Protein AF-W3RFZ8-F1 (afdb_monomer_lite)

Sequence (440 aa):
MLLGIASTFAHALELPQLTGRVVDEAGIISPEAKTKLESKLAAHEDLTSNQLVVATVRSLQGTSIEDYANQLFRAWKLGQAKTNNGVLLLVAPNERKVRIEVGYGLEGTLTDALSKVIITAAIAPKFKAGDFAGGIEAGTDAVIGTLAGDTEWQERAKVREESDAGSYQDMIVPLIVIAFILVFFMMSARRAAQQGGTRTYHRTRNGRWIIVPGPTWGGGGGGWSGGGSGDWGGGAMSLITDDERRQIAEAIRAAEATTSGEIVCVVMRAASDYRSVPLLWAALLALAWPWPLIAWTSLSAHTIHVTQLVVFALLAIVLSFSAWRFRLVPRPVKRRRARQAAREQFFAQGLRRTKERSGVLIFVAEAEHYAEILVDDGIAAKVDNDAWREALACLADGLREGRPAAGMTGAIALCAPLLANHFPRSATDTNELPDKVVVI

Radius of gyration: 30.54 Å; chains: 1; bounding box: 91×61×83 Å

Structure (mmCIF, N/CA/C/O backbone):
data_AF-W3RFZ8-F1
#
_entry.id   AF-W3RFZ8-F1
#
loop_
_atom_site.group_PDB
_atom_site.id
_atom_site.type_symbol
_atom_site.label_atom_id
_atom_site.label_alt_id
_atom_site.label_comp_id
_atom_site.label_asym_id
_atom_site.label_entity_id
_atom_site.label_seq_id
_atom_site.pdbx_PDB_ins_code
_atom_site.Cartn_x
_atom_site.Cartn_y
_atom_site.Cartn_z
_atom_site.occupancy
_atom_site.B_iso_or_equiv
_atom_site.auth_seq_id
_atom_site.auth_comp_id
_atom_site.auth_asym_id
_atom_site.auth_atom_id
_atom_site.pdbx_PDB_model_num
ATOM 1 N N . MET A 1 1 ? -39.590 13.614 -30.420 1.00 39.47 1 MET A N 1
ATOM 2 C CA . MET A 1 1 ? -38.477 13.893 -29.492 1.00 39.47 1 MET A CA 1
ATOM 3 C C . MET A 1 1 ? -38.869 13.301 -28.141 1.00 39.47 1 MET A C 1
ATOM 5 O O . MET A 1 1 ? -39.612 13.930 -27.407 1.00 39.47 1 MET A O 1
ATOM 9 N N . LEU A 1 2 ? -38.513 12.039 -27.886 1.00 39.34 2 LEU A N 1
ATOM 10 C CA . LEU A 1 2 ? -38.811 11.329 -26.634 1.00 39.34 2 LEU A CA 1
ATOM 11 C C . LEU A 1 2 ? -37.466 11.010 -25.979 1.00 39.34 2 LEU A C 1
ATOM 13 O O . LEU A 1 2 ? -36.742 10.130 -26.440 1.00 39.34 2 LEU A O 1
ATOM 17 N N . LEU A 1 3 ? -37.102 11.809 -24.976 1.00 47.34 3 LEU A N 1
ATOM 18 C CA . LEU A 1 3 ? -35.915 11.611 -24.149 1.00 47.34 3 LEU A CA 1
ATOM 19 C C . LEU A 1 3 ? -36.207 10.448 -23.188 1.00 47.34 3 LEU A C 1
ATOM 21 O O . LEU A 1 3 ? -37.012 10.589 -22.270 1.00 47.34 3 LEU A O 1
ATOM 25 N N . GLY A 1 4 ? -35.588 9.292 -23.423 1.00 45.59 4 GLY A N 1
ATOM 26 C CA . GLY A 1 4 ? -35.603 8.176 -22.482 1.00 45.59 4 GLY A CA 1
ATOM 27 C C . GLY A 1 4 ? -34.647 8.461 -21.328 1.00 45.59 4 GLY A C 1
ATOM 28 O O . GLY A 1 4 ? -33.435 8.514 -21.527 1.00 45.59 4 GLY A O 1
ATOM 29 N N . ILE A 1 5 ? -35.193 8.658 -20.131 1.00 55.03 5 ILE A N 1
ATOM 30 C CA . ILE A 1 5 ? -34.428 8.739 -18.887 1.00 55.03 5 ILE A CA 1
ATOM 31 C C . ILE A 1 5 ? -33.994 7.312 -18.544 1.00 55.03 5 ILE A C 1
ATOM 33 O O . ILE A 1 5 ? -34.816 6.482 -18.161 1.00 55.03 5 ILE A O 1
ATOM 37 N N . ALA A 1 6 ? -32.710 7.006 -18.716 1.00 47.88 6 ALA A N 1
ATOM 38 C CA . ALA A 1 6 ? -32.133 5.772 -18.204 1.00 47.88 6 ALA A CA 1
ATOM 39 C C . ALA A 1 6 ? -31.945 5.921 -16.689 1.00 47.88 6 ALA A C 1
ATOM 41 O O . ALA A 1 6 ? -30.986 6.536 -16.227 1.00 47.88 6 ALA A O 1
ATOM 42 N N . SER A 1 7 ? -32.880 5.380 -15.910 1.00 45.97 7 SER A N 1
ATOM 43 C CA . SER A 1 7 ? -32.680 5.163 -14.479 1.00 45.97 7 SER A CA 1
ATOM 44 C C . SER A 1 7 ? -31.607 4.092 -14.293 1.00 45.97 7 SER A C 1
ATOM 46 O O . SER A 1 7 ? -31.855 2.903 -14.481 1.00 45.97 7 SER A O 1
ATOM 48 N N . THR A 1 8 ? -30.396 4.503 -13.929 1.00 44.09 8 THR A N 1
ATOM 49 C CA . THR A 1 8 ? -29.402 3.601 -13.346 1.00 44.09 8 THR A CA 1
ATOM 50 C C . THR A 1 8 ? -29.918 3.140 -11.987 1.00 44.09 8 THR A C 1
ATOM 52 O O . THR A 1 8 ? -29.855 3.885 -11.010 1.00 44.09 8 THR A O 1
ATOM 55 N N . PHE A 1 9 ? -30.455 1.922 -11.919 1.00 43.94 9 PHE A N 1
ATOM 56 C CA . PHE A 1 9 ? -30.663 1.242 -10.646 1.00 43.94 9 PHE A CA 1
ATOM 57 C C . PHE A 1 9 ? -29.285 0.967 -10.038 1.00 43.94 9 PHE A C 1
ATOM 59 O O . PHE A 1 9 ? -28.512 0.176 -10.576 1.00 43.94 9 PHE A O 1
ATOM 66 N N . ALA A 1 10 ? -28.961 1.640 -8.935 1.00 43.97 10 ALA A N 1
ATOM 67 C CA . ALA A 1 10 ? -27.860 1.220 -8.082 1.00 43.97 10 ALA A CA 1
ATOM 68 C C . ALA A 1 10 ? -28.247 -0.139 -7.483 1.00 43.97 10 ALA A C 1
ATOM 70 O O . ALA A 1 10 ? -29.172 -0.223 -6.676 1.00 43.97 10 ALA A O 1
ATOM 71 N N . HIS A 1 11 ? -27.604 -1.214 -7.936 1.00 53.91 11 HIS A N 1
ATOM 72 C CA . HIS A 1 11 ? -27.780 -2.528 -7.330 1.00 53.91 11 HIS A CA 1
ATOM 73 C C . HIS A 1 11 ? -27.078 -2.508 -5.969 1.00 53.91 11 HIS A C 1
ATOM 75 O O . HIS A 1 11 ? -25.867 -2.300 -5.900 1.00 53.91 11 HIS A O 1
ATOM 81 N N . ALA A 1 12 ? -27.850 -2.634 -4.889 1.00 67.12 12 ALA A N 1
ATOM 82 C CA . ALA A 1 12 ? -27.297 -2.783 -3.550 1.00 67.12 12 ALA A CA 1
ATOM 83 C C . ALA A 1 12 ? -26.624 -4.157 -3.445 1.00 67.12 12 ALA A C 1
ATOM 85 O O . ALA A 1 12 ? -27.171 -5.145 -3.927 1.00 67.12 12 ALA A O 1
ATOM 86 N N . LEU A 1 13 ? -25.440 -4.203 -2.835 1.00 76.88 13 LEU A N 1
ATOM 87 C CA . LEU A 1 13 ? -24.685 -5.438 -2.656 1.00 76.88 13 LEU A CA 1
ATOM 88 C C . LEU A 1 13 ? -25.468 -6.398 -1.744 1.00 76.88 13 LEU A C 1
ATOM 90 O O . LEU A 1 13 ? -25.767 -6.058 -0.598 1.00 76.88 13 LEU A O 1
ATOM 94 N N . GLU A 1 14 ? -25.800 -7.591 -2.236 1.00 85.38 14 GLU A N 1
ATOM 95 C CA . GLU A 1 14 ? -26.487 -8.611 -1.437 1.00 85.38 14 GLU A CA 1
ATOM 96 C C . GLU A 1 14 ? -25.472 -9.350 -0.562 1.00 85.38 14 GLU A C 1
ATOM 98 O O . GLU A 1 14 ? -24.726 -10.202 -1.040 1.00 85.38 14 GLU A O 1
ATOM 103 N N . LEU A 1 15 ? -25.409 -9.010 0.724 1.00 89.94 15 LEU A N 1
ATOM 104 C CA . LEU A 1 15 ? -24.485 -9.644 1.663 1.00 89.94 15 LEU A CA 1
ATOM 105 C C . LEU A 1 15 ? -25.155 -10.833 2.372 1.00 89.94 15 LEU A C 1
ATOM 107 O O . LEU A 1 15 ? -26.296 -10.702 2.830 1.00 89.94 15 LEU A O 1
ATOM 111 N N . PRO A 1 16 ? -24.465 -11.979 2.528 1.00 91.12 16 PRO A N 1
ATOM 112 C CA . PRO A 1 16 ? -25.000 -13.104 3.286 1.00 91.12 16 PRO A CA 1
ATOM 113 C C . PRO A 1 16 ? -25.211 -12.728 4.758 1.00 91.12 16 PRO A C 1
ATOM 115 O O . PRO A 1 16 ? -24.508 -11.882 5.311 1.00 91.12 16 PRO A O 1
ATOM 118 N N . GLN A 1 17 ? -26.171 -13.375 5.419 1.00 90.75 17 GLN A N 1
ATOM 119 C CA . GLN A 1 17 ? -26.389 -13.191 6.854 1.00 90.75 17 GLN A CA 1
ATOM 120 C C . GLN A 1 17 ? -25.387 -14.013 7.670 1.00 90.75 17 GLN A C 1
ATOM 122 O O . GLN A 1 17 ? -25.012 -15.122 7.285 1.00 90.75 17 GLN A O 1
ATOM 127 N N . LEU A 1 18 ? -24.984 -13.484 8.826 1.00 93.25 18 LEU A N 1
ATOM 128 C CA . LEU A 1 18 ? -24.131 -14.204 9.764 1.00 93.25 18 LEU A CA 1
ATOM 129 C C . LEU A 1 18 ? -24.950 -15.293 10.470 1.00 93.25 18 LEU A C 1
ATOM 131 O O . LEU A 1 18 ? -25.698 -15.011 11.402 1.00 93.25 18 LEU A O 1
ATOM 135 N N . THR A 1 19 ? -24.811 -16.541 10.026 1.00 89.88 19 THR A N 1
ATOM 136 C CA . THR A 1 19 ? -25.510 -17.695 10.625 1.00 89.88 19 THR A CA 1
ATOM 137 C C . THR A 1 19 ? -24.686 -18.424 11.688 1.00 89.88 19 THR A C 1
ATOM 139 O O . THR A 1 19 ? -25.206 -19.301 12.371 1.00 89.88 19 THR A O 1
ATOM 142 N N . GLY A 1 20 ? -23.396 -18.107 11.812 1.00 91.88 20 GLY A N 1
ATOM 143 C CA . GLY A 1 20 ? -22.470 -18.768 12.728 1.00 91.88 20 GLY A CA 1
ATOM 144 C C . GLY A 1 20 ? -21.015 -18.429 12.410 1.00 91.88 20 GLY A C 1
ATOM 145 O O . GLY A 1 20 ? -20.738 -17.526 11.624 1.00 91.88 20 GLY A O 1
ATOM 146 N N . ARG A 1 21 ? -20.080 -19.180 13.004 1.00 93.94 21 ARG A N 1
ATOM 147 C CA . ARG A 1 21 ? -18.629 -18.997 12.794 1.00 93.94 21 ARG A CA 1
ATOM 148 C C . ARG A 1 21 ? -18.165 -19.419 11.399 1.00 93.94 21 ARG A C 1
ATOM 150 O O . ARG A 1 21 ? -17.115 -18.973 10.944 1.00 93.94 21 ARG A O 1
ATOM 157 N N . VAL A 1 22 ? -18.950 -20.257 10.720 1.00 96.38 22 VAL A N 1
ATOM 158 C CA . VAL A 1 22 ? -18.727 -20.652 9.328 1.00 96.38 22 VAL A CA 1
ATOM 159 C C . VAL A 1 22 ? -19.993 -20.399 8.514 1.00 96.38 22 VAL A C 1
ATOM 161 O O . VAL A 1 22 ? -21.043 -21.000 8.757 1.00 96.38 22 VAL A O 1
ATOM 164 N N . VAL A 1 23 ? -19.881 -19.530 7.515 1.00 96.25 23 VAL A N 1
ATOM 165 C CA . VAL A 1 23 ? -20.936 -19.225 6.543 1.00 96.25 23 VAL A CA 1
ATOM 166 C C . VAL A 1 23 ? -20.485 -19.748 5.181 1.00 96.25 23 VAL A C 1
ATOM 168 O O . VAL A 1 23 ? -19.607 -19.164 4.556 1.00 96.25 23 VAL A O 1
ATOM 171 N N . ASP A 1 24 ? -21.053 -20.869 4.732 1.00 95.44 24 ASP A N 1
ATOM 172 C CA . ASP A 1 24 ? -20.719 -21.483 3.438 1.00 95.44 24 ASP A CA 1
ATOM 173 C C . ASP A 1 24 ? -21.838 -21.242 2.418 1.00 95.44 24 ASP A C 1
ATOM 175 O O . ASP A 1 24 ? -22.734 -22.068 2.251 1.00 95.44 24 ASP A O 1
ATOM 179 N N . GLU A 1 25 ? -21.824 -20.086 1.757 1.00 93.25 25 GLU A N 1
ATOM 180 C CA . GLU A 1 25 ? -22.800 -19.759 0.709 1.00 93.25 25 GLU A CA 1
ATOM 181 C C . GLU A 1 25 ? -22.426 -20.425 -0.629 1.00 93.25 25 GLU A C 1
ATOM 183 O O . GLU A 1 25 ? -23.296 -20.778 -1.437 1.00 93.25 25 GLU A O 1
ATOM 188 N N . ALA A 1 26 ? -21.123 -20.625 -0.860 1.00 91.50 26 ALA A N 1
ATOM 189 C CA . ALA A 1 26 ? -20.597 -21.232 -2.078 1.00 91.50 26 ALA A CA 1
ATOM 190 C C . ALA A 1 26 ? -20.763 -22.762 -2.124 1.00 91.50 26 ALA A C 1
ATOM 192 O O . ALA A 1 26 ? -20.668 -23.339 -3.206 1.00 91.50 26 ALA A O 1
ATOM 193 N N . GLY A 1 27 ? -21.030 -23.412 -0.986 1.00 92.44 27 GLY A N 1
ATOM 194 C CA . GLY A 1 27 ? -21.218 -24.863 -0.901 1.00 92.44 27 GLY A CA 1
ATOM 195 C C . GLY A 1 27 ? -19.928 -25.648 -1.143 1.00 92.44 27 GLY A C 1
ATOM 196 O O . GLY A 1 27 ? -19.966 -26.715 -1.754 1.00 92.44 27 GLY A O 1
ATOM 197 N N . ILE A 1 28 ? -18.783 -25.094 -0.733 1.00 90.75 28 ILE A N 1
ATOM 198 C CA . ILE A 1 28 ? -17.452 -25.681 -0.970 1.00 90.75 28 ILE A CA 1
ATOM 199 C C . ILE A 1 28 ? -16.874 -26.377 0.268 1.00 90.75 28 ILE A C 1
ATOM 201 O O . ILE A 1 28 ? -15.793 -26.963 0.189 1.00 90.75 28 ILE A O 1
ATOM 205 N N . ILE A 1 29 ? -17.565 -26.311 1.409 1.00 91.88 29 ILE A N 1
ATOM 206 C CA . ILE A 1 29 ? -17.144 -26.924 2.667 1.00 91.88 29 ILE A CA 1
ATOM 207 C C . ILE A 1 29 ? -18.050 -28.128 2.945 1.00 91.88 29 ILE A C 1
ATOM 209 O O . ILE A 1 29 ? -19.273 -28.008 2.998 1.00 91.88 29 ILE A O 1
ATOM 213 N N . SER A 1 30 ? -17.465 -29.314 3.142 1.00 92.00 30 SER A N 1
ATOM 214 C CA . SER A 1 30 ? -18.254 -30.489 3.527 1.00 92.00 30 SER A CA 1
ATOM 215 C C . SER A 1 30 ? -18.873 -30.299 4.923 1.00 92.00 30 SER A C 1
ATOM 217 O O . SER A 1 30 ? -18.283 -29.612 5.760 1.00 92.00 30 SER A O 1
ATOM 219 N N . PRO A 1 31 ? -20.023 -30.927 5.234 1.00 91.81 31 PRO A N 1
ATOM 220 C CA . PRO A 1 31 ? -20.642 -30.815 6.558 1.00 91.81 31 PRO A CA 1
ATOM 221 C C . PRO A 1 31 ? -19.692 -31.187 7.707 1.00 91.81 31 PRO A C 1
ATOM 223 O O . PRO A 1 31 ? -19.633 -30.493 8.716 1.00 91.81 31 PRO A O 1
ATOM 226 N N . GLU A 1 32 ? -18.884 -32.232 7.516 1.00 90.94 32 GLU A N 1
ATOM 227 C CA . GLU A 1 32 ? -17.873 -32.685 8.478 1.00 90.94 32 GLU A CA 1
ATOM 228 C C . GLU A 1 32 ? -16.780 -31.628 8.704 1.00 90.94 32 GLU A C 1
ATOM 230 O O . GLU A 1 32 ? -16.438 -31.309 9.846 1.00 90.94 32 GLU A O 1
ATOM 235 N N . ALA A 1 33 ? -16.256 -31.041 7.620 1.00 91.06 33 ALA A N 1
ATOM 236 C CA . ALA A 1 33 ? -15.256 -29.980 7.697 1.00 91.06 33 ALA A CA 1
ATOM 237 C C . ALA A 1 33 ? -15.834 -28.713 8.338 1.00 91.06 33 ALA A C 1
ATOM 239 O O . ALA A 1 33 ? -15.159 -28.072 9.142 1.00 91.06 33 ALA A O 1
ATOM 240 N N . LYS A 1 34 ? -17.097 -28.383 8.038 1.00 93.81 34 LYS A N 1
ATOM 241 C CA . LYS A 1 34 ? -17.807 -27.259 8.646 1.00 93.81 34 LYS A CA 1
ATOM 242 C C . LYS A 1 34 ? -17.905 -27.431 10.160 1.00 93.81 34 LYS A C 1
ATOM 244 O O . LYS A 1 34 ? -17.485 -26.533 10.880 1.00 93.81 34 LYS A O 1
ATOM 249 N N . THR A 1 35 ? -18.365 -28.584 10.649 1.00 93.62 35 THR A N 1
ATOM 250 C CA . THR A 1 35 ? -18.452 -28.851 12.095 1.00 93.62 35 THR A CA 1
ATOM 251 C C . THR A 1 35 ? -17.081 -28.780 12.768 1.00 93.62 35 THR A C 1
ATOM 253 O O . THR A 1 35 ? -16.942 -28.162 13.823 1.00 93.62 35 THR A O 1
ATOM 256 N N . LYS A 1 36 ? -16.043 -29.348 12.141 1.00 93.69 36 LYS A N 1
ATOM 257 C CA . LYS A 1 36 ? -14.667 -29.288 12.655 1.00 93.69 36 LYS A CA 1
ATOM 258 C C . LYS A 1 36 ? -14.153 -27.848 12.759 1.00 93.69 36 LYS A C 1
ATOM 260 O O . LYS A 1 36 ? -13.575 -27.478 13.781 1.00 93.69 36 LYS A O 1
ATOM 265 N N . LEU A 1 37 ? -14.371 -27.037 11.721 1.00 94.81 37 LEU A N 1
ATOM 266 C CA . LEU A 1 37 ? -14.012 -25.619 11.711 1.00 94.81 37 LEU A CA 1
ATOM 267 C C . LEU A 1 37 ? -14.792 -24.851 12.780 1.00 94.81 37 LEU A C 1
ATOM 269 O O . LEU A 1 37 ? -14.185 -24.127 13.558 1.00 94.81 37 LEU A O 1
ATOM 273 N N . GLU A 1 38 ? -16.105 -25.049 12.886 1.00 95.31 38 GLU A N 1
ATOM 274 C CA . GLU A 1 38 ? -16.936 -24.381 13.892 1.00 95.31 38 GLU A CA 1
ATOM 275 C C . GLU A 1 38 ? -16.485 -24.691 15.322 1.00 95.31 38 GLU A C 1
ATOM 277 O O . GLU A 1 38 ? -16.361 -23.766 16.124 1.00 95.31 38 GLU A O 1
ATOM 282 N N . SER A 1 39 ? -16.181 -25.956 15.640 1.00 94.50 39 SER A N 1
ATOM 283 C CA . SER A 1 39 ? -15.641 -26.334 16.954 1.00 94.50 39 SER A CA 1
ATOM 284 C C . SER A 1 39 ? -14.278 -25.695 17.226 1.00 94.50 39 SER A C 1
ATOM 286 O O . SER A 1 39 ? -14.031 -25.222 18.333 1.00 94.50 39 SER A O 1
ATOM 288 N N . LYS A 1 40 ? -13.397 -25.639 16.219 1.00 94.38 40 LYS A N 1
ATOM 289 C CA . LYS A 1 40 ? -12.067 -25.027 16.346 1.00 94.38 40 LYS A CA 1
ATOM 290 C C . LYS A 1 40 ? -12.158 -23.516 16.578 1.00 94.38 40 LYS A C 1
ATOM 292 O O . LYS A 1 40 ? -11.501 -22.987 17.470 1.00 94.38 40 LYS A O 1
ATOM 297 N N . LEU A 1 41 ? -12.997 -22.834 15.800 1.00 95.56 41 LEU A N 1
ATOM 298 C CA . LEU A 1 41 ? -13.235 -21.396 15.921 1.00 95.56 41 LEU A CA 1
ATOM 299 C C . LEU A 1 41 ? -13.888 -21.049 17.263 1.00 95.56 41 LEU A C 1
ATOM 301 O O . LEU A 1 41 ? -13.494 -20.069 17.886 1.00 95.56 41 LEU A O 1
ATOM 305 N N . ALA A 1 42 ? -14.830 -21.873 17.736 1.00 94.88 42 ALA A N 1
ATOM 306 C CA . ALA A 1 42 ? -15.435 -21.708 19.055 1.00 94.88 42 ALA A CA 1
ATOM 307 C C . ALA A 1 42 ? -14.395 -21.835 20.175 1.00 94.88 42 ALA A C 1
ATOM 309 O O . ALA A 1 42 ? -14.289 -20.940 21.003 1.00 94.88 42 ALA A O 1
ATOM 310 N N . ALA A 1 43 ? -13.560 -22.878 20.145 1.00 93.50 43 ALA A N 1
ATOM 311 C CA . ALA A 1 43 ? -12.505 -23.060 21.140 1.00 93.50 43 ALA A CA 1
ATOM 312 C C . ALA A 1 43 ? -11.495 -21.898 21.153 1.00 93.50 43 ALA A C 1
ATOM 314 O O . ALA A 1 43 ? -11.036 -21.487 22.217 1.00 93.50 43 ALA A O 1
ATOM 315 N N . HIS A 1 44 ? -11.149 -21.344 19.986 1.00 93.69 44 HIS A N 1
ATOM 316 C CA . HIS A 1 44 ? -10.265 -20.181 19.911 1.00 93.69 44 HIS A CA 1
ATOM 317 C C . HIS A 1 44 ? -10.902 -18.923 20.514 1.00 93.69 44 HIS A C 1
ATOM 319 O O . HIS A 1 44 ? -10.245 -18.205 21.273 1.00 93.69 44 HIS A O 1
ATOM 325 N N . GLU A 1 45 ? -12.173 -18.669 20.200 1.00 93.38 45 GLU A N 1
ATOM 326 C CA . GLU A 1 45 ? -12.922 -17.535 20.743 1.00 93.38 45 GLU A CA 1
ATOM 327 C C . GLU A 1 45 ? -13.090 -17.659 22.264 1.00 93.38 45 GLU A C 1
ATOM 329 O O . GLU A 1 45 ? -12.862 -16.683 22.974 1.00 93.38 45 GLU A O 1
ATOM 334 N N . ASP A 1 46 ? -13.364 -18.858 22.783 1.00 92.88 46 ASP A N 1
ATOM 335 C CA . ASP A 1 46 ? -13.483 -19.114 24.225 1.00 92.88 46 ASP A CA 1
ATOM 336 C C . ASP A 1 46 ? -12.158 -18.879 24.974 1.00 92.88 46 ASP A C 1
ATOM 338 O O . ASP A 1 46 ? -12.154 -18.379 26.099 1.00 92.88 46 ASP A O 1
ATOM 342 N N . LEU A 1 47 ? -11.021 -19.212 24.352 1.00 92.06 47 LEU A N 1
ATOM 343 C CA . LEU A 1 47 ? -9.693 -19.052 24.955 1.00 92.06 47 LEU A CA 1
ATOM 344 C C . LEU A 1 47 ? -9.164 -17.616 24.900 1.00 92.06 47 LEU A C 1
ATOM 346 O O . LEU A 1 47 ? -8.452 -17.189 25.807 1.00 92.06 47 LEU A O 1
ATOM 350 N N . THR A 1 48 ? -9.447 -16.889 23.819 1.00 90.88 48 THR A N 1
ATOM 351 C CA . THR A 1 48 ? -8.763 -15.619 23.510 1.00 90.88 48 THR A CA 1
ATOM 352 C C . THR A 1 48 ? -9.688 -14.417 23.434 1.00 90.88 48 THR A C 1
ATOM 354 O O . THR A 1 48 ? -9.203 -13.292 23.354 1.00 90.88 48 THR A O 1
ATOM 357 N N . SER A 1 49 ? -11.005 -14.629 23.438 1.00 91.75 49 SER A N 1
ATOM 358 C CA . SER A 1 49 ? -12.050 -13.658 23.087 1.00 91.75 49 SER A CA 1
ATOM 359 C C . SER A 1 49 ? -12.048 -13.168 21.631 1.00 91.75 49 SER A C 1
ATOM 361 O O . SER A 1 49 ? -12.920 -12.373 21.273 1.00 91.75 49 SER A O 1
ATOM 363 N N . ASN A 1 50 ? -11.101 -13.610 20.793 1.00 92.31 50 ASN A N 1
ATOM 364 C CA . ASN A 1 50 ? -10.989 -13.194 19.395 1.00 92.31 50 ASN A CA 1
ATOM 365 C C . ASN A 1 50 ? -12.048 -13.881 18.537 1.00 92.31 50 ASN A C 1
ATOM 367 O O . ASN A 1 50 ? -12.181 -15.105 18.553 1.00 92.31 50 ASN A O 1
ATOM 371 N N . GLN A 1 51 ? -12.765 -13.096 17.738 1.00 93.88 51 GLN A N 1
ATOM 372 C CA . GLN A 1 51 ? -13.842 -13.606 16.902 1.00 93.88 51 GLN A CA 1
ATOM 373 C C . GLN A 1 51 ? -13.346 -13.844 15.474 1.00 93.88 51 GLN A C 1
ATOM 375 O O . GLN A 1 51 ? -13.318 -12.925 14.659 1.00 93.88 51 GLN A O 1
ATOM 380 N N . LEU A 1 52 ? -12.980 -15.085 15.155 1.00 96.38 52 LEU A N 1
ATOM 381 C CA . LEU A 1 52 ? -12.606 -15.495 13.799 1.00 96.38 52 LEU A CA 1
ATOM 382 C C . LEU A 1 52 ? -13.796 -16.159 13.091 1.00 96.38 52 LEU A C 1
ATOM 384 O O . LEU A 1 52 ? -14.323 -17.167 13.560 1.00 96.38 52 LEU A O 1
ATOM 388 N N . VAL A 1 53 ? -14.191 -15.609 11.943 1.00 97.25 53 VAL A N 1
ATOM 389 C CA . VAL A 1 53 ? -15.280 -16.115 11.098 1.00 97.25 53 VAL A CA 1
ATOM 390 C C . VAL A 1 53 ? -14.750 -16.488 9.719 1.00 97.25 53 VAL A C 1
ATOM 392 O O . VAL A 1 53 ? -13.954 -15.765 9.120 1.00 97.25 53 VAL A O 1
ATOM 395 N N . VAL A 1 54 ? -15.218 -17.617 9.194 1.00 97.50 54 VAL A N 1
ATOM 396 C CA . VAL A 1 54 ? -14.930 -18.073 7.831 1.00 97.50 54 VAL A CA 1
ATOM 397 C C . VAL A 1 54 ? -16.178 -17.895 6.975 1.00 97.50 54 VAL A C 1
ATOM 399 O O . VAL A 1 54 ? -17.245 -18.399 7.321 1.00 97.50 54 VAL A O 1
ATOM 402 N N . ALA A 1 55 ? -16.040 -17.215 5.840 1.00 97.25 55 ALA A N 1
ATOM 403 C CA . ALA A 1 55 ? -17.114 -17.012 4.881 1.00 97.25 55 ALA A CA 1
ATOM 404 C C . ALA A 1 55 ? -16.700 -17.478 3.485 1.00 97.25 55 ALA A C 1
ATOM 406 O O . ALA A 1 55 ? -15.623 -17.133 2.995 1.00 97.25 55 ALA A O 1
ATOM 407 N N . THR A 1 56 ? -17.576 -18.212 2.811 1.00 96.06 56 THR A N 1
ATOM 408 C CA . THR A 1 56 ? -17.469 -18.486 1.377 1.00 96.06 56 THR A CA 1
ATOM 409 C C . THR A 1 56 ? -18.654 -17.828 0.681 1.00 96.06 56 THR A C 1
ATOM 411 O O . THR A 1 56 ? -19.775 -17.889 1.186 1.00 96.06 56 THR A O 1
ATOM 414 N N . VAL A 1 57 ? -18.408 -17.177 -0.455 1.00 95.44 57 VAL A N 1
ATOM 415 C CA . VAL A 1 57 ? -19.444 -16.465 -1.220 1.00 95.44 57 VAL A CA 1
ATOM 416 C C . VAL A 1 57 ? -19.440 -16.893 -2.670 1.00 95.44 57 VAL A C 1
ATOM 418 O O . VAL A 1 57 ? -18.384 -17.177 -3.232 1.00 95.44 57 VAL A O 1
ATOM 421 N N . ARG A 1 58 ? -20.614 -16.949 -3.301 1.00 92.44 58 ARG A N 1
ATOM 422 C CA . ARG A 1 58 ? -20.710 -17.391 -4.703 1.00 92.44 58 ARG A CA 1
ATOM 423 C C . ARG A 1 58 ? -20.133 -16.370 -5.668 1.00 92.44 58 ARG A C 1
ATOM 425 O O . ARG A 1 58 ? -19.557 -16.755 -6.679 1.00 92.44 58 ARG A O 1
ATOM 432 N N . SER A 1 59 ? -20.312 -15.086 -5.394 1.00 91.56 59 SER A N 1
ATOM 433 C CA . SER A 1 59 ? -19.763 -14.025 -6.227 1.00 91.56 59 SER A CA 1
ATOM 434 C C . SER A 1 59 ? -19.529 -12.764 -5.418 1.00 91.56 59 SER A C 1
ATOM 436 O O . SER A 1 59 ? -20.250 -12.473 -4.468 1.00 91.56 59 SER A O 1
ATOM 438 N N . LEU A 1 60 ? -18.553 -11.983 -5.865 1.00 90.31 60 LEU A N 1
ATOM 439 C CA . LEU A 1 60 ? -18.303 -10.631 -5.379 1.00 90.31 60 LEU A CA 1
ATOM 440 C C . LEU A 1 60 ? -19.214 -9.587 -6.049 1.00 90.31 60 LEU A C 1
ATOM 442 O O . LEU A 1 60 ? -19.025 -8.399 -5.833 1.00 90.31 60 LEU A O 1
ATOM 446 N N . GLN A 1 61 ? -20.166 -9.991 -6.903 1.00 89.38 61 GLN A N 1
ATOM 447 C CA . GLN A 1 61 ? -21.155 -9.097 -7.539 1.00 89.38 61 GLN A CA 1
ATOM 448 C C . GLN A 1 61 ? -20.522 -7.911 -8.298 1.00 89.38 61 GLN A C 1
ATOM 450 O O . GLN A 1 61 ? -21.082 -6.821 -8.386 1.00 89.38 61 GLN A O 1
ATOM 455 N N . GLY A 1 62 ? -19.328 -8.120 -8.861 1.00 83.25 62 GLY A N 1
ATOM 456 C CA . GLY A 1 62 ? -18.591 -7.099 -9.609 1.00 83.25 62 GLY A CA 1
ATOM 457 C C . GLY A 1 62 ? -17.776 -6.120 -8.755 1.00 83.25 62 GLY A C 1
ATOM 458 O O . GLY A 1 62 ? -17.126 -5.244 -9.327 1.00 83.25 62 GLY A O 1
ATOM 459 N N . THR A 1 63 ? -17.745 -6.266 -7.425 1.00 84.19 63 THR A N 1
ATOM 460 C CA . THR A 1 63 ? -16.875 -5.464 -6.551 1.00 84.19 63 THR A CA 1
ATOM 461 C C . THR A 1 63 ? -15.490 -6.092 -6.378 1.00 84.19 63 THR A C 1
ATOM 463 O O . THR A 1 63 ? -15.232 -7.248 -6.734 1.00 84.19 63 THR A O 1
ATOM 466 N N . SER A 1 64 ? -14.555 -5.314 -5.828 1.00 88.44 64 SER A N 1
ATOM 467 C CA . SER A 1 64 ? -13.268 -5.848 -5.381 1.00 88.44 64 SER A CA 1
ATOM 468 C C . SER A 1 64 ? -13.469 -6.780 -4.171 1.00 88.44 64 SER A C 1
ATOM 470 O O . SER A 1 64 ? -14.495 -6.700 -3.489 1.00 88.44 64 SER A O 1
ATOM 472 N N . ILE A 1 65 ? -12.523 -7.697 -3.913 1.00 90.25 65 ILE A N 1
ATOM 473 C CA . ILE A 1 65 ? -12.644 -8.586 -2.740 1.00 90.25 65 ILE A CA 1
ATOM 474 C C . ILE A 1 65 ? -12.394 -7.799 -1.454 1.00 90.25 65 ILE A C 1
ATOM 476 O O . ILE A 1 65 ? -12.952 -8.122 -0.415 1.00 90.25 65 ILE A O 1
ATOM 480 N N . GLU A 1 66 ? -11.585 -6.751 -1.547 1.00 87.25 66 GLU A N 1
ATOM 481 C CA . GLU A 1 66 ? -11.254 -5.817 -0.486 1.00 87.25 66 GLU A CA 1
ATOM 482 C C . GLU A 1 66 ? -12.503 -5.047 -0.039 1.00 87.25 66 GLU A C 1
ATOM 484 O O . GLU A 1 66 ? -12.868 -5.100 1.134 1.00 87.25 66 GLU A O 1
ATOM 489 N N . ASP A 1 67 ? -13.217 -4.420 -0.981 1.00 83.88 67 ASP A N 1
ATOM 490 C CA . ASP A 1 67 ? -14.443 -3.671 -0.680 1.00 83.88 67 ASP A CA 1
ATOM 491 C C . ASP A 1 67 ? -15.557 -4.600 -0.185 1.00 83.88 67 ASP A C 1
ATOM 493 O O . ASP A 1 67 ? -16.280 -4.252 0.749 1.00 83.88 67 ASP A O 1
ATOM 497 N N . TYR A 1 68 ? -15.687 -5.793 -0.781 1.00 91.50 68 TYR A N 1
ATOM 498 C CA . TYR A 1 68 ? -16.677 -6.787 -0.363 1.00 91.50 68 TYR A CA 1
ATOM 499 C C . TYR A 1 68 ? -16.394 -7.293 1.054 1.00 91.50 68 TYR A C 1
ATOM 501 O O . TYR A 1 68 ? -17.292 -7.320 1.892 1.00 91.50 68 TYR A O 1
ATOM 509 N N . ALA A 1 69 ? -15.145 -7.678 1.341 1.00 92.38 69 ALA A N 1
ATOM 510 C CA . ALA A 1 69 ? -14.742 -8.159 2.657 1.00 92.38 69 ALA A CA 1
ATOM 511 C C . ALA A 1 69 ? -14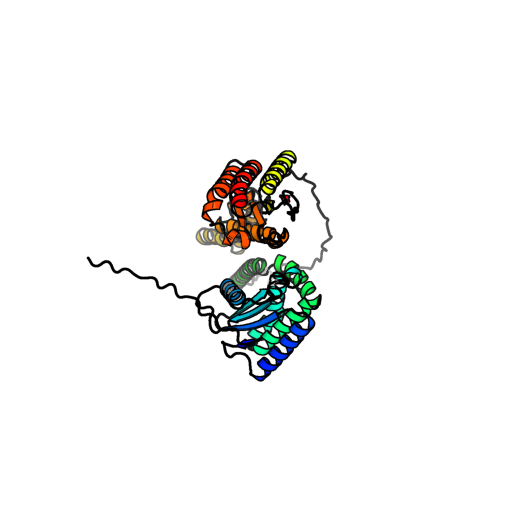.950 -7.084 3.724 1.00 92.38 69 ALA A C 1
ATOM 513 O O . ALA A 1 69 ? -15.490 -7.392 4.781 1.00 92.38 69 ALA A O 1
ATOM 514 N N . ASN A 1 70 ? -14.599 -5.827 3.436 1.00 91.00 70 ASN A N 1
ATOM 515 C CA . ASN A 1 70 ? -14.794 -4.726 4.373 1.00 91.00 70 ASN A CA 1
ATOM 516 C C . ASN A 1 70 ? -16.283 -4.456 4.648 1.00 91.00 70 ASN A C 1
ATOM 518 O O . ASN A 1 70 ? -16.687 -4.327 5.806 1.00 91.00 70 ASN A O 1
ATOM 522 N N . GLN A 1 71 ? -17.118 -4.422 3.603 1.00 90.56 71 GLN A N 1
ATOM 523 C CA . GLN A 1 71 ? -18.567 -4.256 3.751 1.00 90.56 71 GLN A CA 1
ATOM 524 C C . GLN A 1 71 ? -19.190 -5.411 4.537 1.00 90.56 71 GLN A C 1
ATOM 526 O O . GLN A 1 71 ? -19.978 -5.164 5.449 1.00 90.56 71 GLN A O 1
ATOM 531 N N . LEU A 1 72 ? -18.795 -6.654 4.246 1.00 93.88 72 LEU A N 1
ATOM 532 C CA . LEU A 1 72 ? -19.263 -7.837 4.966 1.00 93.88 72 LEU A CA 1
ATOM 533 C C . LEU A 1 72 ? -18.834 -7.811 6.438 1.00 93.88 72 LEU A C 1
ATOM 535 O O . LEU A 1 72 ? -19.660 -8.011 7.326 1.00 93.88 72 LEU A O 1
ATOM 539 N N . PHE A 1 73 ? -17.567 -7.493 6.704 1.00 93.88 73 PHE A N 1
ATOM 540 C CA . PHE A 1 73 ? -17.013 -7.370 8.051 1.00 93.88 73 PHE A CA 1
ATOM 541 C C . PHE A 1 73 ? -17.780 -6.332 8.883 1.00 93.88 73 PHE A C 1
ATOM 543 O O . PHE A 1 73 ? -18.151 -6.597 10.029 1.00 93.88 73 PHE A O 1
ATOM 550 N N . ARG A 1 74 ? -18.075 -5.163 8.295 1.00 90.94 74 ARG A N 1
ATOM 551 C CA . ARG A 1 74 ? -18.857 -4.095 8.939 1.00 90.94 74 ARG A CA 1
ATOM 552 C C . ARG A 1 74 ? -20.324 -4.473 9.124 1.00 90.94 74 ARG A C 1
ATOM 554 O O . ARG A 1 74 ? -20.877 -4.204 10.188 1.00 90.94 74 ARG A O 1
ATOM 561 N N . ALA A 1 75 ? -20.945 -5.096 8.123 1.00 92.44 75 ALA A N 1
ATOM 562 C CA . ALA A 1 75 ? -22.335 -5.543 8.190 1.00 92.44 75 ALA A CA 1
ATOM 563 C C . ALA A 1 75 ? -22.539 -6.565 9.316 1.00 92.44 75 ALA A C 1
ATOM 565 O O . ALA A 1 75 ? -23.516 -6.486 10.060 1.00 92.44 75 ALA A O 1
ATOM 566 N N . TRP A 1 76 ? -21.586 -7.483 9.481 1.00 94.88 76 TRP A N 1
ATOM 567 C CA . TRP A 1 76 ? -21.595 -8.492 10.539 1.00 94.88 76 TRP A CA 1
ATOM 568 C C . TRP A 1 76 ? -21.088 -7.986 11.887 1.00 94.88 76 TRP A C 1
ATOM 570 O O . TRP A 1 76 ? -21.270 -8.678 12.885 1.00 94.88 76 TRP A O 1
ATOM 580 N N . LYS A 1 77 ? -20.498 -6.784 11.931 1.00 92.69 77 LYS A N 1
ATOM 581 C CA . LYS A 1 77 ? -19.918 -6.178 13.138 1.00 92.69 77 LYS A CA 1
ATOM 582 C C . LYS A 1 77 ? -18.980 -7.152 13.857 1.00 92.69 77 LYS A C 1
ATOM 584 O O . LYS A 1 77 ? -19.121 -7.378 15.055 1.00 92.69 77 LYS A O 1
ATOM 589 N N . LEU A 1 78 ? -18.062 -7.754 13.099 1.00 90.94 78 LEU A N 1
ATOM 590 C CA . LEU A 1 78 ? -17.156 -8.768 13.633 1.00 90.94 78 LEU A CA 1
ATOM 591 C C . LEU A 1 78 ? -16.179 -8.171 14.654 1.00 90.94 78 LEU A C 1
ATOM 593 O O . LEU A 1 78 ? -15.533 -7.152 14.405 1.00 90.94 78 LEU A O 1
ATOM 597 N N . GLY A 1 79 ? -16.033 -8.860 15.783 1.00 88.44 79 GLY A N 1
ATOM 598 C CA . GLY A 1 79 ? -15.243 -8.438 16.935 1.00 88.44 79 GLY A CA 1
ATOM 599 C C . GLY A 1 79 ? -16.073 -7.734 18.008 1.00 88.44 79 GLY A C 1
ATOM 600 O O . GLY A 1 79 ? -17.175 -7.239 17.776 1.00 88.44 79 GLY A O 1
ATOM 601 N N . GLN A 1 80 ? -15.537 -7.670 19.226 1.00 85.81 80 GLN A N 1
ATOM 602 C CA . GLN A 1 80 ? -16.223 -6.969 20.310 1.00 85.81 80 GLN A CA 1
ATOM 603 C C . GLN A 1 80 ? -16.072 -5.452 20.153 1.00 85.81 80 GLN A C 1
ATOM 605 O O . GLN A 1 80 ? -15.002 -4.958 19.802 1.00 85.81 80 GLN A O 1
ATOM 610 N N . ALA A 1 81 ? -17.114 -4.693 20.505 1.00 79.00 81 ALA A N 1
ATOM 611 C CA . ALA A 1 81 ? -17.158 -3.239 20.307 1.00 79.00 81 ALA A CA 1
ATOM 612 C C . ALA A 1 81 ? -15.973 -2.472 20.929 1.00 79.00 81 ALA A C 1
ATOM 614 O O . ALA A 1 81 ? -15.600 -1.412 20.434 1.00 79.00 81 ALA A O 1
ATOM 615 N N . LYS A 1 82 ? -15.386 -2.993 22.016 1.00 75.19 82 LYS A N 1
ATOM 616 C CA . LYS A 1 82 ? -14.253 -2.359 22.708 1.00 75.19 82 LYS A CA 1
ATOM 617 C C . LYS A 1 82 ? -12.895 -2.807 22.176 1.00 75.19 82 LYS A C 1
ATOM 619 O O . LYS A 1 82 ? -11.988 -1.990 22.078 1.00 75.19 82 LYS A O 1
ATOM 624 N N . THR A 1 83 ? -12.740 -4.092 21.870 1.00 76.00 83 THR A N 1
ATOM 625 C CA . THR A 1 83 ? -11.436 -4.678 21.533 1.00 76.00 83 THR A CA 1
ATOM 626 C C . THR A 1 83 ? -11.210 -4.787 20.032 1.00 76.00 83 THR A C 1
ATOM 628 O O . THR A 1 83 ? -10.068 -4.936 19.629 1.00 76.00 83 THR A O 1
ATOM 631 N N . ASN A 1 84 ? -12.249 -4.669 19.195 1.00 86.56 84 ASN A N 1
ATOM 632 C CA . ASN A 1 84 ? -12.166 -4.763 17.732 1.00 86.56 84 ASN A CA 1
ATOM 633 C C . ASN A 1 84 ? -11.379 -5.998 17.261 1.00 86.56 84 ASN A C 1
ATOM 635 O O . ASN A 1 84 ? -10.597 -5.928 16.316 1.00 86.56 84 ASN A O 1
ATOM 639 N N . ASN A 1 85 ? -11.564 -7.122 17.950 1.00 90.69 85 ASN A N 1
ATOM 640 C CA . ASN A 1 85 ? -10.781 -8.344 17.790 1.00 90.69 85 ASN A CA 1
ATOM 641 C C . ASN A 1 85 ? -11.441 -9.373 16.857 1.00 90.69 85 ASN A C 1
ATOM 643 O O . ASN A 1 85 ? -11.416 -10.578 17.113 1.00 90.69 85 ASN A O 1
ATOM 647 N N . GLY A 1 86 ? -12.076 -8.878 15.795 1.00 94.12 86 GLY A N 1
ATOM 648 C CA . GLY A 1 86 ? -12.692 -9.698 14.758 1.00 94.12 86 GLY A CA 1
ATOM 649 C C . GLY A 1 86 ? -11.702 -10.046 13.651 1.00 94.12 86 GLY A C 1
ATOM 650 O O . GLY A 1 86 ? -10.840 -9.239 13.320 1.00 94.12 86 GLY A O 1
ATOM 651 N N . VAL A 1 87 ? -11.839 -11.215 13.037 1.00 96.94 87 VAL A N 1
ATOM 652 C CA . VAL A 1 87 ? -11.120 -11.607 11.819 1.00 96.94 87 VAL A CA 1
ATOM 653 C C . VAL A 1 87 ? -12.095 -12.315 10.885 1.00 96.94 87 VAL A C 1
ATOM 655 O O . VAL A 1 87 ? -12.877 -13.159 11.316 1.00 96.94 87 VAL A O 1
ATOM 658 N N . LEU A 1 88 ? -12.043 -11.989 9.599 1.00 97.56 88 LEU A N 1
ATOM 659 C CA . LEU A 1 88 ? -12.834 -12.615 8.546 1.00 97.56 88 LEU A CA 1
ATOM 660 C C . LEU A 1 88 ? -11.908 -13.258 7.521 1.00 97.56 88 LEU A C 1
ATOM 662 O O . LEU A 1 88 ? -11.160 -12.561 6.842 1.00 97.56 88 LEU A O 1
ATOM 666 N N . LEU A 1 89 ? -12.014 -14.572 7.347 1.00 97.69 89 LEU A N 1
ATOM 667 C CA . LEU A 1 89 ? -11.447 -15.273 6.198 1.00 97.69 89 LEU A CA 1
ATOM 668 C C . LEU A 1 89 ? -12.532 -15.419 5.125 1.00 97.69 89 LEU A C 1
ATOM 670 O O . LEU A 1 89 ? -13.421 -16.257 5.254 1.00 97.69 89 LEU A O 1
ATOM 674 N N . LEU A 1 90 ? -12.454 -14.606 4.071 1.00 97.38 90 LEU A N 1
ATOM 675 C CA . LEU A 1 90 ? -13.391 -14.609 2.949 1.00 97.38 90 LEU A CA 1
ATOM 676 C C . LEU A 1 90 ? -12.814 -15.363 1.747 1.00 97.38 90 LEU A C 1
ATOM 678 O O . LEU A 1 90 ? -11.723 -15.041 1.272 1.00 97.38 90 LEU A O 1
ATOM 682 N N . VAL A 1 91 ? -13.584 -16.303 1.200 1.00 96.56 91 VAL A N 1
ATOM 683 C CA . VAL A 1 91 ? -13.242 -17.076 -0.001 1.00 96.56 91 VAL A CA 1
ATOM 684 C C . VAL A 1 91 ? -14.301 -16.880 -1.084 1.00 96.56 91 VAL A C 1
ATOM 686 O O . VAL A 1 91 ? -15.475 -17.179 -0.884 1.00 96.56 91 VAL A O 1
ATOM 689 N N . ALA A 1 92 ? -13.868 -16.432 -2.260 1.00 95.50 92 ALA A N 1
ATOM 690 C CA . ALA A 1 92 ? -14.693 -16.299 -3.456 1.00 95.50 92 ALA A CA 1
ATOM 691 C C . ALA A 1 92 ? -14.145 -17.246 -4.544 1.00 95.50 92 ALA A C 1
ATOM 693 O O . ALA A 1 92 ? -13.217 -16.876 -5.277 1.00 95.50 92 ALA A O 1
ATOM 694 N N . PRO A 1 93 ? -14.633 -18.502 -4.623 1.00 90.31 93 PRO A N 1
ATOM 695 C CA . PRO A 1 93 ? -14.066 -19.527 -5.497 1.00 90.31 93 PRO A CA 1
ATOM 696 C C . PRO A 1 93 ? -14.239 -19.210 -6.988 1.00 90.31 93 PRO A C 1
ATOM 698 O O . PRO A 1 93 ? -13.338 -19.513 -7.771 1.00 90.31 93 PRO A O 1
ATOM 701 N N . ASN A 1 94 ? -15.337 -18.555 -7.381 1.00 88.25 94 ASN A N 1
ATOM 702 C CA . ASN A 1 94 ? -15.600 -18.194 -8.778 1.00 88.25 94 ASN A CA 1
ATOM 703 C C . ASN A 1 94 ? -14.607 -17.143 -9.293 1.00 88.25 94 ASN A C 1
ATOM 705 O O . ASN A 1 94 ? -14.048 -17.285 -10.379 1.00 88.25 94 ASN A O 1
ATOM 709 N N . GLU A 1 95 ? -14.308 -16.133 -8.480 1.00 88.94 95 GLU A N 1
ATOM 710 C CA . GLU A 1 95 ? -13.291 -15.121 -8.758 1.00 88.94 95 GLU A CA 1
ATOM 711 C C . GLU A 1 95 ? -11.867 -15.609 -8.435 1.00 88.94 95 GLU A C 1
ATOM 713 O O . GLU A 1 95 ? -10.894 -14.930 -8.768 1.00 88.94 95 GLU A O 1
ATOM 718 N N . ARG A 1 96 ? -11.731 -16.790 -7.811 1.00 89.31 96 ARG A N 1
ATOM 719 C CA . ARG A 1 96 ? -10.474 -17.376 -7.307 1.00 89.31 96 ARG A CA 1
ATOM 720 C C . ARG A 1 96 ? -9.706 -16.424 -6.391 1.00 89.31 96 ARG A C 1
ATOM 722 O O . ARG A 1 96 ? -8.476 -16.350 -6.443 1.00 89.31 96 ARG A O 1
ATOM 729 N N . LYS A 1 97 ? -10.436 -15.686 -5.558 1.00 91.31 97 LYS A N 1
ATOM 730 C CA . LYS A 1 97 ? -9.871 -14.723 -4.614 1.00 91.31 97 LYS A CA 1
ATOM 731 C C . LYS A 1 97 ? -10.109 -15.180 -3.182 1.00 91.31 97 LYS A C 1
ATOM 733 O O . LYS A 1 97 ? -11.121 -15.796 -2.862 1.00 91.31 97 LYS A O 1
ATOM 738 N N . VAL A 1 98 ? -9.155 -14.851 -2.325 1.00 94.56 98 VAL A N 1
ATOM 739 C CA . VAL A 1 98 ? -9.242 -15.044 -0.880 1.00 94.56 98 VAL A CA 1
ATOM 740 C C . VAL A 1 98 ? -8.694 -13.802 -0.199 1.00 94.56 98 VAL A C 1
ATOM 742 O O . VAL A 1 98 ? -7.736 -13.196 -0.686 1.00 94.56 98 VAL A O 1
ATOM 745 N N . ARG A 1 99 ? -9.321 -13.414 0.904 1.00 93.12 99 ARG A N 1
ATOM 746 C CA . ARG A 1 99 ? -8.949 -12.244 1.690 1.00 93.12 99 ARG A CA 1
ATOM 747 C C . ARG A 1 99 ? -9.089 -12.577 3.168 1.00 93.12 99 ARG A C 1
ATOM 749 O O . ARG A 1 99 ? -10.031 -13.256 3.562 1.00 93.12 99 ARG A O 1
ATOM 756 N N . ILE A 1 100 ? -8.145 -12.090 3.961 1.00 95.88 100 ILE A N 1
ATOM 757 C CA . ILE A 1 100 ? -8.238 -12.067 5.417 1.00 95.88 100 ILE A CA 1
ATOM 758 C C . ILE A 1 100 ? -8.437 -10.601 5.786 1.00 95.88 100 ILE A C 1
ATOM 760 O O . ILE A 1 100 ? -7.551 -9.790 5.536 1.00 95.88 100 ILE A O 1
ATOM 764 N N . GLU A 1 101 ? -9.613 -10.261 6.296 1.00 93.56 101 GLU A N 1
ATOM 765 C CA . GLU A 1 101 ? -9.907 -8.933 6.829 1.00 93.56 101 GLU A CA 1
ATOM 766 C C . GLU A 1 101 ? -9.762 -8.987 8.349 1.00 93.56 101 GLU A C 1
ATOM 768 O O . GLU A 1 101 ? -10.313 -9.875 9.001 1.00 93.56 101 GLU A O 1
ATOM 773 N N . VAL A 1 102 ? -8.985 -8.067 8.908 1.00 92.38 102 VAL A N 1
ATOM 774 C CA . VAL A 1 102 ? -8.595 -8.081 10.319 1.00 92.38 102 VAL A CA 1
ATOM 775 C C . VAL A 1 102 ? -9.157 -6.837 10.985 1.00 92.38 102 VAL A C 1
ATOM 777 O O . VAL A 1 102 ? -9.067 -5.736 10.451 1.00 92.38 102 VAL A O 1
ATOM 780 N N . GLY A 1 103 ? -9.762 -7.020 12.151 1.00 84.19 103 GLY A N 1
ATOM 781 C CA . GLY A 1 103 ? -10.204 -5.937 13.005 1.00 84.19 103 GLY A CA 1
ATOM 782 C C . GLY A 1 103 ? -9.017 -5.261 13.677 1.00 84.19 103 GLY A C 1
ATOM 783 O O . GLY A 1 103 ? -8.027 -5.895 14.040 1.00 84.19 103 GLY A O 1
ATOM 784 N N . TYR A 1 104 ? -9.151 -3.958 13.888 1.00 79.50 104 TYR A N 1
ATOM 785 C CA . TYR A 1 104 ? -8.086 -3.085 14.371 1.00 79.50 104 TYR A CA 1
ATOM 786 C C . TYR A 1 104 ? -7.335 -3.602 15.621 1.00 79.50 104 TYR A C 1
ATOM 788 O O . TYR A 1 104 ? -6.119 -3.449 15.721 1.00 79.50 104 TYR A O 1
ATOM 796 N N . GLY A 1 105 ? -8.022 -4.272 16.555 1.00 80.88 105 GLY A N 1
ATOM 797 C CA . GLY A 1 105 ? -7.393 -4.802 17.773 1.00 80.88 105 GLY A CA 1
ATOM 798 C C . GLY A 1 105 ? -6.361 -5.905 17.539 1.00 80.88 105 GLY A C 1
ATOM 799 O O . GLY A 1 105 ? -5.560 -6.184 18.427 1.00 80.88 105 GLY A O 1
ATOM 800 N N . LEU A 1 106 ? -6.369 -6.522 16.355 1.00 86.25 106 LEU A N 1
ATOM 801 C CA . LEU A 1 106 ? -5.493 -7.632 15.987 1.00 86.25 106 LEU A CA 1
ATOM 802 C C . LEU A 1 106 ? -4.517 -7.274 14.860 1.00 86.25 106 LEU A C 1
ATOM 804 O O . LEU A 1 106 ? -3.663 -8.088 14.533 1.00 86.25 106 LEU A O 1
ATOM 808 N N . GLU A 1 107 ? -4.562 -6.061 14.299 1.00 79.50 107 GLU A N 1
ATOM 809 C CA . GLU A 1 107 ? -3.643 -5.644 13.222 1.00 79.50 107 GLU A CA 1
ATOM 810 C C . GLU A 1 107 ? -2.170 -5.623 13.664 1.00 79.50 107 GLU A C 1
ATOM 812 O O . GLU A 1 107 ? -1.269 -5.777 12.842 1.00 79.50 107 GLU A O 1
ATOM 817 N N . GLY A 1 108 ? -1.908 -5.443 14.964 1.00 78.75 108 GLY A N 1
ATOM 818 C CA . GLY A 1 108 ? -0.553 -5.486 15.519 1.00 78.75 108 GLY A CA 1
ATOM 819 C C . GLY A 1 108 ? 0.070 -6.886 15.529 1.00 78.75 108 GLY A C 1
ATOM 820 O O . GLY A 1 108 ? 1.291 -7.001 15.464 1.00 78.75 108 GLY A O 1
ATOM 821 N N . THR A 1 109 ? -0.748 -7.939 15.598 1.00 84.31 109 THR A N 1
ATOM 822 C CA . THR A 1 109 ? -0.300 -9.342 15.612 1.00 84.31 109 THR A CA 1
ATOM 823 C C . THR A 1 109 ? -0.482 -10.009 14.252 1.00 84.31 109 THR A C 1
ATOM 825 O O . THR A 1 109 ? 0.407 -10.726 13.797 1.00 84.31 109 THR A O 1
ATOM 828 N N . LEU A 1 110 ? -1.596 -9.731 13.574 1.00 88.88 110 LEU A N 1
ATOM 829 C CA . LEU A 1 110 ? -1.949 -10.228 12.250 1.00 88.88 110 LEU A CA 1
ATOM 830 C C . LEU A 1 110 ? -1.986 -9.064 11.247 1.00 88.88 110 LEU A C 1
ATOM 832 O O . LEU A 1 110 ? -3.036 -8.507 10.934 1.00 88.88 110 LEU A O 1
ATOM 836 N N . THR A 1 111 ? -0.810 -8.693 10.743 1.00 85.81 111 THR A N 1
ATOM 837 C CA . THR A 1 111 ? -0.646 -7.599 9.772 1.00 85.81 111 THR A CA 1
ATOM 838 C C . THR A 1 111 ? -1.142 -7.985 8.372 1.00 85.81 111 THR A C 1
ATOM 840 O O . THR A 1 111 ? -1.346 -9.164 8.062 1.00 85.81 111 THR A O 1
ATOM 843 N N . ASP A 1 112 ? -1.281 -7.004 7.473 1.00 81.88 112 ASP A N 1
ATOM 844 C CA . ASP A 1 112 ? -1.617 -7.270 6.064 1.00 81.88 112 ASP A CA 1
ATOM 845 C C . ASP A 1 112 ? -0.534 -8.109 5.358 1.00 81.88 112 ASP A C 1
ATOM 847 O O . ASP A 1 112 ? -0.842 -9.063 4.639 1.00 81.88 112 ASP A O 1
ATOM 851 N N . ALA A 1 113 ? 0.743 -7.830 5.642 1.00 78.81 113 ALA A N 1
ATOM 852 C CA . ALA A 1 113 ? 1.866 -8.611 5.129 1.00 78.81 113 ALA A CA 1
ATOM 853 C C . ALA A 1 113 ? 1.791 -10.079 5.583 1.00 78.81 113 ALA A C 1
ATOM 855 O O . ALA A 1 113 ? 1.915 -10.992 4.760 1.00 78.81 113 ALA A O 1
ATOM 856 N N . LEU A 1 114 ? 1.502 -10.319 6.868 1.00 85.75 114 LEU A N 1
ATOM 857 C CA . LEU A 1 114 ? 1.309 -11.669 7.405 1.00 85.75 114 LEU A CA 1
ATOM 858 C C . LEU A 1 114 ? 0.106 -12.362 6.774 1.00 85.75 114 LEU A C 1
ATOM 860 O O . LEU A 1 114 ? 0.214 -13.500 6.323 1.00 85.75 114 LEU A O 1
ATOM 864 N N . SER A 1 115 ? -1.013 -11.654 6.663 1.00 90.12 115 SER A N 1
ATOM 865 C CA . SER A 1 115 ? -2.228 -12.149 6.018 1.00 90.12 115 SER A CA 1
ATOM 866 C C . SER A 1 115 ? -1.958 -12.596 4.577 1.00 90.12 115 SER A C 1
ATOM 868 O O . SER A 1 115 ? -2.354 -13.689 4.167 1.00 90.12 115 SER A O 1
ATOM 870 N N . LYS A 1 116 ? -1.200 -11.804 3.810 1.00 86.94 116 LYS A N 1
ATOM 871 C CA . LYS A 1 116 ? -0.772 -12.146 2.445 1.00 86.94 116 LYS A CA 1
ATOM 872 C C . LYS A 1 116 ? 0.136 -13.380 2.413 1.00 86.94 116 LYS A C 1
ATOM 874 O O . LYS A 1 116 ? 0.028 -14.214 1.506 1.00 86.94 116 LYS A O 1
ATOM 879 N N . VAL A 1 117 ? 1.028 -13.527 3.387 1.00 87.88 117 VAL A N 1
ATOM 880 C CA . VAL A 1 117 ? 1.922 -14.689 3.496 1.00 87.88 117 VAL A CA 1
ATOM 881 C C . VAL A 1 117 ? 1.123 -15.951 3.804 1.00 87.88 117 VAL A C 1
ATOM 883 O O . VAL A 1 117 ? 1.267 -16.933 3.078 1.00 87.88 117 VAL A O 1
ATOM 886 N N . ILE A 1 118 ? 0.211 -15.904 4.776 1.00 91.94 118 ILE A N 1
ATOM 887 C CA . ILE A 1 118 ? -0.705 -17.006 5.104 1.00 91.94 118 ILE A CA 1
ATOM 888 C C . ILE A 1 118 ? -1.514 -17.412 3.867 1.00 91.94 118 ILE A C 1
ATOM 890 O O . ILE A 1 118 ? -1.535 -18.584 3.487 1.00 91.94 118 ILE A O 1
ATOM 894 N N . ILE A 1 119 ? -2.114 -16.443 3.171 1.00 90.75 119 ILE A N 1
ATOM 895 C CA . ILE A 1 119 ? -2.873 -16.698 1.943 1.00 90.75 119 ILE A CA 1
ATOM 896 C C . ILE A 1 119 ? -2.012 -17.405 0.894 1.00 90.75 119 ILE A C 1
ATOM 898 O O . ILE A 1 119 ? -2.434 -18.397 0.301 1.00 90.75 119 ILE A O 1
ATOM 902 N N . THR A 1 120 ? -0.805 -16.910 0.635 1.00 89.69 120 THR A N 1
ATOM 903 C CA . THR A 1 120 ? 0.010 -17.421 -0.474 1.00 89.69 120 THR A CA 1
ATOM 904 C C . THR A 1 120 ? 0.734 -18.727 -0.161 1.00 89.69 120 THR A C 1
ATOM 906 O O . THR A 1 120 ? 0.962 -19.503 -1.089 1.00 89.69 120 THR A O 1
ATOM 909 N N . ALA A 1 121 ? 1.086 -18.981 1.102 1.00 88.19 121 ALA A N 1
ATOM 910 C CA . ALA A 1 121 ? 1.851 -20.158 1.514 1.00 88.19 121 ALA A CA 1
ATOM 911 C C . ALA A 1 121 ? 0.988 -21.274 2.127 1.00 88.19 121 ALA A C 1
ATOM 913 O O . ALA A 1 121 ? 1.281 -22.440 1.880 1.00 88.19 121 ALA A O 1
ATOM 914 N N . ALA A 1 122 ? -0.081 -20.956 2.867 1.00 91.62 122 ALA A N 1
ATOM 915 C CA . ALA A 1 122 ? -0.959 -21.962 3.479 1.00 91.62 122 ALA A CA 1
ATOM 916 C C . ALA A 1 122 ? -2.164 -22.305 2.590 1.00 91.62 122 ALA A C 1
ATOM 918 O O . ALA A 1 122 ? -2.475 -23.477 2.371 1.00 91.62 122 ALA A O 1
ATOM 919 N N . ILE A 1 123 ? -2.841 -21.276 2.069 1.00 92.56 123 ILE A N 1
ATOM 920 C CA . ILE A 1 123 ? -4.158 -21.424 1.429 1.00 92.56 123 ILE A CA 1
ATOM 921 C C . ILE A 1 123 ? -4.018 -21.724 -0.069 1.00 92.56 123 ILE A C 1
ATOM 923 O O . ILE A 1 123 ? -4.510 -22.737 -0.573 1.00 92.56 123 ILE A O 1
ATOM 927 N N . ALA A 1 124 ? -3.326 -20.848 -0.801 1.00 91.50 124 ALA A N 1
ATOM 928 C CA . ALA A 1 124 ? -3.269 -20.879 -2.259 1.00 91.50 124 ALA A CA 1
ATOM 929 C C . ALA A 1 124 ? -2.740 -22.200 -2.858 1.00 91.50 124 ALA A C 1
ATOM 931 O O . ALA A 1 124 ? -3.284 -22.618 -3.884 1.00 91.50 124 ALA A O 1
ATOM 932 N N . PRO A 1 125 ? -1.728 -22.891 -2.286 1.00 91.50 125 PRO A N 1
ATOM 933 C CA . PRO A 1 125 ? -1.268 -24.172 -2.825 1.00 91.50 125 PRO A CA 1
ATOM 934 C C . PRO A 1 125 ? -2.352 -25.254 -2.791 1.00 91.50 125 PRO A C 1
ATOM 936 O O . PRO A 1 125 ? -2.505 -25.993 -3.762 1.00 91.50 125 PRO A O 1
ATOM 939 N N . LYS A 1 126 ? -3.153 -25.304 -1.721 1.00 92.12 126 LYS A N 1
ATOM 940 C CA . LYS A 1 126 ? -4.242 -26.278 -1.577 1.00 92.12 126 LYS A CA 1
ATOM 941 C C . LYS A 1 126 ? -5.414 -25.967 -2.502 1.00 92.12 126 LYS A C 1
ATOM 943 O O . LYS A 1 126 ? -5.899 -26.858 -3.192 1.00 92.12 126 LYS A O 1
ATOM 948 N N . PHE A 1 127 ? -5.774 -24.690 -2.645 1.00 91.88 127 PHE A N 1
ATOM 949 C CA . PHE A 1 127 ? -6.791 -24.267 -3.618 1.00 91.88 127 PHE A CA 1
ATOM 950 C C . PHE A 1 127 ? -6.389 -24.615 -5.055 1.00 91.88 127 PHE A C 1
ATOM 952 O O . PHE A 1 127 ? -7.222 -25.052 -5.845 1.00 91.88 127 PHE A O 1
ATOM 959 N N . LYS A 1 128 ? -5.100 -24.483 -5.399 1.00 88.00 128 LYS A N 1
ATOM 960 C CA . LYS A 1 128 ? -4.577 -24.916 -6.706 1.00 88.00 128 LYS A CA 1
ATOM 961 C C . LYS A 1 128 ? -4.689 -26.427 -6.919 1.00 88.00 128 LYS A C 1
ATOM 963 O O . LYS A 1 128 ? -4.864 -26.847 -8.058 1.00 88.00 128 LYS A O 1
ATOM 968 N N . ALA A 1 129 ? -4.601 -27.219 -5.853 1.00 89.38 129 ALA A N 1
ATOM 969 C CA . ALA A 1 129 ? -4.801 -28.666 -5.884 1.00 89.38 129 ALA A CA 1
ATOM 970 C C . ALA A 1 129 ? -6.289 -29.082 -5.866 1.00 89.38 129 ALA A C 1
ATOM 972 O O . ALA A 1 129 ? -6.582 -30.272 -5.916 1.00 89.38 129 ALA A O 1
ATOM 973 N N . GLY A 1 130 ? -7.223 -28.124 -5.800 1.00 87.88 130 GLY A N 1
ATOM 974 C CA . GLY A 1 130 ? -8.663 -28.380 -5.683 1.00 87.88 130 GLY A CA 1
ATOM 975 C C . GLY A 1 130 ? -9.138 -28.686 -4.257 1.00 87.88 130 GLY A C 1
ATOM 976 O O . GLY A 1 130 ? -10.329 -28.904 -4.051 1.00 87.88 130 GLY A O 1
ATOM 977 N N . ASP A 1 131 ? -8.240 -28.661 -3.270 1.00 91.31 131 ASP A N 1
ATOM 978 C CA . ASP A 1 131 ? -8.555 -28.878 -1.857 1.00 91.31 131 ASP A CA 1
ATOM 979 C C . ASP A 1 131 ? -8.938 -27.552 -1.178 1.00 91.31 131 ASP A C 1
ATOM 981 O O . ASP A 1 131 ? -8.124 -26.880 -0.532 1.00 91.31 131 ASP A O 1
ATOM 985 N N . PHE A 1 132 ? -10.193 -27.135 -1.365 1.00 90.62 132 PHE A N 1
ATOM 986 C CA . PHE A 1 132 ? -10.719 -25.911 -0.754 1.00 90.62 132 PHE A CA 1
ATOM 987 C C . PHE A 1 132 ? -10.901 -26.046 0.760 1.00 90.62 132 PHE A C 1
ATOM 989 O O . PHE A 1 132 ? -10.510 -25.146 1.502 1.00 90.62 132 PHE A O 1
ATOM 996 N N . ALA A 1 133 ? -11.433 -27.173 1.235 1.00 90.94 133 ALA A N 1
ATOM 997 C CA . ALA A 1 133 ? -11.646 -27.398 2.663 1.00 90.94 133 ALA A CA 1
ATOM 998 C C . ALA A 1 133 ? -10.317 -27.405 3.435 1.00 90.94 133 ALA A C 1
ATOM 1000 O O . ALA A 1 133 ? -10.179 -26.699 4.434 1.00 90.94 133 ALA A O 1
ATOM 1001 N N . GLY A 1 134 ? -9.304 -28.119 2.937 1.00 91.50 134 GLY A N 1
ATOM 1002 C CA . GLY A 1 134 ? -7.987 -28.145 3.560 1.00 91.50 134 GLY A CA 1
ATOM 1003 C C . GLY A 1 134 ? -7.234 -26.822 3.435 1.00 91.50 134 GLY A C 1
ATOM 1004 O O . GLY A 1 134 ? -6.427 -26.506 4.314 1.00 91.50 134 GLY A O 1
ATOM 1005 N N . GLY A 1 135 ? -7.474 -26.044 2.372 1.00 93.31 135 GLY A N 1
ATOM 1006 C CA . GLY A 1 135 ? -6.960 -24.678 2.217 1.00 93.31 135 GLY A CA 1
ATOM 1007 C C . GLY A 1 135 ? -7.525 -23.719 3.258 1.00 93.31 135 GLY A C 1
ATOM 1008 O O . GLY A 1 135 ? -6.765 -22.996 3.896 1.00 93.31 135 GLY A O 1
ATOM 1009 N N . ILE A 1 136 ? -8.840 -23.764 3.472 1.00 95.62 136 ILE A N 1
ATOM 1010 C CA . ILE A 1 136 ? -9.523 -22.986 4.509 1.00 95.62 136 ILE A CA 1
ATOM 1011 C C . ILE A 1 136 ? -9.018 -23.401 5.891 1.00 95.62 136 ILE A C 1
ATOM 1013 O O . ILE A 1 136 ? -8.620 -22.536 6.662 1.00 95.62 136 ILE A O 1
ATOM 1017 N N . GLU A 1 137 ? -8.942 -24.705 6.176 1.00 95.00 137 GLU A N 1
ATOM 1018 C CA . GLU A 1 137 ? -8.444 -25.203 7.462 1.00 95.00 137 GLU A CA 1
ATOM 1019 C C . GLU A 1 137 ? -7.001 -24.756 7.737 1.00 95.00 137 GLU A C 1
ATOM 1021 O O . GLU A 1 137 ? -6.722 -24.246 8.818 1.00 95.00 137 GLU A O 1
ATOM 1026 N N . ALA A 1 138 ? -6.102 -24.858 6.752 1.00 94.12 138 ALA A N 1
ATOM 1027 C CA . ALA A 1 138 ? -4.722 -24.394 6.906 1.00 94.12 138 ALA A CA 1
ATOM 1028 C C . ALA A 1 138 ? -4.628 -22.875 7.113 1.00 94.12 138 ALA A C 1
ATOM 1030 O O . ALA A 1 138 ? -3.796 -22.410 7.888 1.00 94.12 138 ALA A O 1
ATOM 1031 N N . GLY A 1 139 ? -5.477 -22.100 6.431 1.00 94.75 139 GLY A N 1
ATOM 1032 C CA . GLY A 1 139 ? -5.581 -20.658 6.638 1.00 94.75 139 GLY A CA 1
ATOM 1033 C C . GLY A 1 139 ? -6.051 -20.311 8.048 1.00 94.75 139 GLY A C 1
ATOM 1034 O O . GLY A 1 139 ? -5.436 -19.482 8.713 1.00 94.75 139 GLY A O 1
ATOM 1035 N N . THR A 1 140 ? -7.103 -20.979 8.521 1.00 96.00 140 THR A N 1
ATOM 1036 C CA . THR A 1 140 ? -7.622 -20.835 9.885 1.00 96.00 140 THR A CA 1
ATOM 1037 C C . THR A 1 140 ? -6.565 -21.195 10.929 1.00 96.00 140 THR A C 1
ATOM 1039 O O . THR A 1 140 ? -6.362 -20.423 11.861 1.00 96.00 140 THR A O 1
ATOM 1042 N N . ASP A 1 141 ? -5.846 -22.304 10.754 1.00 94.75 141 ASP A N 1
ATOM 1043 C CA . ASP A 1 141 ? -4.797 -22.741 11.685 1.00 94.75 141 ASP A CA 1
ATOM 1044 C C . ASP A 1 141 ? -3.632 -21.750 11.741 1.00 94.75 141 ASP A C 1
ATOM 1046 O O . ASP A 1 141 ? -3.158 -21.406 12.822 1.00 94.75 141 ASP A O 1
ATOM 1050 N N . ALA A 1 142 ? -3.212 -21.230 10.587 1.00 93.75 142 ALA A N 1
ATOM 1051 C CA . ALA A 1 142 ? -2.162 -20.223 10.506 1.00 93.75 142 ALA A CA 1
ATOM 1052 C C . ALA A 1 142 ? -2.561 -18.902 11.182 1.00 93.75 142 ALA A C 1
ATOM 1054 O O . ALA A 1 142 ? -1.753 -18.299 11.892 1.00 93.75 142 ALA A O 1
ATOM 1055 N N . VAL A 1 143 ? -3.810 -18.460 10.998 1.00 94.31 143 VAL A N 1
ATOM 1056 C CA . VAL A 1 143 ? -4.345 -17.274 11.680 1.00 94.31 143 VAL A CA 1
ATOM 1057 C C . VAL A 1 143 ? -4.380 -17.501 13.191 1.00 94.31 143 VAL A C 1
ATOM 1059 O O . VAL A 1 143 ? -3.853 -16.676 13.932 1.00 94.31 143 VAL A O 1
ATOM 1062 N N . ILE A 1 144 ? -4.929 -18.629 13.653 1.00 93.94 144 ILE A N 1
ATOM 1063 C CA . ILE A 1 144 ? -4.999 -18.965 15.083 1.00 93.94 144 ILE A CA 1
ATOM 1064 C C . ILE A 1 144 ? -3.598 -19.025 15.704 1.00 93.94 144 ILE A C 1
ATOM 1066 O O . ILE A 1 144 ? -3.386 -18.439 16.763 1.00 93.94 144 ILE A O 1
ATOM 1070 N N . GLY A 1 145 ? -2.639 -19.681 15.044 1.00 90.56 145 GLY A N 1
ATOM 1071 C CA . GLY A 1 145 ? -1.251 -19.759 15.509 1.00 90.56 145 GLY A CA 1
ATOM 1072 C C . GLY A 1 145 ? -0.602 -18.379 15.617 1.00 90.56 145 GLY A C 1
ATOM 1073 O O . GLY A 1 145 ? -0.029 -18.041 16.650 1.00 90.56 145 GLY A O 1
ATOM 1074 N N . THR A 1 146 ? -0.785 -17.535 14.599 1.00 89.69 146 THR A N 1
ATOM 1075 C CA . THR A 1 146 ? -0.267 -16.156 14.604 1.00 89.69 146 THR A CA 1
ATOM 1076 C C . THR A 1 146 ? -0.866 -15.336 15.752 1.00 89.69 146 THR A C 1
ATOM 1078 O O . THR A 1 146 ? -0.145 -14.631 16.454 1.00 89.69 146 THR A O 1
ATOM 1081 N N . LEU A 1 147 ? -2.176 -15.458 15.993 1.00 89.19 147 LEU A N 1
ATOM 1082 C CA . LEU A 1 147 ? -2.858 -14.783 17.103 1.00 89.19 147 LEU A CA 1
ATOM 1083 C C . LEU A 1 147 ? -2.446 -15.330 18.478 1.00 89.19 147 LEU A C 1
ATOM 1085 O O . LEU A 1 147 ? -2.491 -14.593 19.460 1.00 89.19 147 LEU A O 1
ATOM 1089 N N . ALA A 1 148 ? -2.022 -16.592 18.549 1.00 86.62 148 ALA A N 1
ATOM 1090 C CA . ALA A 1 148 ? -1.461 -17.210 19.748 1.00 86.62 148 ALA A CA 1
ATOM 1091 C C . ALA A 1 148 ? 0.019 -16.845 19.993 1.00 86.62 148 ALA A C 1
ATOM 1093 O O . ALA A 1 148 ? 0.573 -17.236 21.020 1.00 86.62 148 ALA A O 1
ATOM 1094 N N . GLY A 1 149 ? 0.651 -16.083 19.091 1.00 81.25 149 GLY A N 1
ATOM 1095 C CA . GLY A 1 149 ? 2.033 -15.615 19.226 1.00 81.25 149 GLY A CA 1
ATOM 1096 C C . GLY A 1 149 ? 3.088 -16.497 18.554 1.00 81.25 149 GLY A C 1
ATOM 1097 O O . GLY A 1 149 ? 4.271 -16.342 18.850 1.00 81.25 149 GLY A O 1
ATOM 1098 N N . ASP A 1 150 ? 2.693 -17.406 17.660 1.00 81.69 150 ASP A N 1
ATOM 1099 C CA . ASP A 1 150 ? 3.632 -18.204 16.869 1.00 81.69 150 ASP A CA 1
ATOM 1100 C C . ASP A 1 150 ? 4.430 -17.321 15.890 1.00 81.69 150 ASP A C 1
ATOM 1102 O O . ASP A 1 150 ? 3.868 -16.546 15.106 1.00 81.69 150 ASP A O 1
ATOM 1106 N N . THR A 1 151 ? 5.759 -17.440 15.927 1.00 79.94 151 THR A N 1
ATOM 1107 C CA . THR A 1 151 ? 6.676 -16.664 15.089 1.00 79.94 151 THR A CA 1
ATOM 1108 C C . THR A 1 151 ? 6.936 -17.301 13.726 1.00 79.94 151 THR A C 1
ATOM 1110 O O . THR A 1 151 ? 7.473 -16.615 12.857 1.00 79.94 151 THR A O 1
ATOM 1113 N N . GLU A 1 152 ? 6.520 -18.551 13.471 1.00 83.38 152 GLU A N 1
ATOM 1114 C CA . GLU A 1 152 ? 6.764 -19.254 12.196 1.00 83.38 152 GLU A CA 1
ATOM 1115 C C . GLU A 1 152 ? 6.276 -18.433 10.989 1.00 83.38 152 GLU A C 1
ATOM 1117 O O . GLU A 1 152 ? 6.983 -18.248 9.991 1.00 83.38 152 GLU A O 1
ATOM 1122 N N . TRP A 1 153 ? 5.063 -17.885 11.086 1.00 81.56 153 TRP A N 1
ATOM 1123 C CA . TRP A 1 153 ? 4.468 -17.066 10.028 1.00 81.56 153 TRP A CA 1
ATOM 1124 C C . TRP A 1 153 ? 5.120 -15.688 9.913 1.00 81.56 153 TRP A C 1
ATOM 1126 O O . TRP A 1 153 ? 5.233 -15.157 8.806 1.00 81.56 153 TRP A O 1
ATOM 1136 N N . GLN A 1 154 ? 5.614 -15.144 11.027 1.00 76.25 154 GLN A N 1
ATOM 1137 C CA . GLN A 1 154 ? 6.350 -13.880 11.063 1.00 76.25 154 GLN A CA 1
ATOM 1138 C C . GLN A 1 154 ? 7.716 -13.993 10.386 1.00 76.25 154 GLN A C 1
ATOM 1140 O O . GLN A 1 154 ? 8.088 -13.133 9.589 1.00 76.25 154 GLN A O 1
ATOM 1145 N N . GLU A 1 155 ? 8.447 -15.073 10.647 1.00 77.62 155 GLU A N 1
ATOM 1146 C CA . GLU A 1 155 ? 9.729 -15.354 10.003 1.00 77.62 155 GLU A CA 1
ATOM 1147 C C . GLU A 1 155 ? 9.556 -15.599 8.502 1.00 77.62 155 GLU A C 1
ATOM 1149 O O . GLU A 1 155 ? 10.275 -15.013 7.690 1.00 77.62 155 GLU A O 1
ATOM 1154 N N . ARG A 1 156 ? 8.535 -16.373 8.107 1.00 75.81 156 ARG A N 1
ATOM 1155 C CA . ARG A 1 156 ? 8.186 -16.559 6.690 1.00 75.81 156 ARG A CA 1
ATOM 1156 C C . ARG A 1 156 ? 7.824 -15.250 5.999 1.00 75.81 156 ARG A C 1
ATOM 1158 O O . ARG A 1 156 ? 8.168 -15.082 4.830 1.00 75.81 156 ARG A O 1
ATOM 1165 N N . ALA A 1 157 ? 7.146 -14.335 6.692 1.00 69.19 157 ALA A N 1
ATOM 1166 C CA . ALA A 1 157 ? 6.820 -13.026 6.144 1.00 69.19 157 ALA A CA 1
ATOM 1167 C C . ALA A 1 157 ? 8.067 -12.171 5.910 1.00 69.19 157 ALA A C 1
ATOM 1169 O O . ALA A 1 157 ? 8.214 -11.639 4.815 1.00 69.19 157 ALA A O 1
ATOM 1170 N N . LYS A 1 158 ? 8.999 -12.124 6.870 1.00 72.25 158 LYS A N 1
ATOM 1171 C CA . LYS A 1 158 ? 10.272 -11.394 6.729 1.00 72.25 158 LYS A CA 1
ATOM 1172 C C . LYS A 1 158 ? 11.108 -11.916 5.559 1.00 72.25 158 LYS A C 1
ATOM 1174 O O . LYS A 1 158 ? 11.514 -11.136 4.703 1.00 72.25 158 LYS A O 1
ATOM 1179 N N . VAL A 1 159 ? 11.281 -13.239 5.464 1.00 70.19 159 VAL A N 1
ATOM 1180 C CA . VAL A 1 159 ? 11.999 -13.873 4.341 1.00 70.19 159 VAL A CA 1
ATOM 1181 C C . VAL A 1 159 ? 11.313 -13.549 3.014 1.00 70.19 159 VAL A C 1
ATOM 1183 O O . VAL A 1 159 ? 11.977 -13.278 2.014 1.00 70.19 159 VAL A O 1
ATOM 1186 N N . ARG A 1 160 ? 9.975 -13.555 2.981 1.00 65.75 160 ARG A N 1
ATOM 1187 C CA . ARG A 1 160 ? 9.201 -13.238 1.778 1.00 65.75 160 ARG A CA 1
ATOM 1188 C C . ARG A 1 160 ? 9.291 -11.763 1.401 1.00 65.75 160 ARG A C 1
ATOM 1190 O O . ARG A 1 160 ? 9.366 -11.503 0.212 1.00 65.75 160 ARG A O 1
ATOM 1197 N N . GLU A 1 161 ? 9.298 -10.824 2.342 1.00 58.25 161 GLU A N 1
ATOM 1198 C CA . GLU A 1 161 ? 9.495 -9.396 2.056 1.00 58.25 161 GLU A CA 1
ATOM 1199 C C . GLU A 1 161 ? 10.899 -9.120 1.508 1.00 58.25 161 GLU A C 1
ATOM 1201 O O . GLU A 1 161 ? 11.020 -8.434 0.494 1.00 58.25 161 GLU A O 1
ATOM 1206 N N . GLU A 1 162 ? 11.942 -9.735 2.075 1.00 55.28 162 GLU A N 1
ATOM 1207 C CA . GLU A 1 162 ? 13.296 -9.704 1.496 1.00 55.28 162 GLU A CA 1
ATOM 1208 C C . GLU A 1 162 ? 13.338 -10.332 0.091 1.00 55.28 162 GLU A C 1
ATOM 1210 O O . GLU A 1 162 ? 14.047 -9.848 -0.791 1.00 55.28 162 GLU A O 1
ATOM 1215 N N . SER A 1 163 ? 12.540 -11.377 -0.150 1.00 51.16 163 SER A N 1
ATOM 1216 C CA . SER A 1 163 ? 12.434 -12.042 -1.458 1.00 51.16 163 SER A CA 1
ATOM 1217 C C . SER A 1 163 ? 11.620 -11.237 -2.484 1.00 51.16 163 SER A C 1
ATOM 1219 O O . SER A 1 163 ? 11.981 -11.185 -3.657 1.00 51.16 163 SER A O 1
ATOM 1221 N N . ASP A 1 164 ? 10.511 -10.617 -2.070 1.00 47.50 164 ASP A N 1
ATOM 1222 C CA . ASP A 1 164 ? 9.624 -9.791 -2.900 1.00 47.50 164 ASP A CA 1
ATOM 1223 C C . ASP A 1 164 ? 10.266 -8.418 -3.182 1.00 47.50 164 ASP A C 1
ATOM 1225 O O . ASP A 1 164 ? 9.991 -7.830 -4.229 1.00 47.50 164 ASP A O 1
ATOM 1229 N N . ALA A 1 165 ? 11.190 -7.940 -2.336 1.00 47.62 165 ALA A N 1
ATOM 1230 C CA . ALA A 1 165 ? 12.114 -6.852 -2.676 1.00 47.62 165 ALA A CA 1
ATOM 1231 C C . ALA A 1 165 ? 13.015 -7.204 -3.883 1.00 47.62 165 ALA A C 1
ATOM 1233 O O . ALA A 1 165 ? 13.531 -6.312 -4.555 1.00 47.62 165 ALA A O 1
ATOM 1234 N N . GLY A 1 166 ? 13.138 -8.497 -4.208 1.00 45.28 166 GLY A N 1
ATOM 1235 C CA . GLY A 1 166 ? 13.686 -9.037 -5.453 1.00 45.28 166 GLY A CA 1
ATOM 1236 C C . GLY A 1 166 ? 12.622 -9.643 -6.384 1.00 45.28 166 GLY A C 1
ATOM 1237 O O . GLY A 1 166 ? 12.887 -10.667 -7.012 1.00 45.28 166 GLY A O 1
ATOM 1238 N N . SER A 1 167 ? 11.410 -9.069 -6.444 1.00 47.44 167 SER A N 1
ATOM 1239 C CA . SER A 1 167 ? 10.235 -9.645 -7.121 1.00 47.44 167 SER A CA 1
ATOM 1240 C C . SER A 1 167 ? 10.537 -10.251 -8.498 1.00 47.44 167 SER A C 1
ATOM 1242 O O . SER A 1 167 ? 11.081 -9.599 -9.387 1.00 47.44 167 SER A O 1
ATOM 1244 N N . TYR A 1 168 ? 10.062 -11.478 -8.732 1.00 46.66 168 TYR A N 1
ATOM 1245 C CA . TYR A 1 168 ? 10.163 -12.192 -10.011 1.00 46.66 168 TYR A CA 1
ATOM 1246 C C . TYR A 1 168 ? 9.666 -11.388 -11.220 1.00 46.66 168 TYR A C 1
ATOM 1248 O O . TYR A 1 168 ? 10.109 -11.653 -12.330 1.00 46.66 168 TYR A O 1
ATOM 1256 N N . GLN A 1 169 ? 8.781 -10.399 -11.056 1.00 44.88 169 GLN A N 1
ATOM 1257 C CA . GLN A 1 169 ? 8.387 -9.517 -12.163 1.00 44.88 169 GLN A CA 1
ATOM 1258 C C . GLN A 1 169 ? 9.546 -8.654 -12.688 1.00 44.88 169 GLN A C 1
ATOM 1260 O O . GLN A 1 169 ? 9.594 -8.397 -13.892 1.00 44.88 169 GLN A O 1
ATOM 1265 N N . ASP A 1 170 ? 10.513 -8.300 -11.837 1.00 50.50 170 ASP A N 1
ATOM 1266 C CA . ASP A 1 170 ? 11.746 -7.614 -12.237 1.00 50.50 170 ASP A CA 1
ATOM 1267 C C . ASP A 1 170 ? 12.750 -8.569 -12.918 1.00 50.50 170 ASP A C 1
ATOM 1269 O O . ASP A 1 170 ? 13.629 -8.116 -13.650 1.00 50.50 170 ASP A O 1
ATOM 1273 N N . MET A 1 171 ? 12.585 -9.894 -12.763 1.00 50.53 171 MET A N 1
ATOM 1274 C CA . MET A 1 171 ? 13.454 -10.929 -13.350 1.00 50.53 171 MET A CA 1
ATOM 1275 C C . MET A 1 171 ? 12.844 -11.640 -14.576 1.00 50.53 171 MET A C 1
ATOM 1277 O O . MET A 1 171 ? 13.574 -12.079 -15.464 1.00 50.53 171 MET A O 1
ATOM 1281 N N . ILE A 1 172 ? 11.514 -11.718 -14.684 1.00 53.66 172 ILE A N 1
ATOM 1282 C CA . ILE A 1 172 ? 10.789 -12.360 -15.795 1.00 53.66 172 ILE A CA 1
ATOM 1283 C C . ILE A 1 172 ? 10.994 -11.586 -17.094 1.00 53.66 172 ILE A C 1
ATOM 1285 O O . ILE A 1 172 ? 11.201 -12.195 -18.136 1.00 53.66 172 ILE A O 1
ATOM 1289 N N . VAL A 1 173 ? 10.974 -10.254 -17.053 1.00 53.44 173 VAL A N 1
ATOM 1290 C CA . VAL A 1 173 ? 11.197 -9.430 -18.249 1.00 53.44 173 VAL A CA 1
ATOM 1291 C C . VAL A 1 173 ? 12.616 -9.622 -18.809 1.00 53.44 173 VAL A C 1
ATOM 1293 O O . VAL A 1 173 ? 12.723 -9.941 -19.994 1.00 53.44 173 VAL A O 1
ATOM 1296 N N . PRO A 1 174 ? 13.707 -9.533 -18.017 1.00 54.09 174 PRO A N 1
ATOM 1297 C CA . PRO A 1 174 ? 15.039 -9.846 -18.526 1.00 54.09 174 PRO A CA 1
ATOM 1298 C C . PRO A 1 174 ? 15.204 -11.325 -18.898 1.00 54.09 174 PRO A C 1
ATOM 1300 O O . PRO A 1 174 ? 15.875 -11.597 -19.885 1.00 54.09 174 PRO A O 1
ATOM 1303 N N . LEU A 1 175 ? 14.556 -12.281 -18.219 1.00 57.12 175 LEU A N 1
ATOM 1304 C CA . LEU A 1 175 ? 14.562 -13.694 -18.634 1.00 57.12 175 LEU A CA 1
ATOM 1305 C C . LEU A 1 175 ? 13.836 -13.934 -19.958 1.00 57.12 175 LEU A C 1
ATOM 1307 O O . LEU A 1 175 ? 14.319 -14.721 -20.762 1.00 57.12 175 LEU A O 1
ATOM 1311 N N . ILE A 1 176 ? 12.713 -13.258 -20.215 1.00 64.25 176 ILE A N 1
ATOM 1312 C CA . ILE A 1 176 ? 12.016 -13.311 -21.505 1.00 64.25 176 ILE A CA 1
ATOM 1313 C C . ILE A 1 176 ? 12.908 -12.704 -22.579 1.00 64.25 176 ILE A C 1
ATOM 1315 O O . ILE A 1 176 ? 13.030 -13.298 -23.639 1.00 64.25 176 ILE A O 1
ATOM 1319 N N . VAL A 1 177 ? 13.586 -11.588 -22.302 1.00 60.12 177 VAL A N 1
ATOM 1320 C CA . VAL A 1 177 ? 14.542 -10.968 -23.231 1.00 60.12 177 VAL A CA 1
ATOM 1321 C C . VAL A 1 177 ? 15.745 -11.885 -23.489 1.00 60.12 177 VAL A C 1
ATOM 1323 O O . VAL A 1 177 ? 16.103 -12.083 -24.645 1.00 60.12 177 VAL A O 1
ATOM 1326 N N . ILE A 1 178 ? 16.320 -12.519 -22.462 1.00 67.69 178 ILE A N 1
ATOM 1327 C CA . ILE A 1 178 ? 17.414 -13.498 -22.589 1.00 67.69 178 ILE A CA 1
ATOM 1328 C C . ILE A 1 178 ? 16.944 -14.743 -23.347 1.00 67.69 178 ILE A C 1
ATOM 1330 O O . ILE A 1 178 ? 17.628 -15.191 -24.260 1.00 67.69 178 ILE A O 1
ATOM 1334 N N . ALA A 1 179 ? 15.763 -15.281 -23.038 1.00 66.94 179 ALA A N 1
ATOM 1335 C CA . ALA A 1 179 ? 15.173 -16.410 -23.749 1.00 66.94 179 ALA A CA 1
ATOM 1336 C C . ALA A 1 179 ? 14.866 -16.053 -25.208 1.00 66.94 179 ALA A C 1
ATOM 1338 O O . ALA A 1 179 ? 15.093 -16.874 -26.090 1.00 66.94 179 ALA A O 1
ATOM 1339 N N . PHE A 1 180 ? 14.429 -14.824 -25.494 1.00 66.00 180 PHE A N 1
ATOM 1340 C CA . PHE A 1 180 ? 14.220 -14.344 -26.860 1.00 66.00 180 PHE A CA 1
ATOM 1341 C C . PHE A 1 180 ? 15.544 -14.174 -27.607 1.00 66.00 180 PHE A C 1
ATOM 1343 O O . PHE A 1 180 ? 15.630 -14.562 -28.769 1.00 66.00 180 PHE A O 1
ATOM 1350 N N . ILE A 1 181 ? 16.590 -13.672 -26.941 1.00 67.56 181 ILE A N 1
ATOM 1351 C CA . ILE A 1 181 ? 17.955 -13.603 -27.478 1.00 67.56 181 ILE A CA 1
ATOM 1352 C C . ILE A 1 181 ? 18.475 -15.016 -27.769 1.00 67.56 181 ILE A C 1
ATOM 1354 O O . ILE A 1 181 ? 19.015 -15.240 -28.847 1.00 67.56 181 ILE A O 1
ATOM 1358 N N . LEU A 1 182 ? 18.249 -15.988 -26.879 1.00 65.56 182 LEU A N 1
ATOM 1359 C CA . LEU A 1 182 ? 18.652 -17.388 -27.051 1.00 65.56 182 LEU A CA 1
ATOM 1360 C C . LEU A 1 182 ? 17.855 -18.108 -28.150 1.00 65.56 182 LEU A C 1
ATOM 1362 O O . LEU A 1 182 ? 18.440 -18.839 -28.945 1.00 65.56 182 LEU A O 1
ATOM 1366 N N . VAL A 1 183 ? 16.542 -17.886 -28.253 1.00 69.12 183 VAL A N 1
ATOM 1367 C CA . VAL A 1 183 ? 15.691 -18.434 -29.326 1.00 69.12 183 VAL A CA 1
ATOM 1368 C C . VAL A 1 183 ? 16.062 -17.813 -30.672 1.00 69.12 183 VAL A C 1
ATOM 1370 O O . VAL A 1 183 ? 16.153 -18.524 -31.673 1.00 69.12 183 VAL A O 1
ATOM 1373 N N . PHE A 1 184 ? 16.367 -16.515 -30.702 1.00 61.62 184 PHE A N 1
ATOM 1374 C CA . PHE A 1 184 ? 16.915 -15.835 -31.872 1.00 61.62 184 PHE A CA 1
ATOM 1375 C C . PHE A 1 184 ? 18.295 -16.397 -32.260 1.00 61.62 184 PHE A C 1
ATOM 1377 O O . PHE A 1 184 ? 18.522 -16.673 -33.438 1.00 61.62 184 PHE A O 1
ATOM 1384 N N . PHE A 1 185 ? 19.171 -16.670 -31.284 1.00 57.94 185 PHE A N 1
ATOM 1385 C CA . PHE A 1 185 ? 20.477 -17.320 -31.475 1.00 57.94 185 PHE A CA 1
ATOM 1386 C C . PHE A 1 185 ? 20.340 -18.759 -32.000 1.00 57.94 185 PHE A C 1
ATOM 1388 O O . PHE A 1 185 ? 21.092 -19.199 -32.865 1.00 57.94 185 PHE A O 1
ATOM 1395 N N . MET A 1 186 ? 19.338 -19.502 -31.526 1.00 62.44 186 MET A N 1
ATOM 1396 C CA . MET A 1 186 ? 19.060 -20.865 -31.975 1.00 62.44 186 MET A CA 1
ATOM 1397 C C . MET A 1 186 ? 18.460 -20.886 -33.391 1.00 62.44 186 MET A C 1
ATOM 1399 O O . MET A 1 186 ? 18.781 -21.772 -34.184 1.00 62.44 186 MET A O 1
ATOM 1403 N N . MET A 1 187 ? 17.627 -19.903 -33.749 1.00 61.09 187 MET A N 1
ATOM 1404 C CA . MET A 1 187 ? 17.093 -19.758 -35.108 1.00 61.09 187 MET A CA 1
ATOM 1405 C C . MET A 1 187 ? 18.146 -19.258 -36.108 1.00 61.09 187 MET A C 1
ATOM 1407 O O . MET A 1 187 ? 18.143 -19.705 -37.258 1.00 61.09 187 MET A O 1
ATOM 1411 N N . SER A 1 188 ? 19.079 -18.398 -35.687 1.00 55.62 188 SER A N 1
ATOM 1412 C CA . SER A 1 188 ? 20.207 -17.964 -36.520 1.00 55.62 188 SER A CA 1
ATOM 1413 C C . SER A 1 188 ? 21.246 -19.076 -36.703 1.00 55.62 18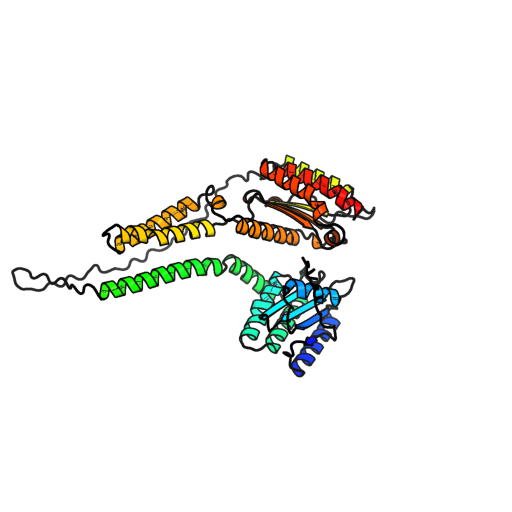8 SER A C 1
ATOM 1415 O O . SER A 1 188 ? 21.702 -19.286 -37.825 1.00 55.62 188 SER A O 1
ATOM 1417 N N . ALA A 1 189 ? 21.527 -19.879 -35.668 1.00 56.06 189 ALA A N 1
ATOM 1418 C CA . ALA A 1 189 ? 22.391 -21.058 -35.762 1.00 56.06 189 ALA A CA 1
ATOM 1419 C C . ALA A 1 189 ? 21.796 -22.162 -36.656 1.00 56.06 189 ALA A C 1
ATOM 1421 O O . ALA A 1 189 ? 22.518 -22.777 -37.436 1.00 56.06 189 ALA A O 1
ATOM 1422 N N . ARG A 1 190 ? 20.473 -22.388 -36.610 1.00 53.19 190 ARG A N 1
ATOM 1423 C CA . ARG A 1 190 ? 19.792 -23.357 -37.493 1.00 53.19 190 ARG A CA 1
ATOM 1424 C C . ARG A 1 190 ? 19.752 -22.906 -38.956 1.00 53.19 190 ARG A C 1
ATOM 1426 O O . ARG A 1 190 ? 19.904 -23.745 -39.840 1.00 53.19 190 ARG A O 1
ATOM 1433 N N . ARG A 1 191 ? 19.620 -21.600 -39.230 1.00 51.28 191 ARG A N 1
ATOM 1434 C CA . ARG A 1 191 ? 19.729 -21.055 -40.599 1.00 51.28 191 ARG A CA 1
ATOM 1435 C C . ARG A 1 191 ? 21.170 -21.022 -41.117 1.00 51.28 191 ARG A C 1
ATOM 1437 O O . ARG A 1 191 ? 21.376 -21.335 -42.283 1.00 51.28 191 ARG A O 1
ATOM 1444 N N . ALA A 1 192 ? 22.155 -20.742 -40.263 1.00 47.91 192 ALA A N 1
ATOM 1445 C CA . ALA A 1 192 ? 23.576 -20.840 -40.609 1.00 47.91 192 ALA A CA 1
ATOM 1446 C C . ALA A 1 192 ? 24.023 -22.297 -40.847 1.00 47.91 192 ALA A C 1
ATOM 1448 O O . ALA A 1 192 ? 24.824 -22.556 -41.736 1.00 47.91 192 ALA A O 1
ATOM 1449 N N . ALA A 1 193 ? 23.453 -23.269 -40.126 1.00 51.03 193 ALA A N 1
ATOM 1450 C CA . ALA A 1 193 ? 23.687 -24.692 -40.383 1.00 51.03 193 ALA A CA 1
ATOM 1451 C C . ALA A 1 193 ? 23.024 -25.191 -41.687 1.00 51.03 193 ALA A C 1
ATOM 1453 O O . ALA A 1 193 ? 23.524 -26.130 -42.302 1.00 51.03 193 ALA A O 1
ATOM 1454 N N . GLN A 1 194 ? 21.926 -24.563 -42.132 1.00 51.16 194 GLN A N 1
ATOM 1455 C CA . GLN A 1 194 ? 21.283 -24.849 -43.426 1.00 51.16 194 GLN A CA 1
ATOM 1456 C C . GLN A 1 194 ? 21.924 -24.112 -44.616 1.00 51.16 194 GLN A C 1
ATOM 1458 O O . GLN A 1 194 ? 21.765 -24.553 -45.752 1.00 51.16 194 GLN A O 1
ATOM 1463 N N . GLN A 1 195 ? 22.670 -23.029 -44.381 1.00 49.69 195 GLN A N 1
ATOM 1464 C CA . GLN A 1 195 ? 23.403 -22.276 -45.402 1.00 49.69 195 GLN A CA 1
ATOM 1465 C C . GLN A 1 195 ? 24.902 -22.252 -45.077 1.00 49.69 195 GLN A C 1
ATOM 1467 O O . GLN A 1 195 ? 25.411 -21.273 -44.543 1.00 49.69 195 GLN A O 1
ATOM 1472 N N . GLY A 1 196 ? 25.623 -23.320 -45.428 1.00 39.72 196 GLY A N 1
ATOM 1473 C CA . GLY A 1 196 ? 27.089 -23.266 -45.492 1.00 39.72 196 GLY A CA 1
ATOM 1474 C C . GLY A 1 196 ? 27.828 -24.376 -44.758 1.00 39.72 196 GLY A C 1
ATOM 1475 O O . GLY A 1 196 ? 28.680 -24.116 -43.915 1.00 39.72 196 GLY A O 1
ATOM 1476 N N . GLY A 1 197 ? 27.594 -25.626 -45.157 1.00 42.28 197 GLY A N 1
ATOM 1477 C CA . GLY A 1 197 ? 28.624 -26.654 -45.048 1.00 42.28 197 GLY A CA 1
ATOM 1478 C C . GLY A 1 197 ? 29.752 -26.381 -46.046 1.00 42.28 197 GLY A C 1
ATOM 1479 O O . GLY A 1 197 ? 29.854 -27.070 -47.053 1.00 42.28 197 GLY A O 1
ATOM 1480 N N . THR A 1 198 ? 30.611 -25.398 -45.786 1.00 41.22 198 THR A N 1
ATOM 1481 C CA . THR A 1 198 ? 31.901 -25.260 -46.476 1.00 41.22 198 THR A CA 1
ATOM 1482 C C . THR A 1 198 ? 33.008 -25.662 -45.515 1.00 41.22 198 THR A C 1
ATOM 1484 O O . THR A 1 198 ? 33.656 -24.846 -44.868 1.00 41.22 198 THR A O 1
ATOM 1487 N N . ARG A 1 199 ? 33.246 -26.978 -45.435 1.00 42.03 199 ARG A N 1
ATOM 1488 C CA . ARG A 1 199 ? 34.560 -27.496 -45.043 1.00 42.03 199 ARG A CA 1
ATOM 1489 C C . ARG A 1 199 ? 35.556 -26.982 -46.079 1.00 42.03 199 ARG A C 1
ATOM 1491 O O . ARG A 1 199 ? 35.606 -27.499 -47.193 1.00 42.03 199 ARG A O 1
ATOM 1498 N N . THR A 1 200 ? 36.304 -25.938 -45.745 1.00 39.69 200 THR A N 1
ATOM 1499 C CA . THR A 1 200 ? 37.339 -25.395 -46.625 1.00 39.69 200 THR A CA 1
ATOM 1500 C C . THR A 1 200 ? 38.501 -26.382 -46.681 1.00 39.69 200 THR A C 1
ATOM 1502 O O . THR A 1 200 ? 39.356 -26.440 -45.803 1.00 39.69 200 THR A O 1
ATOM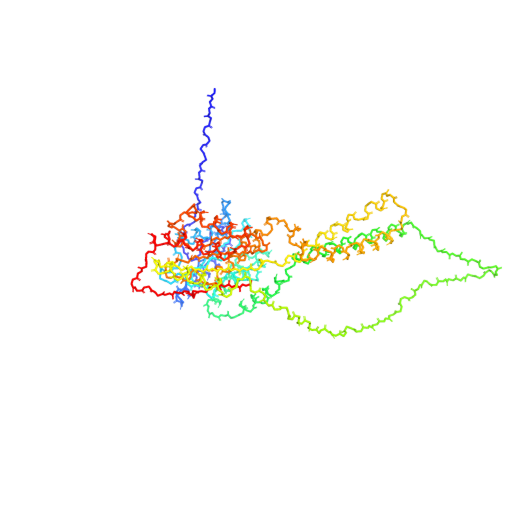 1505 N N . TYR A 1 201 ? 38.494 -27.218 -47.713 1.00 39.19 201 TYR A N 1
ATOM 1506 C CA . TYR A 1 201 ? 39.570 -28.136 -48.041 1.00 39.19 201 TYR A CA 1
ATOM 1507 C C . TYR A 1 201 ? 40.628 -27.385 -48.860 1.00 39.19 201 TYR A C 1
ATOM 1509 O O . TYR A 1 201 ? 40.450 -27.171 -50.058 1.00 39.19 201 TYR A O 1
ATOM 1517 N N . HIS A 1 202 ? 41.744 -26.990 -48.243 1.00 43.03 202 HIS A N 1
ATOM 1518 C CA . HIS A 1 202 ? 42.897 -26.480 -48.991 1.00 43.03 202 HIS A CA 1
ATOM 1519 C C . HIS A 1 202 ? 43.866 -27.620 -49.324 1.00 43.03 202 HIS A C 1
ATOM 1521 O O . HIS A 1 202 ? 44.408 -28.289 -48.443 1.00 43.03 202 HIS A O 1
ATOM 1527 N N . ARG A 1 203 ? 44.084 -27.836 -50.626 1.00 38.66 203 ARG A N 1
ATOM 1528 C CA . ARG A 1 203 ? 45.065 -28.778 -51.174 1.00 38.66 203 ARG A CA 1
ATOM 1529 C C . ARG A 1 203 ? 46.377 -28.026 -51.393 1.00 38.66 203 ARG A C 1
ATOM 1531 O O . ARG A 1 203 ? 46.422 -27.094 -52.191 1.00 38.66 203 ARG A O 1
ATOM 1538 N N . THR A 1 204 ? 47.446 -28.412 -50.702 1.00 54.44 204 THR A N 1
ATOM 1539 C CA . THR A 1 204 ? 48.788 -27.915 -51.039 1.00 54.44 204 THR A CA 1
ATOM 1540 C C . THR A 1 204 ? 49.308 -28.633 -52.288 1.00 54.44 204 THR A C 1
ATOM 1542 O O . THR A 1 204 ? 48.866 -29.739 -52.618 1.00 54.44 204 THR A O 1
ATOM 1545 N N . ARG A 1 205 ? 50.265 -28.012 -52.989 1.00 49.62 205 ARG A N 1
ATOM 1546 C CA . ARG A 1 205 ? 50.849 -28.466 -54.269 1.00 49.62 205 ARG A CA 1
ATOM 1547 C C . ARG A 1 205 ? 51.511 -29.860 -54.224 1.00 49.62 205 ARG A C 1
ATOM 1549 O O . ARG A 1 205 ? 51.886 -30.382 -55.266 1.00 49.62 205 ARG A O 1
ATOM 1556 N N . ASN A 1 206 ? 51.566 -30.499 -53.052 1.00 50.56 206 ASN A N 1
ATOM 1557 C CA . ASN A 1 206 ? 52.172 -31.815 -52.834 1.00 50.56 206 ASN A CA 1
ATOM 1558 C C . ASN A 1 206 ? 51.136 -32.879 -52.404 1.00 50.56 206 ASN A C 1
ATOM 1560 O O . ASN A 1 206 ? 51.500 -33.954 -51.943 1.00 50.56 206 ASN A O 1
ATOM 1564 N N . GLY A 1 207 ? 49.834 -32.596 -52.533 1.00 47.47 207 GLY A N 1
ATOM 1565 C CA . GLY A 1 207 ? 48.780 -33.613 -52.449 1.00 47.47 207 GLY A CA 1
ATOM 1566 C C . GLY A 1 207 ? 48.378 -34.092 -51.049 1.00 47.47 207 GLY A C 1
ATOM 1567 O O . GLY A 1 207 ? 47.601 -35.039 -50.964 1.00 47.47 207 GLY A O 1
ATOM 1568 N N . ARG A 1 208 ? 48.827 -33.452 -49.959 1.00 38.44 208 ARG A N 1
ATOM 1569 C CA . ARG A 1 208 ? 48.421 -33.824 -48.590 1.00 38.44 208 ARG A CA 1
ATOM 1570 C C . ARG A 1 208 ? 47.328 -32.901 -48.045 1.00 38.44 208 ARG A C 1
ATOM 1572 O O . ARG A 1 208 ? 47.460 -31.679 -48.107 1.00 38.44 208 ARG A O 1
ATOM 1579 N N . TRP A 1 209 ? 46.270 -33.496 -47.492 1.00 41.03 209 TRP A N 1
ATOM 1580 C CA . TRP A 1 209 ? 45.193 -32.784 -46.802 1.00 41.03 209 TRP A CA 1
ATOM 1581 C C . TRP A 1 209 ? 45.648 -32.356 -45.402 1.00 41.03 209 TRP A C 1
ATOM 1583 O O . TRP A 1 209 ? 46.176 -33.174 -44.650 1.00 41.03 209 TRP A O 1
ATOM 1593 N N . ILE A 1 210 ? 45.441 -31.086 -45.048 1.00 41.34 210 ILE A N 1
ATOM 1594 C CA . ILE A 1 210 ? 45.633 -30.578 -43.684 1.00 41.34 210 ILE A CA 1
ATOM 1595 C C . ILE A 1 210 ? 44.263 -30.140 -43.175 1.00 41.34 210 ILE A C 1
ATOM 1597 O O . ILE A 1 210 ? 43.645 -29.238 -43.736 1.00 41.34 210 ILE A O 1
ATOM 1601 N N . ILE A 1 211 ? 43.782 -30.804 -42.127 1.00 44.66 211 ILE A N 1
ATOM 1602 C CA . ILE A 1 211 ? 42.629 -30.350 -41.352 1.00 44.66 211 ILE A CA 1
ATOM 1603 C C . ILE A 1 211 ? 43.168 -29.284 -40.402 1.00 44.66 211 ILE A C 1
ATOM 1605 O O . ILE A 1 211 ? 44.037 -29.591 -39.591 1.00 44.66 211 ILE A O 1
ATOM 1609 N N . VAL A 1 212 ? 42.690 -28.046 -40.517 1.00 40.03 212 VAL A N 1
ATOM 1610 C CA . VAL A 1 212 ? 42.959 -26.988 -39.535 1.00 40.03 212 VAL A CA 1
ATOM 1611 C C . VAL A 1 212 ? 41.830 -27.042 -38.504 1.00 40.03 212 VAL A C 1
ATOM 1613 O O . VAL A 1 212 ? 40.697 -26.703 -38.853 1.00 40.03 212 VAL A O 1
ATOM 1616 N N . PRO A 1 213 ? 42.067 -27.497 -37.261 1.00 37.47 213 PRO A N 1
ATOM 1617 C CA . PRO A 1 213 ? 41.085 -27.339 -36.199 1.00 37.47 213 PRO A CA 1
ATOM 1618 C C . PRO A 1 213 ? 40.971 -25.844 -35.879 1.00 37.47 213 PRO A C 1
ATOM 1620 O O . PRO A 1 213 ? 41.984 -25.165 -35.714 1.00 37.47 213 PRO A O 1
ATOM 1623 N N . GLY A 1 214 ? 39.743 -25.326 -35.825 1.00 35.62 214 GLY A N 1
ATOM 1624 C CA . GLY A 1 214 ? 39.473 -23.968 -35.345 1.00 35.62 214 GLY A CA 1
ATOM 1625 C C . GLY A 1 214 ? 39.916 -23.773 -33.886 1.00 35.62 214 GLY A C 1
ATOM 1626 O O . GLY A 1 214 ? 40.249 -24.752 -33.214 1.00 35.62 214 GLY A O 1
ATOM 1627 N N . PRO A 1 215 ? 39.931 -22.525 -33.382 1.00 37.38 215 PRO A N 1
ATOM 1628 C CA . PRO A 1 215 ? 40.552 -22.197 -32.106 1.00 37.38 215 PRO A CA 1
ATOM 1629 C C . PRO A 1 215 ? 39.918 -22.991 -30.963 1.00 37.38 215 PRO A C 1
ATOM 1631 O O . PRO A 1 215 ? 38.736 -22.844 -30.654 1.00 37.38 215 PRO A O 1
ATOM 1634 N N . THR A 1 216 ? 40.729 -23.831 -30.329 1.00 32.06 216 THR A N 1
ATOM 1635 C CA . THR A 1 216 ? 40.428 -24.495 -29.066 1.00 32.06 216 THR A CA 1
ATOM 1636 C C . THR A 1 216 ? 40.225 -23.441 -27.983 1.00 32.06 216 THR A C 1
ATOM 1638 O O . THR A 1 216 ? 41.164 -22.727 -27.630 1.00 32.06 216 THR A O 1
ATOM 1641 N N . TRP A 1 217 ? 39.012 -23.345 -27.439 1.00 31.00 217 TRP A N 1
ATOM 1642 C CA . TRP A 1 217 ? 38.770 -22.648 -26.177 1.00 31.00 217 TRP A CA 1
ATOM 1643 C C . TRP A 1 217 ? 39.381 -23.481 -25.046 1.00 31.00 217 TRP A C 1
ATOM 1645 O O . TRP A 1 217 ? 38.792 -24.451 -24.574 1.00 31.00 217 TRP A O 1
ATOM 1655 N N . GLY A 1 218 ? 40.613 -23.132 -24.678 1.00 29.02 218 GLY A N 1
ATOM 1656 C CA . GLY A 1 218 ? 41.270 -23.581 -23.458 1.00 29.02 218 GLY A CA 1
ATOM 1657 C C . GLY A 1 218 ? 40.730 -22.803 -22.261 1.00 29.02 218 GLY A C 1
ATOM 1658 O O . GLY A 1 218 ? 40.548 -21.589 -22.331 1.00 29.02 218 GLY A O 1
ATOM 1659 N N . GLY A 1 219 ? 40.445 -23.531 -21.184 1.00 32.03 219 GLY A N 1
ATOM 1660 C CA . GLY A 1 219 ? 39.953 -22.984 -19.931 1.00 32.03 219 GLY A CA 1
ATOM 1661 C C . GLY A 1 219 ? 40.918 -21.997 -19.279 1.00 32.03 219 GLY A C 1
ATOM 1662 O O . GLY A 1 219 ? 42.137 -22.100 -19.393 1.00 32.03 219 GLY A O 1
ATOM 1663 N N . GLY A 1 220 ? 40.328 -21.065 -18.542 1.00 27.03 220 GLY A N 1
ATOM 1664 C CA . GLY A 1 220 ? 41.014 -20.152 -17.645 1.00 27.03 220 GLY A CA 1
ATOM 1665 C C . GLY A 1 220 ? 40.033 -19.716 -16.571 1.00 27.03 220 GLY A C 1
ATOM 1666 O O . GLY A 1 220 ? 39.284 -18.764 -16.762 1.00 27.03 220 GLY A O 1
ATOM 1667 N N . GLY A 1 221 ? 39.998 -20.463 -15.467 1.00 34.81 221 GLY A N 1
ATOM 1668 C CA . GLY A 1 221 ? 39.379 -20.000 -14.233 1.00 34.81 221 GLY A CA 1
ATOM 1669 C C . GLY A 1 221 ? 40.182 -18.825 -13.683 1.00 34.81 221 GLY A C 1
ATOM 1670 O O . GLY A 1 221 ? 41.400 -18.910 -13.548 1.00 34.81 221 GLY A O 1
ATOM 1671 N N . GLY A 1 222 ? 39.491 -17.731 -13.383 1.00 26.88 222 GLY A N 1
ATOM 1672 C CA . GLY A 1 222 ? 40.046 -16.554 -12.728 1.00 26.88 222 GLY A CA 1
ATOM 1673 C C . GLY A 1 222 ? 39.017 -16.040 -11.736 1.00 26.88 222 GLY A C 1
ATOM 1674 O O . GLY A 1 222 ? 37.904 -15.696 -12.122 1.00 26.88 222 GLY A O 1
ATOM 1675 N N . GLY A 1 223 ? 39.376 -16.101 -10.455 1.00 27.05 223 GLY A N 1
ATOM 1676 C CA . GLY A 1 223 ? 38.496 -15.847 -9.324 1.00 27.05 223 GLY A CA 1
ATOM 1677 C C . GLY A 1 223 ? 37.948 -14.426 -9.273 1.00 27.05 223 GLY A C 1
ATOM 1678 O O . GLY A 1 223 ? 38.619 -13.457 -9.625 1.00 27.05 223 GLY A O 1
ATOM 1679 N N . TRP A 1 224 ? 36.724 -14.313 -8.763 1.00 23.69 224 TRP A N 1
ATOM 1680 C CA . TRP A 1 224 ? 36.179 -13.039 -8.325 1.00 23.69 224 TRP A CA 1
ATOM 1681 C C . TRP A 1 224 ? 36.731 -12.732 -6.932 1.00 23.69 224 TRP A C 1
ATOM 1683 O O . TRP A 1 224 ? 36.276 -13.272 -5.925 1.00 23.69 224 TRP A O 1
ATOM 1693 N N . SER A 1 225 ? 37.761 -11.891 -6.885 1.00 26.16 225 SER A N 1
ATOM 1694 C CA . SER A 1 225 ? 38.199 -11.230 -5.661 1.00 26.16 225 SER A CA 1
ATOM 1695 C C . SER A 1 225 ? 37.210 -10.124 -5.310 1.00 26.16 225 SER A C 1
ATOM 1697 O O . SER A 1 225 ? 36.898 -9.274 -6.148 1.00 26.16 225 SER A O 1
ATOM 1699 N N . GLY A 1 226 ? 36.744 -10.137 -4.064 1.00 31.88 226 GLY A N 1
ATOM 1700 C CA . GLY A 1 226 ? 35.932 -9.077 -3.495 1.00 31.88 226 GLY A CA 1
ATOM 1701 C C . GLY A 1 226 ? 36.633 -7.717 -3.500 1.00 31.88 226 GLY A C 1
ATOM 1702 O O . GLY A 1 226 ? 37.828 -7.596 -3.251 1.00 31.88 226 GLY A O 1
ATOM 1703 N N . GLY A 1 227 ? 35.826 -6.697 -3.746 1.00 26.39 227 GLY A N 1
ATOM 1704 C CA . GLY A 1 227 ? 36.027 -5.307 -3.359 1.00 26.39 227 GLY A CA 1
ATOM 1705 C C . GLY A 1 227 ? 34.611 -4.763 -3.211 1.00 26.39 227 GLY A C 1
ATOM 1706 O O . GLY A 1 227 ? 33.831 -4.815 -4.153 1.00 26.39 227 GLY A O 1
ATOM 1707 N N . GLY A 1 228 ? 34.141 -4.451 -2.013 1.00 23.66 228 GLY A N 1
ATOM 1708 C CA . GLY A 1 228 ? 34.730 -3.428 -1.167 1.00 23.66 228 GLY A CA 1
ATOM 1709 C C . GLY A 1 228 ? 33.795 -2.233 -1.270 1.00 23.66 228 GLY A C 1
ATOM 1710 O O . GLY A 1 228 ? 33.815 -1.501 -2.254 1.00 23.66 228 GLY A O 1
ATOM 1711 N N . SER A 1 229 ? 32.920 -2.134 -0.275 1.00 30.27 229 SER A N 1
ATOM 1712 C CA . SER A 1 229 ? 32.008 -1.033 0.012 1.00 30.27 229 SER A CA 1
ATOM 1713 C C . SER A 1 229 ? 32.639 0.333 -0.266 1.00 30.27 229 SER A C 1
ATOM 1715 O O . SER A 1 229 ? 33.555 0.755 0.436 1.00 30.27 229 SER A O 1
ATOM 1717 N N . GLY A 1 230 ? 32.118 1.026 -1.276 1.00 23.48 230 GLY A N 1
ATOM 1718 C CA . GLY A 1 230 ? 32.324 2.454 -1.470 1.00 23.48 230 GLY A CA 1
ATOM 1719 C C . GLY A 1 230 ? 31.159 3.213 -0.857 1.00 23.48 230 GLY A C 1
ATOM 1720 O O . GLY A 1 230 ? 30.239 3.600 -1.573 1.00 23.48 230 GLY A O 1
ATOM 1721 N N . ASP A 1 231 ? 31.204 3.383 0.462 1.00 29.69 231 ASP A N 1
ATOM 1722 C CA . ASP A 1 231 ? 30.448 4.409 1.173 1.00 29.69 231 ASP A CA 1
ATOM 1723 C C . ASP A 1 231 ? 31.043 5.766 0.773 1.00 29.69 231 ASP A C 1
ATOM 1725 O O . ASP A 1 231 ? 32.099 6.180 1.252 1.00 29.69 231 ASP A O 1
ATOM 1729 N N . TRP A 1 232 ? 30.431 6.407 -0.222 1.00 24.30 232 TRP A N 1
ATOM 1730 C CA . TRP A 1 232 ? 30.749 7.782 -0.588 1.00 24.30 232 TRP A CA 1
ATOM 1731 C C . TRP A 1 232 ? 29.793 8.682 0.175 1.00 24.30 232 TRP A C 1
ATOM 1733 O O . TRP A 1 232 ? 28.684 8.968 -0.279 1.00 24.30 232 TRP A O 1
ATOM 1743 N N . GLY A 1 233 ? 30.264 9.122 1.342 1.00 29.19 233 GLY A N 1
ATOM 1744 C CA . GLY A 1 233 ? 29.702 10.229 2.096 1.00 29.19 233 GLY A CA 1
ATOM 1745 C C . GLY A 1 233 ? 29.594 11.476 1.219 1.00 29.19 233 GLY A C 1
ATOM 1746 O O . GLY A 1 233 ? 30.527 12.265 1.099 1.00 29.19 233 GLY A O 1
ATOM 1747 N N . GLY A 1 234 ? 28.430 11.644 0.600 1.00 25.00 234 GLY A N 1
ATOM 1748 C CA . GLY A 1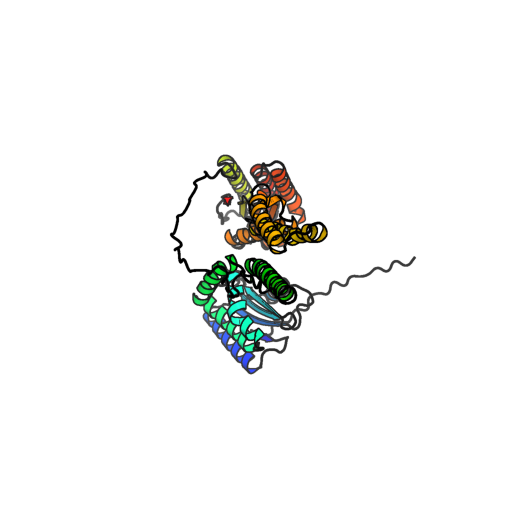 234 ? 27.925 12.915 0.113 1.00 25.00 234 GLY A CA 1
ATOM 1749 C C . GLY A 1 234 ? 26.952 13.428 1.159 1.00 25.00 234 GLY A C 1
ATOM 1750 O O . GLY A 1 234 ? 25.902 12.821 1.358 1.00 25.00 234 GLY A O 1
ATOM 1751 N N . GLY A 1 235 ? 27.331 14.500 1.857 1.00 26.09 235 GLY A N 1
ATOM 1752 C CA . GLY A 1 235 ? 26.537 15.109 2.919 1.00 26.09 235 GLY A CA 1
ATOM 1753 C C . GLY A 1 235 ? 25.064 15.220 2.534 1.00 26.09 235 GLY A C 1
ATOM 1754 O O . GLY A 1 235 ? 24.722 15.719 1.459 1.00 26.09 235 GLY A O 1
ATOM 1755 N N . ALA A 1 236 ? 24.201 14.714 3.412 1.00 29.92 236 ALA A N 1
ATOM 1756 C CA . ALA A 1 236 ? 22.765 14.864 3.307 1.00 29.92 236 ALA A CA 1
ATOM 1757 C C . ALA A 1 236 ? 22.420 16.361 3.305 1.00 29.92 236 ALA A C 1
ATOM 1759 O O . ALA A 1 236 ? 22.282 16.979 4.355 1.00 29.92 236 ALA A O 1
ATOM 1760 N N . MET A 1 237 ? 22.291 16.952 2.116 1.00 37.53 237 MET A N 1
ATOM 1761 C CA . MET A 1 237 ? 21.536 18.188 1.942 1.00 37.53 237 MET A CA 1
ATOM 1762 C C . MET A 1 237 ? 20.104 17.852 2.341 1.00 37.53 237 MET A C 1
ATOM 1764 O O . MET A 1 237 ? 19.401 17.136 1.623 1.00 37.53 237 MET A O 1
ATOM 1768 N N . SER A 1 238 ? 19.718 18.276 3.540 1.00 48.81 238 SER A N 1
ATOM 1769 C CA . SER A 1 238 ? 18.378 18.078 4.058 1.00 48.81 238 SER A CA 1
ATOM 1770 C C . SER A 1 238 ? 17.385 18.717 3.088 1.00 48.81 238 SER A C 1
ATOM 1772 O O . SER A 1 238 ? 17.450 19.918 2.848 1.00 48.81 238 SER A O 1
ATOM 1774 N N . LEU A 1 239 ? 16.463 17.908 2.559 1.00 61.34 239 LEU A N 1
ATOM 1775 C CA . LEU A 1 239 ? 15.285 18.312 1.768 1.00 61.34 239 LEU A CA 1
ATOM 1776 C C . LEU A 1 239 ? 14.574 19.569 2.273 1.00 61.34 239 LEU A C 1
ATOM 1778 O O . LEU A 1 239 ? 13.951 20.297 1.512 1.00 61.34 239 LEU A O 1
ATOM 1782 N N . ILE A 1 240 ? 14.620 19.738 3.587 1.00 68.50 240 ILE A N 1
ATOM 1783 C CA . ILE A 1 240 ? 14.022 20.810 4.350 1.00 68.50 240 ILE A CA 1
ATOM 1784 C C . ILE A 1 240 ? 15.092 21.221 5.347 1.00 68.50 240 ILE A C 1
ATOM 1786 O O . ILE A 1 240 ? 15.608 20.359 6.073 1.00 68.50 240 ILE A O 1
ATOM 1790 N N . THR A 1 241 ? 15.440 22.502 5.347 1.00 78.56 241 THR A N 1
ATOM 1791 C CA . THR A 1 241 ? 16.380 23.085 6.309 1.00 78.56 241 THR A CA 1
ATOM 1792 C C . THR A 1 241 ? 15.879 22.879 7.738 1.00 78.56 241 THR A C 1
ATOM 1794 O O . THR A 1 241 ? 14.682 22.713 7.978 1.00 78.56 241 THR A O 1
ATOM 1797 N N . ASP A 1 242 ? 16.780 22.897 8.718 1.00 75.44 242 ASP A N 1
ATOM 1798 C CA . ASP A 1 242 ? 16.376 22.754 10.122 1.00 75.44 242 ASP A CA 1
ATOM 1799 C C . ASP A 1 242 ? 15.382 23.845 10.555 1.00 75.44 242 ASP A C 1
ATOM 1801 O O . ASP A 1 242 ? 14.485 23.583 11.358 1.00 75.44 242 ASP A O 1
ATOM 1805 N N . ASP A 1 243 ? 15.480 25.041 9.971 1.00 78.12 243 ASP A N 1
ATOM 1806 C CA . ASP A 1 243 ? 14.545 26.138 10.222 1.00 78.12 243 ASP A CA 1
ATOM 1807 C C . ASP A 1 243 ? 13.163 25.876 9.615 1.00 78.12 243 ASP A C 1
ATOM 1809 O O . ASP A 1 243 ? 12.150 26.081 10.279 1.00 78.12 243 ASP A O 1
ATOM 1813 N N . GLU A 1 244 ? 13.086 25.343 8.397 1.00 83.00 244 GLU A N 1
ATOM 1814 C CA . GLU A 1 244 ? 11.808 24.947 7.799 1.00 83.00 244 GLU A CA 1
ATOM 1815 C C . GLU A 1 244 ? 11.166 23.762 8.546 1.00 83.00 244 GLU A C 1
ATOM 1817 O O . GLU A 1 244 ? 9.948 23.727 8.718 1.00 83.00 244 GLU A O 1
ATOM 1822 N N . ARG A 1 245 ? 11.960 22.815 9.070 1.00 81.81 245 ARG A N 1
ATOM 1823 C CA . ARG A 1 245 ? 11.442 21.737 9.936 1.00 81.81 245 ARG A CA 1
ATOM 1824 C C . ARG A 1 245 ? 10.815 22.295 11.207 1.00 81.81 245 ARG A C 1
ATOM 1826 O O . ARG A 1 245 ? 9.759 21.817 11.617 1.00 81.81 245 ARG A O 1
ATOM 1833 N N . ARG A 1 246 ? 11.451 23.300 11.822 1.00 80.81 246 ARG A N 1
ATOM 1834 C CA . ARG A 1 246 ? 10.900 24.002 12.991 1.00 80.81 246 ARG A CA 1
ATOM 1835 C C . ARG A 1 246 ? 9.602 24.717 12.644 1.00 80.81 246 ARG A C 1
ATOM 1837 O O . ARG A 1 246 ? 8.643 24.562 13.389 1.00 80.81 246 ARG A O 1
ATOM 1844 N N . GLN A 1 247 ? 9.543 25.415 11.509 1.00 85.81 247 GLN A N 1
ATOM 1845 C CA . GLN A 1 247 ? 8.326 26.101 11.059 1.00 85.81 247 GLN A CA 1
ATOM 1846 C C . GLN A 1 247 ? 7.154 25.135 10.871 1.00 85.81 247 GLN A C 1
ATOM 1848 O O . GLN A 1 247 ? 6.051 25.409 11.337 1.00 85.81 247 GLN A O 1
ATOM 1853 N N . ILE A 1 248 ? 7.386 23.984 10.235 1.00 86.62 248 ILE A N 1
ATOM 1854 C CA . ILE A 1 248 ? 6.334 22.979 10.053 1.00 86.62 248 ILE A CA 1
ATOM 1855 C C . ILE A 1 248 ? 5.923 22.386 11.411 1.00 86.62 248 ILE A C 1
ATOM 1857 O O . ILE A 1 248 ? 4.734 22.261 11.681 1.00 86.62 248 ILE A O 1
ATOM 1861 N N . ALA A 1 249 ? 6.874 22.076 12.298 1.00 83.38 249 ALA A N 1
ATOM 1862 C CA . ALA A 1 249 ? 6.563 21.567 13.638 1.00 83.38 249 ALA A CA 1
ATOM 1863 C C . ALA A 1 249 ? 5.810 22.591 14.513 1.00 83.38 249 ALA A C 1
ATOM 1865 O O . ALA A 1 249 ? 4.973 22.227 15.332 1.00 83.38 249 ALA A O 1
ATOM 1866 N N . GLU A 1 250 ? 6.089 23.886 14.365 1.00 85.81 250 GLU A N 1
ATOM 1867 C CA . GLU A 1 250 ? 5.316 24.961 14.996 1.00 85.81 250 GLU A CA 1
ATOM 1868 C C . GLU A 1 250 ? 3.900 25.053 14.430 1.00 85.81 250 GLU A C 1
ATOM 1870 O O . GLU A 1 250 ? 2.954 25.197 15.201 1.00 85.81 250 GLU A O 1
ATOM 1875 N N . ALA A 1 251 ? 3.740 24.908 13.114 1.00 87.50 251 ALA A N 1
ATOM 1876 C CA . ALA A 1 251 ? 2.431 24.894 12.472 1.00 87.50 251 ALA A CA 1
ATOM 1877 C C . ALA A 1 251 ? 1.581 23.691 12.906 1.00 87.50 251 ALA A C 1
ATOM 1879 O O . ALA A 1 251 ? 0.397 23.865 13.184 1.00 87.50 251 ALA A O 1
ATOM 1880 N N . ILE A 1 252 ? 2.185 22.501 13.020 1.00 87.69 252 ILE A N 1
ATOM 1881 C CA . ILE A 1 252 ? 1.528 21.293 13.550 1.00 87.69 252 ILE A CA 1
ATOM 1882 C C . ILE A 1 252 ? 1.057 21.551 14.985 1.00 87.69 252 ILE A C 1
ATOM 1884 O O . ILE A 1 252 ? -0.134 21.450 15.260 1.00 87.69 252 ILE A O 1
ATOM 1888 N N . ARG A 1 253 ? 1.952 22.023 15.864 1.00 86.12 253 ARG A N 1
ATOM 1889 C CA . ARG A 1 253 ? 1.604 22.344 17.260 1.00 86.12 253 ARG A CA 1
ATOM 1890 C C . ARG A 1 253 ? 0.492 23.381 17.380 1.00 86.12 253 ARG A C 1
ATOM 1892 O O . ARG A 1 253 ? -0.371 23.264 18.246 1.00 86.12 253 ARG A O 1
ATOM 1899 N N . ALA A 1 254 ? 0.511 24.409 16.534 1.00 86.56 254 ALA A N 1
ATOM 1900 C CA . ALA A 1 254 ? -0.532 25.429 16.510 1.00 86.56 254 ALA A CA 1
ATOM 1901 C C . ALA A 1 254 ? -1.883 24.859 16.046 1.00 86.56 254 ALA A C 1
ATOM 1903 O O . ALA A 1 254 ? -2.918 25.228 16.598 1.00 86.56 254 ALA A O 1
ATOM 1904 N N . ALA A 1 255 ? -1.875 23.951 15.066 1.00 85.88 255 ALA A N 1
ATOM 1905 C CA . ALA A 1 255 ? -3.073 23.266 14.598 1.00 85.88 255 ALA A CA 1
ATOM 1906 C C . ALA A 1 255 ? -3.647 22.352 15.687 1.00 85.88 255 ALA A C 1
ATOM 1908 O O . ALA A 1 255 ? -4.801 22.520 16.084 1.00 85.88 255 ALA A O 1
ATOM 1909 N N . GLU A 1 256 ? -2.828 21.460 16.238 1.00 85.12 256 GLU A N 1
ATOM 1910 C CA . GLU A 1 256 ? -3.221 20.504 17.277 1.00 85.12 256 GLU A CA 1
ATOM 1911 C C . GLU A 1 256 ? -3.667 21.202 18.561 1.00 85.12 256 GLU A C 1
ATOM 1913 O O . GLU A 1 256 ? -4.540 20.705 19.263 1.00 85.12 256 GLU A O 1
ATOM 1918 N N . ALA A 1 257 ? -3.190 22.412 18.866 1.00 86.25 257 ALA A N 1
ATOM 1919 C CA . ALA A 1 257 ? -3.721 23.199 19.984 1.00 86.25 257 ALA A CA 1
ATOM 1920 C C . ALA A 1 257 ? -5.237 23.482 19.876 1.00 86.25 257 ALA A C 1
ATOM 1922 O O . ALA A 1 257 ? -5.880 23.755 20.890 1.00 86.25 257 ALA A O 1
ATOM 1923 N N . THR A 1 258 ? -5.814 23.406 18.674 1.00 86.38 258 THR A N 1
ATOM 1924 C CA . THR A 1 258 ? -7.229 23.714 18.404 1.00 86.38 258 THR A CA 1
ATOM 1925 C C . THR A 1 258 ? -8.109 22.491 18.137 1.00 86.38 258 THR A C 1
ATOM 1927 O O . THR A 1 258 ? -9.334 22.597 18.226 1.00 86.38 258 THR A O 1
ATOM 1930 N N . THR A 1 259 ? -7.525 21.324 17.859 1.00 85.75 259 THR A N 1
ATOM 1931 C CA . THR A 1 259 ? -8.254 20.103 17.479 1.00 85.75 259 THR A CA 1
ATOM 1932 C C . THR A 1 259 ? -7.706 18.868 18.199 1.00 85.75 259 THR A C 1
ATOM 1934 O O . THR A 1 259 ? -6.535 18.842 18.544 1.00 85.75 259 THR A O 1
ATOM 1937 N N . SER A 1 260 ? -8.543 17.847 18.416 1.00 82.56 260 SER A N 1
ATOM 1938 C CA . SER A 1 260 ? -8.101 16.495 18.816 1.00 82.56 260 SER A CA 1
ATOM 1939 C C . SER A 1 260 ? -7.629 15.643 17.622 1.00 82.56 260 SER A C 1
ATOM 1941 O O . SER A 1 260 ? -7.395 14.439 17.742 1.00 82.56 260 SER A O 1
ATOM 1943 N N . GLY A 1 261 ? -7.564 16.235 16.424 1.00 82.50 261 GLY A N 1
ATOM 1944 C CA . GLY A 1 261 ? -6.980 15.615 15.242 1.00 82.50 261 GLY A CA 1
ATOM 1945 C C . GLY A 1 261 ? -5.460 15.693 15.259 1.00 82.50 261 GLY A C 1
ATOM 1946 O O . GLY A 1 261 ? -4.899 16.768 15.444 1.00 82.50 261 GLY A O 1
ATOM 1947 N N . GLU A 1 262 ? -4.813 14.562 15.005 1.00 84.00 262 GLU A N 1
ATOM 1948 C CA . GLU A 1 262 ? -3.355 14.434 14.978 1.00 84.00 262 GLU A CA 1
ATOM 1949 C C . GLU A 1 262 ? -2.853 14.616 13.541 1.00 84.00 262 GLU A C 1
ATOM 1951 O O . GLU A 1 262 ? -3.352 13.957 12.618 1.00 84.00 262 GLU A O 1
ATOM 1956 N N . ILE A 1 263 ? -1.873 15.500 13.329 1.00 88.12 263 ILE A N 1
ATOM 1957 C CA . ILE A 1 263 ? -1.388 15.845 11.988 1.00 88.12 263 ILE A CA 1
ATOM 1958 C C . ILE A 1 263 ? 0.074 15.439 11.841 1.00 88.12 263 ILE A C 1
ATOM 1960 O O . ILE A 1 263 ? 0.986 16.069 12.366 1.00 88.12 263 ILE A O 1
ATOM 1964 N N . VAL A 1 264 ? 0.327 14.446 10.992 1.00 88.25 264 VAL A N 1
ATOM 1965 C CA . VAL A 1 264 ? 1.688 14.023 10.654 1.00 88.25 264 VAL A CA 1
ATOM 1966 C C . VAL A 1 264 ? 2.054 14.488 9.252 1.00 88.25 264 VAL A C 1
ATOM 1968 O O . VAL A 1 264 ? 1.314 14.302 8.286 1.00 88.25 264 VAL A O 1
ATOM 1971 N N . CYS A 1 265 ? 3.242 15.073 9.129 1.00 88.75 265 CYS A N 1
ATOM 1972 C CA . CYS A 1 265 ? 3.801 15.511 7.856 1.00 88.75 265 CYS A CA 1
ATOM 1973 C C . CYS A 1 265 ? 4.976 14.621 7.456 1.00 88.75 265 CYS A C 1
ATOM 1975 O O . CYS A 1 265 ? 5.948 14.486 8.203 1.00 88.75 265 CYS A O 1
ATOM 1977 N N . VAL A 1 266 ? 4.906 14.051 6.252 1.00 87.44 266 VAL A N 1
ATOM 1978 C CA . VAL A 1 266 ? 5.979 13.234 5.676 1.00 87.44 266 VAL A CA 1
ATOM 1979 C C . VAL A 1 266 ? 6.462 13.865 4.380 1.00 87.44 266 VAL A C 1
ATOM 1981 O O . VAL A 1 266 ? 5.672 14.103 3.463 1.00 87.44 266 VAL A O 1
ATOM 1984 N N . VAL A 1 267 ? 7.772 14.090 4.294 1.00 85.12 267 VAL A N 1
ATOM 1985 C CA . VAL A 1 267 ? 8.430 14.576 3.078 1.00 85.12 267 VAL A CA 1
ATOM 1986 C C . VAL A 1 267 ? 9.509 13.605 2.657 1.00 85.12 267 VAL A C 1
ATOM 1988 O O . VAL A 1 267 ? 10.374 13.248 3.452 1.00 85.12 267 VAL A O 1
ATOM 1991 N N . MET A 1 268 ? 9.483 13.212 1.389 1.00 83.75 268 MET A N 1
ATOM 1992 C CA . MET A 1 268 ? 10.500 12.339 0.819 1.00 83.75 268 MET A CA 1
ATOM 1993 C C . MET A 1 268 ? 11.085 12.875 -0.479 1.00 83.75 268 MET A C 1
ATOM 1995 O O . MET A 1 268 ? 10.409 13.553 -1.260 1.00 83.75 268 MET A O 1
ATOM 1999 N N . ARG A 1 269 ? 12.353 12.520 -0.731 1.00 80.12 269 ARG A N 1
ATOM 2000 C CA . ARG A 1 269 ? 13.065 12.932 -1.956 1.00 80.12 269 ARG A CA 1
ATOM 2001 C C . ARG A 1 269 ? 12.423 12.316 -3.184 1.00 80.12 269 ARG A C 1
ATOM 2003 O O . ARG A 1 269 ? 12.222 12.991 -4.186 1.00 80.12 269 ARG A O 1
ATOM 2010 N N . ALA A 1 270 ? 12.148 11.022 -3.105 1.00 78.62 270 ALA A N 1
ATOM 2011 C CA . ALA A 1 270 ? 11.537 10.241 -4.162 1.00 78.62 270 ALA A CA 1
ATOM 2012 C C . ALA A 1 270 ? 10.814 9.041 -3.550 1.00 78.62 270 ALA A C 1
ATOM 2014 O O . ALA A 1 270 ? 11.338 8.407 -2.636 1.00 78.62 270 ALA A O 1
ATOM 2015 N N . ALA A 1 271 ? 9.656 8.687 -4.098 1.00 76.25 271 ALA A N 1
ATOM 2016 C CA . ALA A 1 271 ? 8.910 7.504 -3.669 1.00 76.25 271 ALA A CA 1
ATOM 2017 C C . ALA A 1 271 ? 9.513 6.192 -4.187 1.00 76.25 271 ALA A C 1
ATOM 2019 O O . ALA A 1 271 ? 9.240 5.118 -3.656 1.00 76.25 271 ALA A O 1
ATOM 2020 N N . SER A 1 272 ? 10.307 6.248 -5.256 1.00 77.31 272 SER A N 1
ATOM 2021 C CA . SER A 1 272 ? 11.034 5.091 -5.769 1.00 77.31 272 SER A CA 1
ATOM 2022 C C . SER A 1 272 ? 12.276 5.506 -6.547 1.00 77.31 272 SER A C 1
ATOM 2024 O O . SER A 1 272 ? 12.389 6.613 -7.070 1.00 77.31 272 SER A O 1
ATOM 2026 N N . ASP A 1 273 ? 13.197 4.560 -6.678 1.00 72.00 273 ASP A N 1
ATOM 2027 C CA . ASP A 1 273 ? 14.453 4.734 -7.389 1.00 72.00 273 ASP A CA 1
ATOM 2028 C C . ASP A 1 273 ? 14.338 4.444 -8.903 1.00 72.00 273 ASP A C 1
ATOM 2030 O O . ASP A 1 273 ? 15.264 4.718 -9.661 1.00 72.00 273 ASP A O 1
ATOM 2034 N N . TYR A 1 274 ? 13.221 3.883 -9.381 1.00 77.06 274 TYR A N 1
ATOM 2035 C CA . TYR A 1 274 ? 12.904 3.644 -10.806 1.00 77.06 274 TYR A CA 1
ATOM 2036 C C . TYR A 1 274 ? 14.032 3.059 -11.686 1.00 77.06 274 TYR A C 1
ATOM 2038 O O . TYR A 1 274 ? 14.004 3.232 -12.905 1.00 77.06 274 TYR A O 1
ATOM 2046 N N . ARG A 1 275 ? 15.023 2.357 -11.118 1.00 77.31 275 ARG A N 1
ATOM 2047 C CA . ARG A 1 275 ? 16.225 1.897 -11.849 1.00 77.31 275 ARG A CA 1
ATOM 2048 C C . ARG A 1 275 ? 15.896 0.919 -12.981 1.00 77.31 275 ARG A C 1
ATOM 2050 O O . ARG A 1 275 ? 16.618 0.861 -13.970 1.00 77.31 275 ARG A O 1
ATOM 2057 N N . SER A 1 276 ? 14.782 0.200 -12.872 1.00 76.31 276 SER A N 1
ATOM 2058 C CA . SER A 1 276 ? 14.315 -0.744 -13.891 1.00 76.31 276 SER A CA 1
ATOM 2059 C C . SER A 1 276 ? 13.771 -0.069 -15.158 1.00 76.31 276 SER A C 1
ATOM 2061 O O . SER A 1 276 ? 13.863 -0.640 -16.243 1.00 76.31 276 SER A O 1
ATOM 2063 N N . VAL A 1 277 ? 13.247 1.159 -15.071 1.00 80.56 277 VAL A N 1
ATOM 2064 C CA . VAL A 1 277 ? 12.587 1.824 -16.210 1.00 80.56 277 VAL A CA 1
ATOM 2065 C C . VAL A 1 277 ? 13.580 2.248 -17.307 1.00 80.56 277 VAL A C 1
ATOM 2067 O O . VAL A 1 277 ? 13.319 1.951 -18.474 1.00 80.56 277 VAL A O 1
ATOM 2070 N N . PRO A 1 278 ? 14.733 2.877 -16.996 1.00 80.44 278 PRO A N 1
ATOM 2071 C CA . PRO A 1 278 ? 15.779 3.134 -17.986 1.00 80.44 278 PRO A CA 1
ATOM 2072 C C . PRO A 1 278 ? 16.309 1.873 -18.667 1.00 80.44 278 PRO A C 1
ATOM 2074 O O . PRO A 1 278 ? 16.510 1.878 -19.879 1.00 80.44 278 PRO A O 1
ATOM 2077 N N . LEU A 1 279 ? 16.493 0.787 -17.909 1.00 82.31 279 LEU A N 1
ATOM 2078 C CA . LEU A 1 279 ? 16.961 -0.494 -18.444 1.00 82.31 279 LEU A CA 1
ATOM 2079 C C . LEU A 1 279 ? 15.955 -1.094 -19.428 1.00 82.31 279 LEU A C 1
ATOM 2081 O O . LEU A 1 279 ? 16.348 -1.618 -20.468 1.00 82.31 279 LEU A O 1
ATOM 2085 N N . LEU A 1 280 ? 14.659 -0.964 -19.139 1.00 83.25 280 LEU A N 1
ATOM 2086 C CA . LEU A 1 280 ? 13.596 -1.399 -20.038 1.00 83.25 280 LEU A CA 1
ATOM 2087 C C . LEU A 1 280 ? 13.595 -0.597 -21.347 1.00 83.25 280 LEU A C 1
ATOM 2089 O O . LEU A 1 280 ? 13.527 -1.184 -22.425 1.00 83.25 280 LEU A O 1
ATOM 2093 N N . TRP A 1 281 ? 13.736 0.729 -21.277 1.00 83.88 281 TRP A N 1
ATOM 2094 C CA . TRP A 1 281 ? 13.871 1.565 -22.475 1.00 83.88 281 TRP A CA 1
ATOM 2095 C C . TRP A 1 281 ? 15.136 1.240 -23.274 1.00 83.88 281 TRP A C 1
ATOM 2097 O O . TRP A 1 281 ? 15.062 1.104 -24.495 1.00 83.88 281 TRP A O 1
ATOM 2107 N N . ALA A 1 282 ? 16.277 1.058 -22.603 1.00 86.75 282 ALA A N 1
ATOM 2108 C CA . ALA A 1 282 ? 17.526 0.651 -23.242 1.00 86.75 282 ALA A CA 1
ATOM 2109 C C . ALA A 1 282 ? 17.376 -0.698 -23.957 1.00 86.75 282 ALA A C 1
ATOM 2111 O O . ALA A 1 282 ? 17.806 -0.836 -25.100 1.00 86.75 282 ALA A O 1
ATOM 2112 N N . ALA A 1 283 ? 16.712 -1.669 -23.322 1.00 84.56 283 ALA A N 1
ATOM 2113 C CA . ALA A 1 283 ? 16.434 -2.974 -23.911 1.00 84.56 283 ALA A CA 1
ATOM 2114 C C . ALA A 1 283 ? 15.535 -2.860 -25.148 1.00 84.56 283 ALA A C 1
ATOM 2116 O O . ALA A 1 283 ? 15.875 -3.418 -26.186 1.00 84.56 283 ALA A O 1
ATOM 2117 N N . LEU A 1 284 ? 14.429 -2.111 -25.072 1.00 87.56 284 LEU A N 1
ATOM 2118 C CA . LEU A 1 284 ? 13.501 -1.923 -26.195 1.00 87.56 284 LEU A CA 1
ATOM 2119 C C . LEU A 1 284 ? 14.175 -1.260 -27.401 1.00 87.56 284 LEU A C 1
ATOM 2121 O O . LEU A 1 284 ? 14.028 -1.727 -28.530 1.00 87.56 284 LEU A O 1
ATOM 2125 N N . LEU A 1 285 ? 14.943 -0.197 -27.163 1.00 88.12 285 LEU A N 1
ATOM 2126 C CA . LEU A 1 285 ? 15.668 0.516 -28.213 1.00 88.12 285 LEU A CA 1
ATOM 2127 C C . LEU A 1 285 ? 16.778 -0.346 -28.821 1.00 88.12 285 LEU A C 1
ATOM 2129 O O . LEU A 1 285 ? 16.921 -0.394 -30.042 1.00 88.12 285 LEU A O 1
ATOM 2133 N N . ALA A 1 286 ? 17.518 -1.087 -27.992 1.00 88.88 286 ALA A N 1
ATOM 2134 C CA . ALA A 1 286 ? 18.502 -2.045 -28.477 1.00 88.88 286 ALA A CA 1
ATOM 2135 C C . ALA A 1 286 ? 17.849 -3.176 -29.284 1.00 88.88 286 ALA A C 1
ATOM 2137 O O . ALA A 1 286 ? 18.430 -3.637 -30.257 1.00 88.88 286 ALA A O 1
ATOM 2138 N N . LEU A 1 287 ? 16.631 -3.602 -28.938 1.00 86.12 287 LEU A N 1
ATOM 2139 C CA . LEU A 1 287 ? 15.898 -4.625 -29.690 1.00 86.12 287 LEU A CA 1
ATOM 2140 C C . LEU A 1 287 ? 15.410 -4.115 -31.054 1.00 86.12 287 LEU A C 1
ATOM 2142 O O . LEU A 1 287 ? 15.311 -4.889 -32.004 1.00 86.12 287 LEU A O 1
ATOM 2146 N N . ALA A 1 288 ? 15.123 -2.817 -31.161 1.00 86.19 288 ALA A N 1
ATOM 2147 C CA . ALA A 1 288 ? 14.777 -2.170 -32.421 1.00 86.19 288 ALA A CA 1
ATOM 2148 C C . ALA A 1 288 ? 16.006 -1.930 -33.320 1.00 86.19 288 ALA A C 1
ATOM 2150 O O . ALA A 1 288 ? 15.870 -1.891 -34.542 1.00 86.19 288 ALA A O 1
ATOM 2151 N N . TRP A 1 289 ? 17.204 -1.815 -32.734 1.00 90.50 289 TRP A N 1
ATOM 2152 C CA . TRP A 1 289 ? 18.448 -1.453 -33.422 1.00 90.50 289 TRP A CA 1
ATOM 2153 C C . TRP A 1 289 ? 18.850 -2.345 -34.619 1.00 90.50 289 TRP A C 1
ATOM 2155 O O . TRP A 1 289 ? 19.305 -1.804 -35.627 1.00 90.50 289 TRP A O 1
ATOM 2165 N N . PRO A 1 290 ? 18.672 -3.683 -34.593 1.00 85.44 290 PRO A N 1
ATOM 2166 C CA . PRO A 1 290 ? 19.041 -4.545 -35.716 1.00 85.44 290 PRO A CA 1
ATOM 2167 C C . PRO A 1 290 ? 18.218 -4.318 -36.987 1.00 85.44 290 PRO A C 1
ATOM 2169 O O . PRO A 1 290 ? 18.736 -4.519 -38.082 1.00 85.44 290 PRO A O 1
ATOM 2172 N N . TRP A 1 291 ? 16.951 -3.907 -36.871 1.00 87.12 291 TRP A N 1
ATOM 2173 C CA . TRP A 1 291 ? 16.035 -3.772 -38.010 1.00 87.12 291 TRP A CA 1
ATOM 2174 C C . TRP A 1 291 ? 16.539 -2.841 -39.124 1.00 87.12 291 TRP A C 1
ATOM 2176 O O . TRP A 1 291 ? 16.602 -3.294 -40.269 1.00 87.12 291 TRP A O 1
ATOM 2186 N N . PRO A 1 292 ? 16.944 -1.586 -38.845 1.00 89.19 292 PRO A N 1
ATOM 2187 C CA . PRO A 1 292 ? 17.498 -0.709 -39.876 1.00 89.19 292 PRO A CA 1
ATOM 2188 C C . PRO A 1 292 ? 18.815 -1.242 -40.459 1.00 89.19 292 PRO A C 1
ATOM 2190 O O . PRO A 1 292 ? 19.055 -1.099 -41.656 1.00 89.19 292 PRO A O 1
ATOM 2193 N N . LEU A 1 293 ? 19.651 -1.904 -39.649 1.00 83.19 293 LEU A N 1
ATOM 2194 C CA . LEU A 1 293 ? 20.909 -2.486 -40.126 1.00 83.19 293 LEU A CA 1
ATOM 2195 C C . LEU A 1 293 ? 20.660 -3.641 -41.100 1.00 83.19 293 LEU A C 1
ATOM 2197 O O . LEU A 1 293 ? 21.315 -3.712 -42.134 1.00 83.19 293 LEU A O 1
ATOM 2201 N N . ILE A 1 294 ? 19.687 -4.507 -40.819 1.00 81.94 294 ILE A N 1
ATOM 2202 C CA . ILE A 1 294 ? 19.297 -5.601 -41.720 1.00 81.94 294 ILE A CA 1
ATOM 2203 C C . ILE A 1 294 ? 18.685 -5.050 -43.016 1.00 81.94 294 ILE A C 1
ATOM 2205 O O . ILE A 1 294 ? 18.937 -5.590 -44.089 1.00 81.94 294 ILE A O 1
ATOM 2209 N N . ALA A 1 295 ? 17.881 -3.988 -42.926 1.00 84.44 295 ALA A N 1
ATOM 2210 C CA . ALA A 1 295 ? 17.174 -3.429 -44.077 1.00 84.44 295 ALA A CA 1
ATOM 2211 C C . ALA A 1 295 ? 18.091 -2.676 -45.054 1.00 84.44 295 ALA A C 1
ATOM 2213 O O . ALA A 1 295 ? 17.833 -2.677 -46.257 1.00 84.44 295 ALA A O 1
ATOM 2214 N N . TRP A 1 296 ? 19.140 -2.021 -44.550 1.00 91.88 296 TRP A N 1
ATOM 2215 C CA . TRP A 1 296 ? 19.947 -1.087 -45.343 1.00 91.88 296 TRP A CA 1
ATOM 2216 C C . TRP A 1 296 ? 21.421 -1.454 -45.470 1.00 91.88 296 TRP A C 1
ATOM 2218 O O . TRP A 1 296 ? 22.145 -0.787 -46.206 1.00 91.88 296 TRP A O 1
ATOM 2228 N N . THR A 1 297 ? 21.892 -2.493 -44.779 1.00 88.94 297 THR A N 1
ATOM 2229 C CA . THR A 1 297 ? 23.309 -2.871 -44.808 1.00 88.94 297 THR A CA 1
ATOM 2230 C C . THR A 1 297 ? 23.500 -4.354 -45.094 1.00 88.94 297 THR A C 1
ATOM 2232 O O . THR A 1 297 ? 22.664 -5.189 -44.764 1.00 88.94 297 THR A O 1
ATOM 2235 N N . SER A 1 298 ? 24.650 -4.698 -45.670 1.00 90.50 298 SER A N 1
ATOM 2236 C CA . SER A 1 298 ? 25.092 -6.081 -45.875 1.00 90.50 298 SER A CA 1
ATOM 2237 C C . SER A 1 298 ? 25.978 -6.582 -44.726 1.00 90.50 298 SER A C 1
ATOM 2239 O O . SER A 1 298 ? 26.872 -7.403 -44.938 1.00 90.50 298 SER A O 1
ATOM 2241 N N . LEU A 1 299 ? 25.805 -6.031 -43.519 1.00 83.56 299 LEU A N 1
ATOM 2242 C CA . LEU A 1 299 ? 26.600 -6.412 -42.356 1.00 83.56 299 LEU A CA 1
ATOM 2243 C C . LEU A 1 299 ? 26.314 -7.860 -41.949 1.00 83.56 299 LEU A C 1
ATOM 2245 O O . LEU A 1 299 ? 25.192 -8.355 -42.049 1.00 83.56 299 LEU A O 1
ATOM 2249 N N . SER A 1 300 ? 27.344 -8.541 -41.442 1.00 86.56 300 SER A N 1
ATOM 2250 C CA . SER A 1 300 ? 27.173 -9.891 -40.908 1.00 86.56 300 SER A CA 1
ATOM 2251 C C . SER A 1 300 ? 26.257 -9.878 -39.679 1.00 86.56 300 SER A C 1
ATOM 2253 O O . SER A 1 300 ? 26.278 -8.933 -38.885 1.00 86.56 300 SER A O 1
ATOM 2255 N N . ALA A 1 301 ? 25.504 -10.963 -39.470 1.00 77.31 301 ALA A N 1
ATOM 2256 C CA . ALA A 1 301 ? 24.639 -11.113 -38.297 1.00 77.31 301 ALA A CA 1
ATOM 2257 C C . ALA A 1 301 ? 25.413 -10.953 -36.974 1.00 77.31 301 ALA A C 1
ATOM 2259 O O . ALA A 1 301 ? 24.902 -10.365 -36.023 1.00 77.31 301 ALA A O 1
ATOM 2260 N N . HIS A 1 302 ? 26.669 -11.413 -36.935 1.00 77.56 302 HIS A N 1
ATOM 2261 C CA . HIS A 1 302 ? 27.559 -11.227 -35.791 1.00 77.56 302 HIS A CA 1
ATOM 2262 C C . HIS A 1 302 ? 27.837 -9.741 -35.520 1.00 77.56 302 HIS A C 1
ATOM 2264 O O . HIS A 1 302 ? 27.688 -9.282 -34.390 1.00 77.56 302 HIS A O 1
ATOM 2270 N N . THR A 1 303 ? 28.198 -8.971 -36.552 1.00 79.62 303 THR A N 1
ATOM 2271 C CA . THR A 1 303 ? 28.471 -7.531 -36.418 1.00 79.62 303 THR A CA 1
ATOM 2272 C C . THR A 1 303 ? 27.240 -6.781 -35.918 1.00 79.62 303 THR A C 1
ATOM 2274 O O . THR A 1 303 ? 27.344 -6.005 -34.973 1.00 79.62 303 THR A O 1
ATOM 2277 N N . ILE A 1 304 ? 26.065 -7.062 -36.491 1.00 81.31 304 ILE A N 1
ATOM 2278 C CA . ILE A 1 304 ? 24.796 -6.454 -36.067 1.00 81.31 304 ILE A CA 1
ATOM 2279 C C . ILE A 1 304 ? 24.535 -6.748 -34.582 1.00 81.31 304 ILE A C 1
ATOM 2281 O O . ILE A 1 304 ? 24.212 -5.836 -33.821 1.00 81.31 304 ILE A O 1
ATOM 2285 N N . HIS A 1 305 ? 24.765 -7.984 -34.137 1.00 80.12 305 HIS A N 1
ATOM 2286 C CA . HIS A 1 305 ? 24.557 -8.367 -32.743 1.00 80.12 305 HIS A CA 1
ATOM 2287 C C . HIS A 1 305 ? 25.535 -7.691 -31.769 1.00 80.12 305 HIS A C 1
ATOM 2289 O O . HIS A 1 305 ? 25.121 -7.197 -30.722 1.00 80.12 305 HIS A O 1
ATOM 2295 N N . VAL A 1 306 ? 26.820 -7.591 -32.122 1.00 80.50 306 VAL A N 1
ATOM 2296 C CA . VAL A 1 306 ? 27.797 -6.850 -31.306 1.00 80.50 306 VAL A CA 1
ATOM 2297 C C . VAL A 1 306 ? 27.390 -5.380 -31.192 1.00 80.50 306 VAL A C 1
ATOM 2299 O O . VAL A 1 306 ? 27.397 -4.833 -30.090 1.00 80.50 306 VAL A O 1
ATOM 2302 N N . THR A 1 307 ? 26.955 -4.746 -32.289 1.00 85.12 307 THR A N 1
ATOM 2303 C CA . THR A 1 307 ? 26.470 -3.357 -32.221 1.00 85.12 307 THR A CA 1
ATOM 2304 C C . THR A 1 307 ? 25.217 -3.212 -31.358 1.00 85.12 307 THR A C 1
ATOM 2306 O O . THR A 1 307 ? 25.116 -2.245 -30.612 1.00 85.12 307 THR A O 1
ATOM 2309 N N . GLN A 1 308 ? 24.304 -4.188 -31.378 1.00 86.94 308 GLN A N 1
ATOM 2310 C CA . GLN A 1 308 ? 23.131 -4.218 -30.503 1.00 86.94 308 GLN A CA 1
ATOM 2311 C C . GLN A 1 308 ? 23.524 -4.254 -29.015 1.00 86.94 308 GLN A C 1
ATOM 2313 O O . GLN A 1 308 ? 22.953 -3.506 -28.222 1.00 86.94 308 GLN A O 1
ATOM 2318 N N . LEU A 1 309 ? 24.498 -5.087 -28.629 1.00 82.62 309 LEU A N 1
ATOM 2319 C CA . LEU A 1 309 ? 24.969 -5.171 -27.239 1.00 82.62 309 LEU A CA 1
ATOM 2320 C C . LEU A 1 309 ? 25.648 -3.874 -26.782 1.00 82.62 309 LEU A C 1
ATOM 2322 O O . LEU A 1 309 ? 25.406 -3.408 -25.669 1.00 82.62 309 LEU A O 1
ATOM 2326 N N . VAL A 1 310 ? 26.454 -3.263 -27.654 1.00 84.75 310 VAL A N 1
ATOM 2327 C CA . VAL A 1 310 ? 27.095 -1.969 -27.379 1.00 84.75 310 VAL A CA 1
ATOM 2328 C C . VAL A 1 310 ? 26.047 -0.866 -27.224 1.00 84.75 310 VAL A C 1
ATOM 2330 O O . VAL A 1 310 ? 26.106 -0.102 -26.264 1.00 84.75 310 VAL A O 1
ATOM 2333 N N . VAL A 1 311 ? 25.050 -0.809 -28.112 1.00 88.50 311 VAL A N 1
ATOM 2334 C CA . VAL A 1 311 ? 23.942 0.155 -28.020 1.00 88.50 311 VAL A CA 1
ATOM 2335 C C . VAL A 1 311 ? 23.148 -0.041 -26.733 1.00 88.50 311 VAL A C 1
ATOM 2337 O O . VAL A 1 311 ? 22.863 0.942 -26.055 1.00 88.50 311 VAL A O 1
ATOM 2340 N N . PHE A 1 312 ? 22.849 -1.283 -26.345 1.00 89.00 312 PHE A N 1
ATOM 2341 C CA . PHE A 1 312 ? 22.203 -1.565 -25.064 1.00 89.00 312 PHE A CA 1
ATOM 2342 C C . PHE A 1 312 ? 23.021 -1.034 -23.883 1.00 89.00 312 PHE A C 1
ATOM 2344 O O . PHE A 1 312 ? 22.475 -0.311 -23.055 1.00 89.00 312 PHE A O 1
ATOM 2351 N N . ALA A 1 313 ? 24.317 -1.351 -23.812 1.00 80.94 313 ALA A N 1
ATOM 2352 C CA . ALA A 1 313 ? 25.180 -0.920 -22.713 1.00 80.94 313 ALA A CA 1
ATOM 2353 C C . ALA A 1 313 ? 25.277 0.612 -22.626 1.00 80.94 313 ALA A C 1
ATOM 2355 O O . ALA A 1 313 ? 25.135 1.184 -21.546 1.00 80.94 313 ALA A O 1
ATOM 2356 N N . LEU A 1 314 ? 25.448 1.288 -23.766 1.00 84.50 314 LEU A N 1
ATOM 2357 C CA . LEU A 1 314 ? 25.503 2.748 -23.825 1.00 84.50 314 LEU A CA 1
ATOM 2358 C C . LEU A 1 314 ? 24.172 3.382 -23.411 1.00 84.50 314 LEU A C 1
ATOM 2360 O O . LEU A 1 314 ? 24.164 4.295 -22.589 1.00 84.50 314 LEU A O 1
ATOM 2364 N N . LEU A 1 315 ? 23.043 2.883 -23.921 1.00 86.25 315 LEU A N 1
ATOM 2365 C CA . LEU A 1 315 ? 21.719 3.375 -23.536 1.00 86.25 315 LEU A CA 1
ATOM 2366 C C . LEU A 1 315 ? 21.419 3.098 -22.062 1.00 86.25 315 LEU A C 1
ATOM 2368 O O . LEU A 1 315 ? 20.871 3.963 -21.388 1.00 86.25 315 LEU A O 1
ATOM 2372 N N . ALA A 1 316 ? 21.807 1.937 -21.535 1.00 81.19 316 ALA A N 1
ATOM 2373 C CA . ALA A 1 316 ? 21.641 1.615 -20.124 1.00 81.19 316 ALA A CA 1
ATOM 2374 C C . ALA A 1 316 ? 22.402 2.614 -19.242 1.00 81.19 316 ALA A C 1
ATOM 2376 O O . ALA A 1 316 ? 21.834 3.113 -18.276 1.00 81.19 316 ALA A O 1
ATOM 2377 N N . ILE A 1 317 ? 23.641 2.970 -19.595 1.00 81.12 317 ILE A N 1
ATOM 2378 C CA . ILE A 1 317 ? 24.439 3.964 -18.860 1.00 81.12 317 ILE A CA 1
ATOM 2379 C C . ILE A 1 317 ? 23.819 5.363 -18.978 1.00 81.12 317 ILE A C 1
ATOM 2381 O O . ILE A 1 317 ? 23.579 6.023 -17.967 1.00 81.12 317 ILE A O 1
ATOM 2385 N N . VAL A 1 318 ? 23.521 5.807 -20.203 1.00 84.44 318 VAL A N 1
ATOM 2386 C CA . VAL A 1 318 ? 23.019 7.164 -20.477 1.00 84.44 318 VAL A CA 1
ATOM 2387 C C . VAL A 1 318 ? 21.643 7.390 -19.850 1.00 84.44 318 VAL A C 1
ATOM 2389 O O . VAL A 1 318 ? 21.426 8.405 -19.188 1.00 84.44 318 VAL A O 1
ATOM 2392 N N . LEU A 1 319 ? 20.712 6.449 -20.018 1.00 81.19 319 LEU A N 1
ATOM 2393 C CA . LEU A 1 319 ? 19.347 6.593 -19.508 1.00 81.19 319 LEU A CA 1
ATOM 2394 C C . LEU A 1 319 ? 19.263 6.396 -17.988 1.00 81.19 319 LEU A C 1
ATOM 2396 O O . LEU A 1 319 ? 18.324 6.897 -17.366 1.00 81.19 319 LEU A O 1
ATOM 2400 N N . SER A 1 320 ? 20.230 5.699 -17.380 1.00 75.00 320 SER A N 1
ATOM 2401 C CA . SER A 1 320 ? 20.309 5.542 -15.919 1.00 75.00 320 SER A CA 1
ATOM 2402 C C . SER A 1 320 ? 20.831 6.790 -15.208 1.00 75.00 320 SER A C 1
ATOM 2404 O O . SER A 1 320 ? 20.705 6.890 -13.987 1.00 75.00 320 SER A O 1
ATOM 2406 N N . PHE A 1 321 ? 21.380 7.762 -15.943 1.00 79.69 321 PHE A N 1
ATOM 2407 C CA . PHE A 1 321 ? 21.813 9.025 -15.362 1.00 79.69 321 PHE A CA 1
ATOM 2408 C C . PHE A 1 321 ? 20.622 9.793 -14.762 1.00 79.69 321 PHE A C 1
ATOM 2410 O O . PHE A 1 321 ? 19.533 9.850 -15.344 1.00 79.69 321 PHE A O 1
ATOM 2417 N N . SER A 1 322 ? 20.823 10.391 -13.582 1.00 63.34 322 SER A N 1
ATOM 2418 C CA . SER A 1 322 ? 19.750 10.900 -12.708 1.00 63.34 322 SER A CA 1
ATOM 2419 C C . SER A 1 322 ? 18.807 11.903 -13.385 1.00 63.34 322 SER A C 1
ATOM 2421 O O . SER A 1 322 ? 17.607 11.886 -13.109 1.00 63.34 322 SER A O 1
ATOM 2423 N N . ALA A 1 323 ? 19.321 12.710 -14.317 1.00 70.62 323 ALA A N 1
ATOM 2424 C CA . ALA A 1 323 ? 18.544 13.692 -15.073 1.00 70.62 323 ALA A CA 1
ATOM 2425 C C . ALA A 1 323 ? 17.487 13.056 -16.001 1.00 70.62 323 ALA A C 1
ATOM 2427 O O . ALA A 1 323 ? 16.377 13.574 -16.133 1.00 70.62 323 ALA A O 1
ATOM 2428 N N . TRP A 1 324 ? 17.804 11.917 -16.627 1.00 71.69 324 TRP A N 1
ATOM 2429 C CA . TRP A 1 324 ? 16.909 11.233 -17.570 1.00 71.69 324 TRP A CA 1
ATOM 2430 C C . TRP A 1 324 ? 16.033 10.189 -16.891 1.00 71.69 324 TRP A C 1
ATOM 2432 O O . TRP A 1 324 ? 14.875 10.014 -17.284 1.00 71.69 324 TRP A O 1
ATOM 2442 N N . ARG A 1 325 ? 16.552 9.564 -15.827 1.00 75.75 325 ARG A N 1
ATOM 2443 C CA . ARG A 1 325 ? 15.883 8.504 -15.066 1.00 75.75 325 ARG A CA 1
ATOM 2444 C C . ARG A 1 325 ? 14.446 8.867 -14.712 1.00 75.75 325 ARG A C 1
ATOM 2446 O O . ARG A 1 325 ? 13.537 8.118 -15.043 1.00 75.75 325 ARG A O 1
ATOM 2453 N N . PHE A 1 326 ? 14.211 10.037 -14.115 1.00 75.94 326 PHE A N 1
ATOM 2454 C CA . PHE A 1 326 ? 12.855 10.450 -13.742 1.00 75.94 326 PHE A CA 1
ATOM 2455 C C . PHE A 1 326 ? 12.019 10.925 -14.933 1.00 75.94 326 PHE A C 1
ATOM 2457 O O . PHE A 1 326 ? 10.798 10.793 -14.903 1.00 75.94 326 PHE A O 1
ATOM 2464 N N . ARG A 1 327 ? 12.618 11.480 -15.989 1.00 81.56 327 ARG A N 1
ATOM 2465 C CA . ARG A 1 327 ? 11.862 12.032 -17.126 1.00 81.56 327 ARG A CA 1
ATOM 2466 C C . ARG A 1 327 ? 11.245 10.944 -18.010 1.00 81.56 327 ARG A C 1
ATOM 2468 O O . ARG A 1 327 ? 10.177 11.162 -18.573 1.00 81.56 327 ARG A O 1
ATOM 2475 N N . LEU A 1 328 ? 11.887 9.779 -18.085 1.00 77.75 328 LEU A N 1
ATOM 2476 C CA . LEU A 1 328 ? 11.434 8.626 -18.871 1.00 77.75 328 LEU A CA 1
ATOM 2477 C C . LEU A 1 328 ? 10.305 7.825 -18.213 1.00 77.75 328 LEU A C 1
ATOM 2479 O O . LEU A 1 328 ? 9.651 7.019 -18.878 1.00 77.75 328 LEU A O 1
ATOM 2483 N N . VAL A 1 329 ? 10.073 8.019 -16.912 1.00 79.94 329 VAL A N 1
ATOM 2484 C CA . VAL A 1 329 ? 9.039 7.282 -16.183 1.00 79.94 329 VAL A CA 1
ATOM 2485 C C . VAL A 1 329 ? 7.663 7.880 -16.491 1.00 79.94 329 VAL A C 1
ATOM 2487 O O . VAL A 1 329 ? 7.438 9.069 -16.229 1.00 79.94 329 VAL A O 1
ATOM 2490 N N . PRO A 1 330 ? 6.701 7.074 -16.977 1.00 80.06 330 PRO A N 1
ATOM 2491 C CA . PRO A 1 330 ? 5.345 7.542 -17.224 1.00 80.06 330 PRO A CA 1
ATOM 2492 C C . PRO A 1 330 ? 4.679 8.087 -15.955 1.00 80.06 330 PRO A C 1
ATOM 2494 O O . PRO A 1 330 ? 4.738 7.475 -14.886 1.00 80.06 330 PRO A O 1
ATOM 2497 N N . ARG A 1 331 ? 3.953 9.205 -16.083 1.00 81.44 331 ARG A N 1
ATOM 2498 C CA . ARG A 1 331 ? 3.201 9.831 -14.975 1.00 81.44 331 ARG A CA 1
ATOM 2499 C C . ARG A 1 331 ? 2.284 8.867 -14.198 1.00 81.44 331 ARG A C 1
ATOM 2501 O O . ARG A 1 331 ? 2.265 8.973 -12.973 1.00 81.44 331 ARG A O 1
ATOM 2508 N N . PRO A 1 332 ? 1.556 7.920 -14.830 1.00 75.62 332 PRO A N 1
ATOM 2509 C CA . PRO A 1 332 ? 0.708 6.979 -14.094 1.00 75.62 332 PRO A CA 1
ATOM 2510 C C . PRO A 1 332 ? 1.507 6.069 -13.158 1.00 75.62 332 PRO A C 1
ATOM 2512 O O . PRO A 1 332 ? 1.044 5.756 -12.065 1.00 75.62 332 PRO A O 1
ATOM 2515 N N . VAL A 1 333 ? 2.713 5.668 -13.572 1.00 78.00 333 VAL A N 1
ATOM 2516 C CA . VAL A 1 333 ? 3.596 4.805 -12.778 1.00 78.00 333 VAL A CA 1
ATOM 2517 C C . VAL A 1 333 ? 4.124 5.572 -11.572 1.00 78.00 333 VAL A C 1
ATOM 2519 O O . VAL A 1 333 ? 4.020 5.069 -10.457 1.00 78.00 333 VAL A O 1
ATOM 2522 N N . LYS A 1 334 ? 4.590 6.814 -11.776 1.00 81.06 334 LYS A N 1
ATOM 2523 C CA . LYS A 1 334 ? 5.018 7.694 -10.676 1.00 81.06 334 LYS A CA 1
ATOM 2524 C C . LYS A 1 334 ? 3.915 7.891 -9.640 1.00 81.06 334 LYS A C 1
ATOM 2526 O O . LYS A 1 334 ? 4.141 7.682 -8.458 1.00 81.06 334 LYS A O 1
ATOM 2531 N N . ARG A 1 335 ? 2.696 8.216 -10.092 1.00 83.56 335 ARG A N 1
ATOM 2532 C CA . ARG A 1 335 ? 1.539 8.413 -9.203 1.00 83.56 335 ARG A CA 1
ATOM 2533 C C . ARG A 1 335 ? 1.193 7.156 -8.411 1.00 83.56 335 ARG A C 1
ATOM 2535 O O . ARG A 1 335 ? 0.931 7.252 -7.223 1.00 83.56 335 ARG A O 1
ATOM 2542 N N . ARG A 1 336 ? 1.204 5.978 -9.045 1.00 79.44 336 ARG A N 1
ATOM 2543 C CA . ARG A 1 336 ? 0.932 4.707 -8.350 1.00 79.44 336 ARG A CA 1
ATOM 2544 C C . ARG A 1 336 ? 1.972 4.414 -7.270 1.00 79.44 336 ARG A C 1
ATOM 2546 O O . ARG A 1 336 ? 1.586 4.037 -6.171 1.00 79.44 336 ARG A O 1
ATOM 2553 N N . ARG A 1 337 ? 3.260 4.610 -7.575 1.00 81.62 337 ARG A N 1
ATOM 2554 C CA . ARG A 1 337 ? 4.359 4.389 -6.623 1.00 81.62 337 ARG A CA 1
ATOM 2555 C C . ARG A 1 337 ? 4.319 5.392 -5.468 1.00 81.62 337 ARG A C 1
ATOM 2557 O O . ARG A 1 337 ? 4.368 4.970 -4.322 1.00 81.62 337 ARG A O 1
ATOM 2564 N N . ALA A 1 338 ? 4.127 6.679 -5.758 1.00 82.62 338 ALA A N 1
ATOM 2565 C CA . ALA A 1 338 ? 3.996 7.715 -4.733 1.00 82.62 338 ALA A CA 1
ATOM 2566 C C . ALA A 1 338 ? 2.781 7.492 -3.822 1.00 82.62 338 ALA A C 1
ATOM 2568 O O . ALA A 1 338 ? 2.900 7.577 -2.606 1.00 82.62 338 ALA A O 1
ATOM 2569 N N . ARG A 1 339 ? 1.636 7.105 -4.393 1.00 84.19 339 ARG A N 1
ATOM 2570 C CA . ARG A 1 339 ? 0.434 6.759 -3.626 1.00 84.19 339 ARG A CA 1
ATOM 2571 C C . ARG A 1 339 ? 0.625 5.538 -2.730 1.00 84.19 339 ARG A C 1
ATOM 2573 O O . ARG A 1 339 ? 0.096 5.492 -1.624 1.00 84.19 339 ARG A O 1
ATOM 2580 N N . GLN A 1 340 ? 1.351 4.530 -3.210 1.00 83.31 340 GLN A N 1
ATOM 2581 C CA . GLN A 1 340 ? 1.685 3.357 -2.409 1.00 83.31 340 GLN A CA 1
ATOM 2582 C C . GLN A 1 340 ? 2.577 3.750 -1.222 1.00 83.31 340 GLN A C 1
ATOM 2584 O O . GLN A 1 340 ? 2.236 3.421 -0.091 1.00 83.31 340 GLN A O 1
ATOM 2589 N N . ALA A 1 341 ? 3.634 4.530 -1.469 1.00 79.75 341 ALA A N 1
ATOM 2590 C CA . ALA A 1 341 ? 4.521 5.029 -0.420 1.00 79.75 341 ALA A CA 1
ATOM 2591 C C . ALA A 1 341 ? 3.769 5.875 0.624 1.00 79.75 341 ALA A C 1
ATOM 2593 O O . ALA A 1 341 ? 3.972 5.700 1.822 1.00 79.75 341 ALA A O 1
ATOM 2594 N N . ALA A 1 342 ? 2.842 6.738 0.193 1.00 83.69 342 ALA A N 1
ATOM 2595 C CA . ALA A 1 342 ? 2.013 7.533 1.099 1.00 83.69 342 ALA A CA 1
ATOM 2596 C C . ALA A 1 342 ? 1.170 6.655 2.042 1.00 83.69 342 ALA A C 1
ATOM 2598 O O . ALA A 1 342 ? 1.082 6.926 3.237 1.00 83.69 342 ALA A O 1
ATOM 2599 N N . ARG A 1 343 ? 0.588 5.565 1.525 1.00 84.62 343 ARG A N 1
ATOM 2600 C CA . ARG A 1 343 ? -0.174 4.597 2.330 1.00 84.62 343 ARG A CA 1
ATOM 2601 C C . ARG A 1 343 ? 0.717 3.835 3.301 1.00 84.62 343 ARG A C 1
ATOM 2603 O O . ARG A 1 343 ? 0.357 3.703 4.462 1.00 84.62 343 ARG A O 1
ATOM 2610 N N . GLU A 1 344 ? 1.873 3.361 2.844 1.00 81.88 344 GLU A N 1
ATOM 2611 C CA . GLU A 1 344 ? 2.849 2.676 3.700 1.00 81.88 344 GLU A CA 1
ATOM 2612 C C . GLU A 1 344 ? 3.263 3.570 4.877 1.00 81.88 344 GLU A C 1
ATOM 2614 O O . GLU A 1 344 ? 3.262 3.118 6.019 1.00 81.88 344 GLU A O 1
ATOM 2619 N N . GLN A 1 345 ? 3.507 4.860 4.624 1.00 82.38 345 GLN A N 1
ATOM 2620 C CA . GLN A 1 345 ? 3.804 5.833 5.677 1.00 82.38 345 GLN A CA 1
ATOM 2621 C C . GLN A 1 345 ? 2.609 6.091 6.596 1.00 82.38 345 GLN A C 1
ATOM 2623 O O . GLN A 1 345 ? 2.782 6.144 7.809 1.00 82.38 345 GLN A O 1
ATOM 2628 N N . PHE A 1 346 ? 1.390 6.171 6.061 1.00 81.50 346 PHE A N 1
ATOM 2629 C CA . PHE A 1 346 ? 0.181 6.314 6.877 1.00 81.50 346 PHE A CA 1
ATOM 2630 C C . PHE A 1 346 ? 0.048 5.194 7.922 1.00 81.50 346 PHE A C 1
ATOM 2632 O O . PHE A 1 346 ? -0.255 5.457 9.087 1.00 81.50 346 PHE A O 1
ATOM 2639 N N . PHE A 1 347 ? 0.336 3.951 7.526 1.00 78.50 347 PHE A N 1
ATOM 2640 C CA . PHE A 1 347 ? 0.331 2.806 8.437 1.00 78.50 347 PHE A CA 1
ATOM 2641 C C . PHE A 1 347 ? 1.546 2.788 9.372 1.00 78.50 347 PHE A C 1
ATOM 2643 O O . PHE A 1 347 ? 1.386 2.535 10.565 1.00 78.50 347 PHE A O 1
ATOM 2650 N N . ALA A 1 348 ? 2.744 3.088 8.861 1.00 74.25 348 ALA A N 1
ATOM 2651 C CA . ALA A 1 348 ? 3.980 3.074 9.645 1.00 74.25 348 ALA A CA 1
ATOM 2652 C C . ALA A 1 348 ? 3.975 4.106 10.785 1.00 74.25 348 ALA A C 1
ATOM 2654 O O . ALA A 1 348 ? 4.492 3.821 11.862 1.00 74.25 348 ALA A O 1
ATOM 2655 N N . GLN A 1 349 ? 3.356 5.272 10.569 1.00 75.88 349 GLN A N 1
ATOM 2656 C CA . GLN A 1 349 ? 3.232 6.325 11.584 1.00 75.88 349 GLN A CA 1
ATOM 2657 C C . GLN A 1 349 ? 2.102 6.068 12.593 1.00 75.88 349 GLN A C 1
ATOM 2659 O O . GLN A 1 349 ? 1.932 6.835 13.533 1.00 75.88 349 GLN A O 1
ATOM 2664 N N . GLY A 1 350 ? 1.319 4.996 12.427 1.00 70.12 350 GLY A N 1
ATOM 2665 C CA . GLY A 1 350 ? 0.282 4.629 13.388 1.00 70.12 350 GLY A CA 1
ATOM 2666 C C . GLY A 1 350 ? -0.897 5.604 13.447 1.00 70.12 350 GLY A C 1
ATOM 2667 O O . GLY A 1 350 ? -1.596 5.633 14.452 1.00 70.12 350 GLY A O 1
ATOM 2668 N N . LEU A 1 351 ? -1.168 6.360 12.379 1.00 72.69 351 LEU A N 1
ATOM 2669 C CA . LEU A 1 351 ? -2.237 7.371 12.342 1.00 72.69 351 LEU A CA 1
ATOM 2670 C C . LEU A 1 351 ? -3.653 6.802 12.530 1.00 72.69 351 LEU A C 1
ATOM 2672 O O . LEU A 1 351 ? -4.553 7.528 12.944 1.00 72.69 351 LEU A O 1
ATOM 2676 N N . ARG A 1 352 ? -3.832 5.493 12.299 1.00 62.44 352 ARG A N 1
ATOM 2677 C CA . ARG A 1 352 ? -5.070 4.755 12.617 1.00 62.44 352 ARG A CA 1
ATOM 2678 C C . ARG A 1 352 ? -5.237 4.405 14.095 1.00 62.44 352 ARG A C 1
ATOM 2680 O O . ARG A 1 352 ? -6.275 3.878 14.488 1.00 62.44 352 ARG A O 1
ATOM 2687 N N . ARG A 1 353 ? -4.196 4.623 14.908 1.00 63.38 353 ARG A N 1
ATOM 2688 C CA . ARG A 1 353 ? -4.171 4.226 16.320 1.00 63.38 353 ARG A CA 1
ATOM 2689 C C . ARG A 1 353 ? -4.716 5.262 17.286 1.00 63.38 353 ARG A C 1
ATOM 2691 O O . ARG A 1 353 ? -4.757 4.988 18.485 1.00 63.38 353 ARG A O 1
ATOM 2698 N N . THR A 1 354 ? -5.150 6.402 16.765 1.00 67.50 354 THR A N 1
ATOM 2699 C CA . THR A 1 354 ? -5.692 7.488 17.573 1.00 67.50 354 THR A CA 1
ATOM 2700 C C . THR A 1 354 ? -7.028 7.087 18.195 1.00 67.50 354 THR A C 1
ATOM 2702 O O . THR A 1 354 ? -7.841 6.405 17.559 1.00 67.50 354 THR A O 1
ATOM 2705 N N . LYS A 1 355 ? -7.285 7.491 19.446 1.00 66.62 355 LYS A N 1
ATOM 2706 C CA . LYS A 1 355 ? -8.515 7.098 20.169 1.00 66.62 355 LYS A CA 1
ATOM 2707 C C . LYS A 1 355 ? -9.798 7.477 19.421 1.00 66.62 355 LYS A C 1
ATOM 2709 O O . LYS A 1 355 ? -10.781 6.738 19.485 1.00 66.62 355 LYS A O 1
ATOM 2714 N N . GLU A 1 356 ? -9.783 8.599 18.702 1.00 68.81 356 GLU A N 1
ATOM 2715 C CA . GLU A 1 356 ? -10.929 9.116 17.941 1.00 68.81 356 GLU A CA 1
ATOM 2716 C C . GLU A 1 356 ? -10.874 8.803 16.436 1.00 68.81 356 GLU A C 1
ATOM 2718 O O . GLU A 1 356 ? -11.758 9.242 15.696 1.00 68.81 356 GLU A O 1
ATOM 2723 N N . ARG A 1 357 ? -9.879 8.026 15.970 1.00 78.62 357 ARG A N 1
ATOM 2724 C CA . ARG A 1 357 ? -9.612 7.802 14.534 1.00 78.62 357 ARG A CA 1
ATOM 2725 C C . ARG A 1 357 ? -9.515 9.119 13.759 1.00 78.62 357 ARG A C 1
ATOM 2727 O O . ARG A 1 357 ? -10.146 9.310 12.715 1.00 78.62 357 ARG A O 1
ATOM 2734 N N . SER A 1 358 ? -8.760 10.052 14.330 1.00 82.44 358 SER A N 1
ATOM 2735 C CA . SER A 1 358 ? -8.631 11.450 13.922 1.00 82.44 358 SER A CA 1
ATOM 2736 C C . SER A 1 358 ? -7.257 11.767 13.310 1.00 82.44 358 SER A C 1
ATOM 2738 O O . SER A 1 358 ? -6.826 12.917 13.303 1.00 82.44 358 SER A O 1
ATOM 2740 N N . GLY A 1 359 ? -6.560 10.759 12.772 1.00 84.94 359 GLY A N 1
ATOM 2741 C CA . GLY A 1 359 ? -5.242 10.936 12.159 1.00 84.94 359 GLY A CA 1
ATOM 2742 C C . GLY A 1 359 ? -5.295 11.492 10.732 1.00 84.94 359 GLY A C 1
ATOM 2743 O O . GLY A 1 359 ? -6.036 10.989 9.880 1.00 84.94 359 GLY A O 1
ATOM 2744 N N . VAL A 1 360 ? -4.450 12.486 10.449 1.00 90.12 360 VAL A N 1
ATOM 2745 C CA . VAL A 1 360 ? -4.225 13.067 9.118 1.00 90.12 360 VAL A CA 1
ATOM 2746 C C . VAL A 1 360 ? -2.749 12.975 8.742 1.00 90.12 360 VAL A C 1
ATOM 2748 O O . VAL A 1 360 ? -1.878 13.452 9.462 1.00 90.12 360 VAL A O 1
ATOM 2751 N N . LEU A 1 361 ? -2.460 12.407 7.573 1.00 90.94 361 LEU A N 1
ATOM 2752 C CA . LEU A 1 361 ? -1.146 12.441 6.939 1.00 90.94 361 LEU A CA 1
ATOM 2753 C C . LEU A 1 361 ? -1.136 13.449 5.801 1.00 90.94 361 LEU A C 1
ATOM 2755 O O . LEU A 1 361 ? -1.864 13.295 4.820 1.00 90.94 361 LEU A O 1
ATOM 2759 N N . ILE A 1 362 ? -0.224 14.407 5.878 1.00 92.06 362 ILE A N 1
ATOM 2760 C CA . ILE A 1 362 ? 0.141 15.276 4.764 1.00 92.06 362 ILE A CA 1
ATOM 2761 C C . ILE A 1 362 ? 1.427 14.721 4.151 1.00 92.06 362 ILE A C 1
ATOM 2763 O O . ILE A 1 362 ? 2.503 14.802 4.746 1.00 92.06 362 ILE A O 1
ATOM 2767 N N . PHE A 1 363 ? 1.313 14.129 2.963 1.00 91.88 363 PHE A N 1
ATOM 2768 C CA . PHE A 1 363 ? 2.418 13.461 2.285 1.00 91.88 363 PHE A CA 1
ATOM 2769 C C . PHE A 1 363 ? 2.891 14.244 1.062 1.00 91.88 363 PHE A C 1
ATOM 2771 O O . PHE A 1 363 ? 2.086 14.640 0.214 1.00 91.88 363 PHE A O 1
ATOM 2778 N N . VAL A 1 364 ? 4.211 14.402 0.936 1.00 90.06 364 VAL A N 1
ATOM 2779 C CA . VAL A 1 364 ? 4.869 15.072 -0.189 1.00 90.06 364 VAL A CA 1
ATOM 2780 C C . VAL A 1 364 ? 6.052 14.243 -0.700 1.00 90.06 364 VAL A C 1
ATOM 2782 O O . VAL A 1 364 ? 6.962 13.902 0.054 1.00 90.06 364 VAL A O 1
ATOM 2785 N N . ALA A 1 365 ? 6.066 13.975 -2.008 1.00 89.00 365 ALA A N 1
ATOM 2786 C CA . ALA A 1 365 ? 7.190 13.381 -2.727 1.00 89.00 365 ALA A CA 1
ATOM 2787 C C . ALA A 1 365 ? 7.716 14.357 -3.791 1.00 89.00 365 ALA A C 1
ATOM 2789 O O . ALA A 1 365 ? 7.028 14.667 -4.772 1.00 89.00 365 ALA A O 1
ATOM 2790 N N . GLU A 1 366 ? 8.939 14.851 -3.584 1.00 83.69 366 GLU A N 1
ATOM 2791 C CA . GLU A 1 366 ? 9.511 15.958 -4.356 1.00 83.69 366 GLU A CA 1
ATOM 2792 C C . GLU A 1 366 ? 9.816 15.562 -5.809 1.00 83.69 366 GLU A C 1
ATOM 2794 O O . GLU A 1 366 ? 9.320 16.195 -6.741 1.00 83.69 366 GLU A O 1
ATOM 2799 N N . ALA A 1 367 ? 10.570 14.479 -6.034 1.00 82.25 367 ALA A N 1
ATOM 2800 C CA . ALA A 1 367 ? 10.983 14.064 -7.379 1.00 82.25 367 ALA A CA 1
ATOM 2801 C C . ALA A 1 367 ? 9.804 13.660 -8.286 1.00 82.25 367 ALA A C 1
ATOM 2803 O O . ALA A 1 367 ? 9.880 13.744 -9.520 1.00 82.25 367 ALA A O 1
ATOM 2804 N N . GLU A 1 368 ? 8.699 13.203 -7.697 1.00 83.69 368 GLU A N 1
ATOM 2805 C CA . GLU A 1 368 ? 7.457 12.909 -8.403 1.00 83.69 368 GLU A CA 1
ATOM 2806 C C . GLU A 1 368 ? 6.554 14.136 -8.601 1.00 83.69 368 GLU A C 1
ATOM 2808 O O . GLU A 1 368 ? 5.597 14.028 -9.377 1.00 83.69 368 GLU A O 1
ATOM 2813 N N . HIS A 1 369 ? 6.852 15.274 -7.956 1.00 87.06 369 HIS A N 1
ATOM 2814 C CA . HIS A 1 369 ? 5.945 16.417 -7.783 1.00 87.06 369 HIS A CA 1
ATOM 2815 C C . HIS A 1 369 ? 4.540 15.945 -7.385 1.00 87.06 369 HIS A C 1
ATOM 2817 O O . HIS A 1 369 ? 3.542 16.239 -8.054 1.00 87.06 369 HIS A O 1
ATOM 2823 N N . TYR A 1 370 ? 4.484 15.125 -6.336 1.00 89.06 370 TYR A N 1
ATOM 2824 C CA . TYR A 1 370 ? 3.267 14.474 -5.872 1.00 89.06 370 TYR A CA 1
ATOM 2825 C C . TYR A 1 370 ? 2.965 14.868 -4.429 1.00 89.06 370 TYR A C 1
ATOM 2827 O O . TYR A 1 370 ? 3.844 14.804 -3.574 1.00 89.06 370 TYR A O 1
ATOM 2835 N N . ALA A 1 371 ? 1.712 15.228 -4.166 1.00 90.94 371 ALA A N 1
ATOM 2836 C CA . ALA A 1 371 ? 1.188 15.457 -2.829 1.00 90.94 371 ALA A CA 1
ATOM 2837 C C . ALA A 1 371 ? -0.151 14.733 -2.670 1.00 90.94 371 ALA A C 1
ATOM 2839 O O . ALA A 1 371 ? -0.951 14.690 -3.610 1.00 90.94 371 ALA A O 1
ATOM 2840 N N . GLU A 1 372 ? -0.390 14.170 -1.491 1.00 91.38 372 GLU A N 1
ATOM 2841 C CA . GLU A 1 372 ? -1.652 13.528 -1.120 1.00 91.38 372 GLU A CA 1
ATOM 2842 C C . GLU A 1 372 ? -1.901 13.766 0.371 1.00 91.38 372 GLU A C 1
ATOM 2844 O O . GLU A 1 372 ? -0.969 13.740 1.174 1.00 91.38 372 GLU A O 1
ATOM 2849 N N . ILE A 1 373 ? -3.160 14.008 0.732 1.00 91.81 373 ILE A N 1
ATOM 2850 C CA . ILE A 1 373 ? -3.606 14.058 2.124 1.00 91.81 373 ILE A CA 1
ATOM 2851 C C . ILE A 1 373 ? -4.378 12.767 2.369 1.00 91.81 373 ILE A C 1
ATOM 2853 O O . ILE A 1 373 ? -5.342 12.481 1.657 1.00 91.81 373 ILE A O 1
ATOM 2857 N N . LEU A 1 374 ? -3.925 11.963 3.327 1.00 88.56 374 LEU A N 1
ATOM 2858 C CA . LEU A 1 374 ? -4.593 10.732 3.732 1.00 88.56 374 LEU A CA 1
ATOM 2859 C C . LEU A 1 374 ? -5.192 10.951 5.113 1.00 88.56 374 LEU A C 1
ATOM 2861 O O . LEU A 1 374 ? -4.506 11.406 6.020 1.00 88.56 374 LEU A O 1
ATOM 2865 N N . VAL A 1 375 ? -6.464 10.615 5.270 1.00 89.12 375 VAL A N 1
ATOM 2866 C CA . VAL A 1 375 ? -7.188 10.764 6.532 1.00 89.12 375 VAL A CA 1
ATOM 2867 C C . VAL A 1 375 ? -7.685 9.405 6.997 1.00 89.12 375 VAL A C 1
ATOM 2869 O O . VAL A 1 375 ? -7.950 8.519 6.179 1.00 89.12 375 VAL A O 1
ATOM 2872 N N . ASP A 1 376 ? -7.790 9.235 8.309 1.00 86.75 376 ASP A N 1
ATOM 2873 C CA . ASP A 1 376 ? -8.373 8.035 8.897 1.00 86.75 376 ASP A CA 1
ATOM 2874 C C . ASP A 1 376 ? -9.903 7.992 8.714 1.00 86.75 376 ASP A C 1
ATOM 2876 O O . ASP A 1 376 ? -10.561 8.993 8.413 1.00 86.75 376 ASP A O 1
ATOM 2880 N N . ASP A 1 377 ? -10.478 6.808 8.909 1.00 80.31 377 ASP A N 1
ATOM 2881 C CA . ASP A 1 377 ? -11.891 6.492 8.736 1.00 80.31 377 ASP A CA 1
ATOM 2882 C C . ASP A 1 377 ? -12.806 7.408 9.573 1.00 80.31 377 ASP A C 1
ATOM 2884 O O . ASP A 1 377 ? -13.923 7.709 9.150 1.00 80.31 377 ASP A O 1
ATOM 2888 N N . GLY A 1 378 ? -12.357 7.852 10.756 1.00 81.19 378 GLY A N 1
ATOM 2889 C CA . GLY A 1 378 ? -13.136 8.735 11.629 1.00 81.19 378 GLY A CA 1
ATOM 2890 C C . GLY A 1 378 ? -13.342 10.122 11.022 1.00 81.19 378 GLY A C 1
ATOM 2891 O O . GLY A 1 378 ? -14.456 10.650 11.055 1.00 81.19 378 GLY A O 1
ATOM 2892 N N . ILE A 1 379 ? -12.299 10.685 10.408 1.00 82.56 379 ILE A N 1
ATOM 2893 C CA . ILE A 1 379 ? -12.371 11.961 9.685 1.00 82.56 379 ILE A CA 1
ATOM 2894 C C . ILE A 1 379 ? -13.096 11.787 8.354 1.00 82.56 379 ILE A C 1
ATOM 2896 O O . ILE A 1 379 ? -13.978 12.585 8.043 1.00 82.56 379 ILE A O 1
ATOM 2900 N N . ALA A 1 380 ? -12.787 10.728 7.601 1.00 83.56 380 ALA A N 1
ATOM 2901 C CA . ALA A 1 380 ? -13.419 10.451 6.310 1.00 83.56 380 ALA A CA 1
ATOM 2902 C C . ALA A 1 380 ? -14.948 10.301 6.412 1.00 83.56 380 ALA A C 1
ATOM 2904 O O . ALA A 1 380 ? -15.666 10.632 5.474 1.00 83.56 380 ALA A O 1
ATOM 2905 N N . ALA A 1 381 ? -15.458 9.821 7.551 1.00 82.94 381 ALA A N 1
ATOM 2906 C CA . ALA A 1 381 ? -16.894 9.705 7.794 1.00 82.94 381 ALA A CA 1
ATOM 2907 C C . ALA A 1 381 ? -17.596 11.050 8.062 1.00 82.94 381 ALA A C 1
ATOM 2909 O O . ALA A 1 381 ? -18.821 11.118 7.971 1.00 82.94 381 ALA A O 1
ATOM 2910 N N . LYS A 1 382 ? -16.852 12.100 8.434 1.00 83.44 382 LYS A N 1
ATOM 2911 C CA . LYS A 1 382 ? -17.403 13.408 8.830 1.00 83.44 382 LYS A CA 1
ATOM 2912 C C . LYS A 1 382 ? -17.069 14.542 7.862 1.00 83.44 382 LYS A C 1
ATOM 2914 O O . LYS A 1 382 ? -17.783 15.541 7.862 1.00 83.44 382 LYS A O 1
ATOM 2919 N N . VAL A 1 383 ? -15.989 14.414 7.093 1.00 85.12 383 VAL A N 1
ATOM 2920 C CA . VAL A 1 383 ? -15.459 15.466 6.220 1.00 85.12 383 VAL A CA 1
ATOM 2921 C C . VAL A 1 383 ? -15.354 14.948 4.791 1.00 85.12 383 VAL A C 1
ATOM 2923 O O . VAL A 1 383 ? -14.605 14.013 4.513 1.00 85.12 383 VAL A O 1
ATOM 2926 N N . ASP A 1 384 ? -16.073 15.598 3.877 1.00 82.69 384 ASP A N 1
ATOM 2927 C CA . ASP A 1 384 ? -16.046 15.261 2.456 1.00 82.69 384 ASP A CA 1
ATOM 2928 C C . ASP A 1 384 ? -14.710 15.611 1.789 1.00 82.69 384 ASP A C 1
ATOM 2930 O O . ASP A 1 384 ? -14.023 16.570 2.146 1.00 82.69 384 ASP A O 1
ATOM 2934 N N . ASN A 1 385 ? -14.380 14.870 0.728 1.00 79.19 385 ASN A N 1
ATOM 2935 C CA . ASN A 1 385 ? -13.132 15.045 -0.021 1.00 79.19 385 ASN A CA 1
ATOM 2936 C C . ASN A 1 385 ? -12.946 16.462 -0.599 1.00 79.19 385 ASN A C 1
ATOM 2938 O O . ASN A 1 385 ? -11.812 16.922 -0.735 1.00 79.19 385 ASN A O 1
ATOM 2942 N N . ASP A 1 386 ? -14.037 17.161 -0.928 1.00 82.75 386 ASP A N 1
ATOM 2943 C CA . ASP A 1 386 ? -13.987 18.525 -1.467 1.00 82.75 386 ASP A CA 1
ATOM 2944 C C . ASP A 1 386 ? -13.450 19.552 -0.459 1.00 82.75 386 ASP A C 1
ATOM 2946 O O . ASP A 1 386 ? -12.860 20.552 -0.876 1.00 82.75 386 ASP A O 1
ATOM 2950 N N . ALA A 1 387 ? -13.581 19.291 0.847 1.00 84.56 387 ALA A N 1
ATOM 2951 C CA . ALA A 1 387 ? -13.074 20.175 1.895 1.00 84.56 387 ALA A CA 1
ATOM 2952 C C . ALA A 1 387 ? -11.537 20.276 1.880 1.00 84.56 387 ALA A C 1
ATOM 2954 O O . ALA A 1 387 ? -10.975 21.321 2.192 1.00 84.56 387 ALA A O 1
ATOM 2955 N N . TRP A 1 388 ? -10.844 19.223 1.438 1.00 88.50 388 TRP A N 1
ATOM 2956 C CA . TRP A 1 388 ? -9.376 19.166 1.403 1.00 88.50 388 TRP A CA 1
ATOM 2957 C C . TRP A 1 388 ? -8.765 19.784 0.144 1.00 88.50 388 TRP A C 1
ATOM 2959 O O . TRP A 1 388 ? -7.541 19.877 0.024 1.00 88.50 388 TRP A O 1
ATOM 2969 N N . ARG A 1 389 ? -9.592 20.195 -0.824 1.00 88.75 389 ARG A N 1
ATOM 2970 C CA . ARG A 1 389 ? -9.130 20.642 -2.144 1.00 88.75 389 ARG A CA 1
ATOM 2971 C C . ARG A 1 389 ? -8.227 21.870 -2.064 1.00 88.75 389 ARG A C 1
ATOM 2973 O O . ARG A 1 389 ? -7.257 21.953 -2.812 1.00 88.75 389 ARG A O 1
ATOM 2980 N N . GLU A 1 390 ? -8.537 22.802 -1.170 1.00 88.81 390 GLU A N 1
ATOM 2981 C CA . GLU A 1 390 ? -7.755 24.027 -0.983 1.00 88.81 390 GLU A CA 1
ATOM 2982 C C . GLU A 1 390 ? -6.388 23.734 -0.348 1.00 88.81 390 GLU A C 1
ATOM 2984 O O . GLU A 1 390 ? -5.362 24.194 -0.847 1.00 88.81 390 GLU A O 1
ATOM 2989 N N . ALA A 1 391 ? -6.350 22.862 0.666 1.00 90.44 391 ALA A N 1
ATOM 2990 C CA . ALA A 1 391 ? -5.102 22.395 1.268 1.00 90.44 391 ALA A CA 1
ATOM 2991 C C . ALA A 1 391 ? -4.223 21.643 0.250 1.00 90.44 391 ALA A C 1
ATOM 2993 O O . ALA A 1 391 ? -3.023 21.899 0.144 1.00 90.44 391 ALA A O 1
ATOM 2994 N N . LEU A 1 392 ? -4.821 20.768 -0.569 1.00 90.75 392 LEU A N 1
ATOM 2995 C CA . LEU A 1 392 ? -4.122 20.073 -1.657 1.00 90.75 392 LEU A CA 1
ATOM 2996 C C . LEU A 1 392 ? -3.599 21.029 -2.737 1.00 90.75 392 LEU A C 1
ATOM 2998 O O . LEU A 1 392 ? -2.514 20.800 -3.274 1.00 90.75 392 LEU A O 1
ATOM 3002 N N . ALA A 1 393 ? -4.345 22.088 -3.066 1.00 89.38 393 ALA A N 1
ATOM 3003 C CA . ALA A 1 393 ? -3.893 23.110 -4.007 1.00 89.38 393 ALA A CA 1
ATOM 3004 C C . ALA A 1 393 ? -2.660 23.849 -3.467 1.00 89.38 393 ALA A C 1
ATOM 3006 O O . ALA A 1 393 ? -1.670 23.969 -4.185 1.00 89.38 393 ALA A O 1
ATOM 3007 N N . CYS A 1 394 ? -2.671 24.222 -2.184 1.00 91.00 394 CYS A N 1
ATOM 3008 C CA . CYS A 1 394 ? -1.534 24.857 -1.519 1.00 91.00 394 CYS A CA 1
ATOM 3009 C C . CYS A 1 394 ? -0.270 23.972 -1.539 1.00 91.00 394 CYS A C 1
ATOM 3011 O O . CYS A 1 394 ? 0.815 24.443 -1.889 1.00 91.00 394 CYS A O 1
ATOM 3013 N N . LEU A 1 395 ? -0.408 22.665 -1.268 1.00 90.25 395 LEU A N 1
ATOM 3014 C CA . LEU A 1 395 ? 0.702 21.705 -1.392 1.00 90.25 395 LEU A CA 1
ATOM 3015 C C . LEU A 1 395 ? 1.233 21.624 -2.825 1.00 90.25 395 LEU A C 1
ATOM 3017 O O . LEU A 1 395 ? 2.446 21.597 -3.048 1.00 90.25 395 LEU A O 1
ATOM 3021 N N . ALA A 1 396 ? 0.328 21.569 -3.804 1.00 87.69 396 ALA A N 1
ATOM 3022 C CA . ALA A 1 396 ? 0.696 21.477 -5.209 1.00 87.69 396 ALA A CA 1
ATOM 3023 C C . ALA A 1 396 ? 1.435 22.733 -5.693 1.00 87.69 396 ALA A C 1
ATOM 3025 O O . ALA A 1 396 ? 2.391 22.608 -6.459 1.00 87.69 396 ALA A O 1
ATOM 3026 N N . ASP A 1 397 ? 1.027 23.918 -5.244 1.00 88.31 397 ASP A N 1
ATOM 3027 C CA . ASP A 1 397 ? 1.679 25.183 -5.587 1.00 88.31 397 ASP A CA 1
ATOM 3028 C C . ASP A 1 397 ? 3.056 25.299 -4.925 1.00 88.31 397 ASP A C 1
ATOM 3030 O O . ASP A 1 397 ? 4.040 25.556 -5.621 1.00 88.31 397 ASP A O 1
ATOM 3034 N N . GLY A 1 398 ? 3.177 24.943 -3.640 1.00 86.69 398 GLY A N 1
ATOM 3035 C CA . GLY A 1 398 ? 4.476 24.870 -2.962 1.00 86.69 398 GLY A CA 1
ATOM 3036 C C . GLY A 1 398 ? 5.463 23.928 -3.665 1.00 86.69 398 GLY A C 1
ATOM 3037 O O . GLY A 1 398 ? 6.646 24.242 -3.796 1.00 86.69 398 GLY A O 1
ATOM 3038 N N . LEU A 1 399 ? 4.983 22.802 -4.205 1.00 86.62 399 LEU A N 1
ATOM 3039 C CA . LEU A 1 399 ? 5.804 21.883 -5.002 1.00 86.62 399 LEU A CA 1
ATOM 3040 C C . LEU A 1 399 ? 6.169 22.409 -6.393 1.00 86.62 399 LEU A C 1
ATOM 3042 O O . LEU A 1 399 ? 7.214 22.032 -6.927 1.00 86.62 399 LEU A O 1
ATOM 3046 N N . ARG A 1 400 ? 5.320 23.232 -7.015 1.00 86.00 400 ARG A N 1
ATOM 3047 C CA . ARG A 1 400 ? 5.620 23.868 -8.310 1.00 86.00 400 ARG A CA 1
ATOM 3048 C C . ARG A 1 400 ? 6.673 24.959 -8.167 1.00 86.00 400 ARG A C 1
ATOM 3050 O O . ARG A 1 400 ? 7.505 25.105 -9.056 1.00 86.00 400 ARG A O 1
ATOM 3057 N N . GLU A 1 401 ? 6.639 25.689 -7.059 1.00 86.31 401 GLU A N 1
ATOM 3058 C CA . GLU A 1 401 ? 7.560 26.789 -6.759 1.00 86.31 401 GLU A CA 1
ATOM 3059 C C . GLU A 1 401 ? 8.895 26.322 -6.158 1.00 86.31 401 GLU A C 1
ATOM 3061 O O . GLU A 1 401 ? 9.787 27.138 -5.933 1.00 86.31 401 GLU A O 1
ATOM 3066 N N . GLY A 1 402 ? 9.055 25.019 -5.895 1.00 84.00 402 GLY A N 1
ATOM 3067 C CA . GLY A 1 402 ? 10.255 24.472 -5.251 1.00 84.00 402 GLY A CA 1
ATOM 3068 C C . GLY A 1 402 ? 10.369 24.847 -3.770 1.00 84.00 402 GLY A C 1
ATOM 3069 O O . GLY A 1 402 ? 11.467 24.879 -3.224 1.00 84.00 402 GLY A O 1
ATOM 3070 N N . ARG A 1 403 ? 9.239 25.151 -3.119 1.00 86.50 403 ARG A N 1
ATOM 3071 C CA . ARG A 1 403 ? 9.132 25.526 -1.702 1.00 86.50 403 ARG A CA 1
ATOM 3072 C C . ARG A 1 403 ? 8.170 24.580 -0.965 1.00 86.50 403 ARG A C 1
ATOM 3074 O O . ARG A 1 403 ? 7.118 25.019 -0.489 1.00 86.50 403 ARG A O 1
ATOM 3081 N N . PRO A 1 404 ? 8.502 23.280 -0.854 1.00 84.75 404 PRO A N 1
ATOM 3082 C CA . PRO A 1 404 ? 7.604 22.281 -0.273 1.00 84.75 404 PRO A CA 1
ATOM 3083 C C . PRO A 1 404 ? 7.241 22.586 1.188 1.00 84.75 404 PRO A C 1
ATOM 3085 O O . PRO A 1 404 ? 6.097 22.374 1.583 1.00 84.75 404 PRO A O 1
ATOM 3088 N N . ALA A 1 405 ? 8.168 23.154 1.968 1.00 86.25 405 ALA A N 1
ATOM 3089 C CA . ALA A 1 405 ? 7.917 23.529 3.358 1.00 86.25 405 ALA A CA 1
ATOM 3090 C C . ALA A 1 405 ? 6.836 24.613 3.497 1.00 86.25 405 ALA A C 1
ATOM 3092 O O . ALA A 1 405 ? 5.943 24.492 4.330 1.00 86.25 405 ALA A O 1
ATOM 3093 N N . ALA A 1 406 ? 6.864 25.638 2.639 1.00 87.56 406 ALA A N 1
ATOM 3094 C CA . ALA A 1 406 ? 5.855 26.697 2.645 1.00 87.56 406 ALA A CA 1
ATOM 3095 C C . ALA A 1 406 ? 4.466 26.156 2.267 1.00 87.56 406 ALA A C 1
ATOM 3097 O O . ALA A 1 406 ? 3.479 26.493 2.919 1.00 87.56 406 ALA A O 1
ATOM 3098 N N . GLY A 1 407 ? 4.404 25.273 1.261 1.00 89.12 407 GLY A N 1
ATOM 3099 C CA . GLY A 1 407 ? 3.164 24.594 0.878 1.00 89.12 407 GLY A CA 1
ATOM 3100 C C . GLY A 1 407 ? 2.601 23.721 2.002 1.00 89.12 407 GLY A C 1
ATOM 3101 O O . GLY A 1 407 ? 1.396 23.732 2.239 1.00 89.12 407 GLY A O 1
ATOM 3102 N N . MET A 1 408 ? 3.459 23.007 2.738 1.00 89.31 408 MET A N 1
ATOM 3103 C CA . MET A 1 408 ? 3.036 22.210 3.896 1.00 89.31 408 MET A CA 1
ATOM 3104 C C . MET A 1 408 ? 2.485 23.071 5.026 1.00 89.31 408 MET A C 1
ATOM 3106 O O . MET A 1 408 ? 1.391 22.796 5.507 1.00 89.31 408 MET A O 1
ATOM 3110 N N . THR A 1 409 ? 3.191 24.131 5.417 1.00 91.25 409 THR A N 1
ATOM 3111 C CA . THR A 1 409 ? 2.727 25.052 6.463 1.00 91.25 409 THR A CA 1
ATOM 3112 C C . THR A 1 409 ? 1.374 25.674 6.107 1.00 91.25 409 THR A C 1
ATOM 3114 O O . THR A 1 409 ? 0.481 25.731 6.952 1.00 91.25 409 THR A O 1
ATOM 3117 N N . GLY A 1 410 ? 1.185 26.080 4.845 1.00 90.62 410 GLY A N 1
ATOM 3118 C CA . GLY A 1 410 ? -0.099 26.592 4.359 1.00 90.62 410 GLY A CA 1
ATOM 3119 C C . GLY A 1 410 ? -1.210 25.537 4.376 1.00 90.62 410 GLY A C 1
ATOM 3120 O O . GLY A 1 410 ? -2.323 25.820 4.813 1.00 90.62 410 GLY A O 1
ATOM 3121 N N . ALA A 1 411 ? -0.906 24.301 3.980 1.00 91.69 411 ALA A N 1
ATOM 3122 C CA . ALA A 1 411 ? -1.866 23.204 4.026 1.00 91.69 411 ALA A CA 1
ATOM 3123 C C . ALA A 1 411 ? -2.283 22.848 5.458 1.00 91.69 411 ALA A C 1
ATOM 3125 O O . ALA A 1 411 ? -3.470 22.669 5.709 1.00 91.69 411 ALA A O 1
ATOM 3126 N N . ILE A 1 412 ? -1.343 22.813 6.408 1.00 91.50 412 ILE A N 1
ATOM 3127 C CA . ILE A 1 412 ? -1.639 22.592 7.832 1.00 91.50 412 ILE A CA 1
ATOM 3128 C C . ILE A 1 412 ? -2.585 23.679 8.352 1.00 91.50 412 ILE A C 1
ATOM 3130 O O . ILE A 1 412 ? -3.5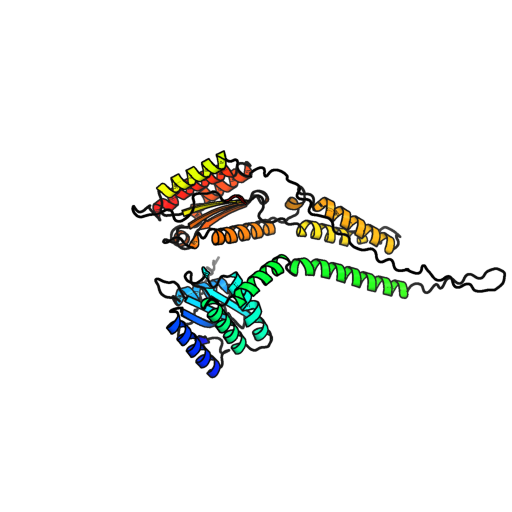89 23.364 8.989 1.00 91.50 412 ILE A O 1
ATOM 3134 N N . ALA A 1 413 ? -2.310 24.947 8.031 1.00 90.81 413 ALA A N 1
ATOM 3135 C CA . ALA A 1 413 ? -3.143 26.072 8.448 1.00 90.81 413 ALA A CA 1
ATOM 3136 C C . ALA A 1 413 ? -4.579 25.998 7.896 1.00 90.81 413 ALA A C 1
ATOM 3138 O O . ALA A 1 413 ? -5.508 26.452 8.560 1.00 90.81 413 ALA A O 1
ATOM 3139 N N . LEU A 1 414 ? -4.773 25.407 6.712 1.00 90.50 414 LEU A N 1
ATOM 3140 C CA . LEU A 1 414 ? -6.092 25.172 6.113 1.00 90.50 414 LEU A CA 1
ATOM 3141 C C . LEU A 1 414 ? -6.793 23.932 6.691 1.00 90.50 414 LEU A C 1
ATOM 3143 O O . LEU A 1 414 ? -8.011 23.934 6.861 1.00 90.50 414 LEU A O 1
ATOM 3147 N N . CYS A 1 415 ? -6.039 22.885 7.032 1.00 88.94 415 CYS A N 1
ATOM 3148 C CA . CYS A 1 415 ? -6.570 21.673 7.657 1.00 88.94 415 CYS A CA 1
ATOM 3149 C C . CYS A 1 415 ? -7.024 21.911 9.106 1.00 88.94 415 CYS A C 1
ATOM 3151 O O . CYS A 1 415 ? -8.035 21.352 9.526 1.00 88.94 415 CYS A O 1
ATOM 3153 N N . ALA A 1 416 ? -6.311 22.750 9.862 1.00 87.00 416 ALA A N 1
ATOM 3154 C CA . ALA A 1 416 ? -6.582 23.017 11.275 1.00 87.00 416 ALA A CA 1
ATOM 3155 C C . ALA A 1 416 ? -8.036 23.450 11.578 1.00 87.00 416 ALA A C 1
ATOM 3157 O O . ALA A 1 416 ? -8.688 22.781 12.382 1.00 87.00 416 ALA A O 1
ATOM 3158 N N . PRO A 1 417 ? -8.609 24.493 10.939 1.00 87.75 417 PRO A N 1
ATOM 3159 C CA . PRO A 1 417 ? -9.989 24.903 11.204 1.00 87.75 417 PRO A CA 1
ATOM 3160 C C . PRO A 1 417 ? -11.018 23.860 10.750 1.00 87.75 417 PRO A C 1
ATOM 3162 O O . PRO A 1 417 ? -12.062 23.716 11.386 1.00 87.75 417 PRO A O 1
ATOM 3165 N N . LEU A 1 418 ? -10.732 23.107 9.679 1.00 86.31 418 LEU A N 1
ATOM 3166 C CA . LEU A 1 418 ? -11.596 22.011 9.231 1.00 86.31 418 LEU A CA 1
ATOM 3167 C C . LEU A 1 418 ? -11.669 20.906 10.288 1.00 86.31 418 LEU A C 1
ATOM 3169 O O . LEU A 1 418 ? -12.757 20.438 10.618 1.00 86.31 418 LE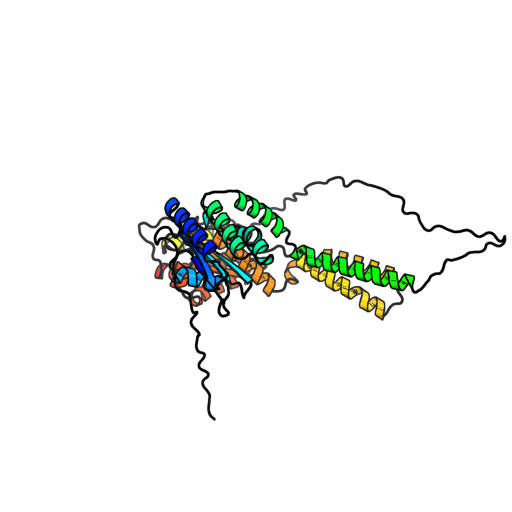U A O 1
ATOM 3173 N N . LEU A 1 419 ? -10.527 20.529 10.862 1.00 84.88 419 LEU A N 1
ATOM 3174 C CA . LEU A 1 419 ? -10.462 19.525 11.919 1.00 84.88 419 LEU A CA 1
ATOM 3175 C C . LEU A 1 419 ? -11.099 20.029 13.217 1.00 84.88 419 LEU A C 1
ATOM 3177 O O . LEU A 1 419 ? -11.929 19.326 13.786 1.00 84.88 419 LEU A O 1
ATOM 3181 N N . ALA A 1 420 ? -10.814 21.265 13.632 1.00 86.62 420 ALA A N 1
ATOM 3182 C CA . ALA A 1 420 ? -11.365 21.854 14.853 1.00 86.62 420 ALA A CA 1
ATOM 3183 C C . ALA A 1 420 ? -12.906 21.898 14.862 1.00 86.62 420 ALA A C 1
ATOM 3185 O O . ALA A 1 420 ? -13.522 21.685 15.906 1.00 86.62 420 ALA A O 1
ATOM 3186 N N . ASN A 1 421 ? -13.541 22.106 13.702 1.00 86.88 421 ASN A N 1
ATOM 3187 C CA . ASN A 1 421 ? -15.003 22.107 13.582 1.00 86.88 421 ASN A CA 1
ATOM 3188 C C . ASN A 1 421 ? -15.640 20.730 13.845 1.00 86.88 421 ASN A C 1
ATOM 3190 O O . ASN A 1 421 ? -16.753 20.658 14.365 1.00 86.88 421 ASN A O 1
ATOM 3194 N N . HIS A 1 422 ? -14.961 19.639 13.479 1.00 83.75 422 HIS A N 1
ATOM 3195 C CA . HIS A 1 422 ? -15.500 18.274 13.577 1.00 83.75 422 HIS A CA 1
ATOM 3196 C C . HIS A 1 422 ? -14.925 17.459 14.750 1.00 83.75 422 HIS A C 1
ATOM 3198 O O . HIS A 1 422 ? -15.533 16.459 15.156 1.00 83.75 422 HIS A O 1
ATOM 3204 N N . PHE A 1 423 ? -13.775 17.889 15.273 1.00 83.00 423 PHE A N 1
ATOM 3205 C CA . PHE A 1 423 ? -12.971 17.267 16.327 1.00 83.00 423 PHE A CA 1
ATOM 3206 C C . PHE A 1 423 ? -12.350 18.361 17.224 1.00 83.00 423 PHE A C 1
ATOM 3208 O O . PHE A 1 423 ? -11.149 18.640 17.135 1.00 83.00 423 PHE A O 1
ATOM 3215 N N . PRO A 1 424 ? -13.157 19.060 18.044 1.00 81.31 424 PRO A N 1
ATOM 3216 C CA . PRO A 1 424 ? -12.658 20.108 18.929 1.00 81.31 424 PRO A CA 1
ATOM 3217 C C . PRO A 1 424 ? -11.820 19.514 20.067 1.00 81.31 424 PRO A C 1
ATOM 3219 O O . PRO A 1 424 ? -12.167 18.476 20.630 1.00 81.31 424 PRO A O 1
ATOM 3222 N N . ARG A 1 425 ? -10.739 20.203 20.448 1.00 76.94 425 ARG A N 1
ATOM 3223 C CA . ARG A 1 425 ? -9.832 19.729 21.501 1.00 76.94 425 ARG A CA 1
ATOM 3224 C C . ARG A 1 425 ? -10.542 19.613 22.859 1.00 76.94 425 ARG A C 1
ATOM 3226 O O . ARG A 1 425 ? -11.160 20.566 23.335 1.00 76.94 425 ARG A O 1
ATOM 3233 N N . SER A 1 426 ? -10.410 18.457 23.510 1.00 68.75 426 SER A N 1
ATOM 3234 C CA . SER A 1 426 ? -10.903 18.219 24.875 1.00 68.75 426 SER A CA 1
ATOM 3235 C C . SER A 1 426 ? -9.855 18.614 25.924 1.00 68.75 426 SER A C 1
ATOM 3237 O O . SER A 1 426 ? -8.655 18.496 25.701 1.00 68.75 426 SER A O 1
ATOM 3239 N N . ALA A 1 427 ? -10.280 19.031 27.122 1.00 59.69 427 ALA A N 1
ATOM 3240 C CA . ALA A 1 427 ? -9.369 19.384 28.224 1.00 59.69 427 ALA A CA 1
ATOM 3241 C C . ALA A 1 427 ? -8.567 18.187 28.788 1.00 59.69 427 ALA A C 1
ATOM 3243 O O . ALA A 1 427 ? -7.645 18.374 29.576 1.00 59.69 427 ALA A O 1
ATOM 3244 N N . THR A 1 428 ? -8.932 16.962 28.399 1.00 60.16 428 THR A N 1
ATOM 3245 C CA . THR A 1 428 ? -8.253 15.705 28.772 1.00 60.16 428 THR A CA 1
ATOM 3246 C C . THR A 1 428 ? -7.411 15.130 27.633 1.00 60.16 428 THR A C 1
ATOM 3248 O O . THR A 1 428 ? -6.892 14.022 27.751 1.00 60.16 428 THR A O 1
ATOM 3251 N N . ASP A 1 429 ? -7.293 15.879 26.537 1.00 57.97 429 ASP A N 1
ATOM 3252 C CA . ASP A 1 429 ? -6.624 15.438 25.328 1.00 57.97 429 ASP A CA 1
ATOM 3253 C C . ASP A 1 429 ? -5.099 15.480 25.481 1.00 57.97 429 ASP A C 1
ATOM 3255 O O . ASP A 1 429 ? -4.505 16.493 25.874 1.00 57.97 429 ASP A O 1
ATOM 3259 N N . THR A 1 430 ? -4.473 14.347 25.187 1.00 63.34 430 THR A N 1
ATOM 3260 C CA . THR A 1 430 ? -3.029 14.118 25.297 1.00 63.34 430 THR A CA 1
ATOM 3261 C C . THR A 1 430 ? -2.496 13.837 23.919 1.00 63.34 430 THR A C 1
ATOM 3263 O O . THR A 1 430 ? -3.035 12.954 23.268 1.00 63.34 430 THR A O 1
ATOM 3266 N N . ASN A 1 431 ? -1.418 14.522 23.548 1.00 65.56 431 ASN A N 1
ATOM 3267 C CA . ASN A 1 431 ? -0.776 14.353 22.254 1.00 65.56 431 ASN A CA 1
ATOM 3268 C C . ASN A 1 431 ? -0.384 12.882 22.023 1.00 65.56 431 ASN A C 1
ATOM 3270 O O . ASN A 1 431 ? 0.415 12.330 22.793 1.00 65.56 431 ASN A O 1
ATOM 3274 N N . GLU A 1 432 ? -1.003 12.243 21.031 1.00 58.38 432 GLU A N 1
ATOM 3275 C CA . GLU A 1 432 ? -0.882 10.804 20.783 1.00 58.38 432 GLU A CA 1
ATOM 3276 C C . GLU A 1 432 ? 0.254 10.483 19.800 1.00 58.38 432 GLU A C 1
ATOM 3278 O O . GLU A 1 432 ? 0.799 9.373 19.856 1.00 58.38 432 GLU A O 1
ATOM 3283 N N . LEU A 1 433 ? 0.665 11.439 18.953 1.00 63.34 433 LEU A N 1
ATOM 3284 C CA . LEU A 1 433 ? 1.766 11.293 17.999 1.00 63.34 433 LEU A CA 1
ATOM 3285 C C . LEU A 1 433 ? 2.838 12.385 18.183 1.00 63.34 433 LEU A C 1
ATOM 3287 O O . LEU A 1 433 ? 2.587 13.466 18.688 1.00 63.34 433 LEU A O 1
ATOM 3291 N N . PRO A 1 434 ? 4.110 12.119 17.844 1.00 60.97 434 PRO A N 1
ATOM 3292 C CA . PRO A 1 434 ? 5.150 13.133 17.983 1.00 60.97 434 PRO A CA 1
ATOM 3293 C C . PRO A 1 434 ? 5.041 14.222 16.901 1.00 60.97 434 PRO A C 1
ATOM 3295 O O . PRO A 1 434 ? 5.095 13.897 15.716 1.00 60.97 434 PRO A O 1
ATOM 3298 N N . ASP A 1 435 ? 5.059 15.497 17.316 1.00 62.66 435 ASP A N 1
ATOM 3299 C CA . ASP A 1 435 ? 5.047 16.719 16.475 1.00 62.66 435 ASP A CA 1
ATOM 3300 C C . ASP A 1 435 ? 6.324 16.888 15.630 1.00 62.66 435 ASP A C 1
ATOM 3302 O O . ASP A 1 435 ? 7.116 17.827 15.790 1.00 62.66 435 ASP A O 1
ATOM 3306 N N . LYS A 1 436 ? 6.613 15.923 14.761 1.00 60.22 436 LYS A N 1
ATOM 3307 C CA . LYS A 1 436 ? 7.844 15.879 13.978 1.00 60.22 436 LYS A CA 1
ATOM 3308 C C . LYS A 1 436 ? 7.530 15.631 12.519 1.00 60.22 436 LYS A C 1
ATOM 3310 O O . LYS A 1 436 ? 6.819 14.701 12.155 1.00 60.22 436 LYS A O 1
ATOM 3315 N N . VAL A 1 437 ? 8.169 16.429 11.671 1.00 62.94 437 VAL A N 1
ATOM 3316 C CA . VAL A 1 437 ? 8.224 16.146 10.240 1.00 62.94 437 VAL A CA 1
ATOM 3317 C C . VAL A 1 437 ? 9.155 14.969 10.024 1.00 62.94 437 VAL A C 1
ATOM 3319 O O . VAL A 1 437 ? 10.353 15.039 10.325 1.00 62.94 437 VAL A O 1
ATOM 3322 N N . VAL A 1 438 ? 8.607 13.894 9.477 1.00 67.00 438 VAL A N 1
ATOM 3323 C CA . VAL A 1 438 ? 9.390 12.724 9.101 1.00 67.00 438 VAL A CA 1
ATOM 3324 C C . VAL A 1 438 ? 9.938 12.979 7.702 1.00 67.00 438 VAL A C 1
ATOM 3326 O O . VAL A 1 438 ? 9.189 13.079 6.730 1.00 67.00 438 VAL A O 1
ATOM 3329 N N . VAL A 1 439 ? 11.257 13.137 7.615 1.00 62.91 439 VAL A N 1
ATOM 3330 C CA . VAL A 1 439 ? 11.956 13.333 6.341 1.00 62.91 439 VAL A CA 1
ATOM 3331 C C . VAL A 1 439 ? 12.711 12.062 6.001 1.00 62.91 439 VAL A C 1
ATOM 3333 O O . VAL A 1 439 ? 13.549 11.639 6.800 1.00 62.91 439 VAL A O 1
ATOM 3336 N N . ILE A 1 440 ? 12.395 11.478 4.842 1.00 55.97 440 ILE A N 1
ATOM 3337 C CA . ILE A 1 440 ? 12.889 10.165 4.392 1.00 55.97 440 ILE A CA 1
ATOM 3338 C C . ILE A 1 440 ? 13.640 10.281 3.064 1.00 55.97 440 ILE A C 1
ATOM 3340 O O . ILE A 1 440 ? 13.149 10.966 2.131 1.00 55.97 440 ILE A O 1
#

pLDDT: mean 76.85, std 18.66, range [23.48, 97.69]

Secondary structure (DSSP, 8-state):
--------------PPP--SSEEESS--S-HHHHHHHHHHHHHHHHHH--EEEEEE-S--TTS-HHHHHHHHHHHHT-S-TTT--EEEEEEETTTTEEEEEE-GGGTTTS-HHHHHHHIIIIIHHHHHTT-HHHHHHHHHHHHHHHHTT-SHHHHHHHHHHHHHTT-HHHHHHHHHHHHHHHHHHHHHHHHHHHS------PBPTTS-B---PPP-----------------------SS-HHHHHHHHHHHHHHHTTBS-EEEEEEES-S---THHHHHHHHHHHHHTHHHHHHH----HHHHHHHHHHHHHHHHHHHHSHHHHTTTS-HHHHHHHHHHHHHHHHHHTTGGGSTTS-EEEEEEETTTTEEEEEE-HHHHTTS-GGGGHHHHHHHHHHHHTT-HHHHHHHHHHHHHHHHHHHSBPPTT----S----EE-

Foldseek 3Di:
DDDDDPPPDPDDDDADDCPAQEAEQVPLADPVLVVVSRVVQVVLCVVPVAHHHEYEDQDPVPDDPVVSVVVNCVVRVAHDPPQQRGWYWYHHVVVRDTFIDGGPNCCVQCPPLLRVLLCVPQQNVCVVVVNNSRSVVSSSVSVSCSSVPNCPSVVSSVVVVVVCVVPCVLVVVVVVLVVVVVVVVVVVVVVVVVPDPDPPFDADPVGDTDRDDPDDPDDDDDDDDDDDDDPDDDDPPFLAPPVLQVLLLVLQVVLVVWFLAHEAEEEEQALDLQLSQQLVVLSVVLVVQLVVCVVPHPDDPVVSVVVSVVSSVVSSVVCSPPVNSLVRDDLVRRQVSQVVSQVVVCVVQVCCVRPQQRYWYWYYHQSSLDTDIDGGPNCCVPDPPVLLVVLRVLCSVCSVVSNNSRSSSVSSVSVSVVRSVRGGDDPPRDNPGDSGHHYD